Protein AF-0000000075209599 (afdb_homodimer)

Structure (mmCIF, N/CA/C/O backbone):
data_AF-0000000075209599-model_v1
#
loop_
_entity.id
_entity.type
_entity.pdbx_description
1 polymer 'Peptidase M24'
#
loop_
_atom_site.group_PDB
_atom_site.id
_atom_site.type_symbol
_atom_site.label_atom_id
_atom_site.label_alt_id
_atom_site.label_comp_id
_atom_site.label_asym_id
_atom_site.label_entity_id
_atom_site.label_seq_id
_atom_site.pdbx_PDB_ins_code
_atom_site.Cartn_x
_atom_site.Cartn_y
_atom_site.Cartn_z
_atom_site.occupancy
_atom_site.B_iso_or_equiv
_atom_site.auth_seq_id
_atom_site.auth_comp_id
_atom_site.auth_asym_id
_atom_site.auth_atom_id
_atom_site.pdbx_PDB_model_num
ATOM 1 N N . MET A 1 1 ? 22.266 -0.11 -19 1 86.56 1 MET A N 1
ATOM 2 C CA . MET A 1 1 ? 21.578 0.73 -18.031 1 86.56 1 MET A CA 1
ATOM 3 C C . MET A 1 1 ? 20.109 0.899 -18.391 1 86.56 1 MET A C 1
ATOM 5 O O . MET A 1 1 ? 19.75 0.865 -19.578 1 86.56 1 MET A O 1
ATOM 9 N N . PRO A 1 2 ? 19.25 0.961 -17.438 1 94.06 2 PRO A N 1
ATOM 10 C CA . PRO A 1 2 ? 17.812 1.114 -17.719 1 94.06 2 PRO A CA 1
ATOM 11 C C . PRO A 1 2 ? 17.516 2.279 -18.656 1 94.06 2 PRO A C 1
ATOM 13 O O . PRO A 1 2 ? 16.641 2.174 -19.516 1 94.06 2 PRO A O 1
ATOM 16 N N . LEU A 1 3 ? 18.297 3.314 -18.578 1 96 3 LEU A N 1
ATOM 17 C CA . LEU A 1 3 ? 18.078 4.496 -19.406 1 96 3 LEU A CA 1
ATOM 18 C C . LEU A 1 3 ? 18.281 4.176 -20.891 1 96 3 LEU A C 1
ATOM 20 O O . LEU A 1 3 ? 17.578 4.723 -21.734 1 96 3 LEU A O 1
ATOM 24 N N . ASN A 1 4 ? 19.234 3.322 -21.156 1 95.44 4 ASN A N 1
ATOM 25 C CA . ASN A 1 4 ? 19.438 2.914 -22.531 1 95.44 4 ASN A CA 1
ATOM 26 C C . ASN A 1 4 ? 18.234 2.166 -23.094 1 95.44 4 ASN A C 1
ATOM 28 O O . ASN A 1 4 ? 17.859 2.342 -24.25 1 95.44 4 ASN A O 1
ATOM 32 N N . LYS A 1 5 ? 17.656 1.328 -22.281 1 96.31 5 LYS A N 1
ATOM 33 C CA . LYS A 1 5 ? 16.453 0.605 -22.688 1 96.31 5 LYS A CA 1
ATOM 34 C C . LYS A 1 5 ? 15.305 1.568 -22.969 1 96.31 5 LYS A C 1
ATOM 36 O O . LYS A 1 5 ? 14.57 1.392 -23.953 1 96.31 5 LYS A O 1
ATOM 41 N N . ILE A 1 6 ? 15.156 2.574 -22.188 1 97.44 6 ILE A N 1
ATOM 42 C CA . ILE A 1 6 ? 14.086 3.553 -22.344 1 97.44 6 ILE A CA 1
ATOM 43 C C . ILE A 1 6 ? 14.312 4.367 -23.609 1 97.44 6 ILE A C 1
ATOM 45 O O . ILE A 1 6 ? 13.375 4.609 -24.375 1 97.44 6 ILE A O 1
ATOM 49 N N . ARG A 1 7 ? 15.531 4.777 -23.812 1 97.5 7 ARG A N 1
ATOM 50 C CA . ARG A 1 7 ? 15.836 5.609 -24.969 1 97.5 7 ARG A CA 1
ATOM 51 C C . ARG A 1 7 ? 15.656 4.824 -26.266 1 97.5 7 ARG A C 1
ATOM 53 O O . ARG A 1 7 ? 15.234 5.375 -27.281 1 97.5 7 ARG A O 1
ATOM 60 N N . LYS A 1 8 ? 15.992 3.566 -26.234 1 97.38 8 LYS A N 1
ATOM 61 C CA . LYS A 1 8 ? 15.688 2.719 -27.375 1 97.38 8 LYS A CA 1
ATOM 62 C C . LYS A 1 8 ? 14.18 2.641 -27.625 1 97.38 8 LYS A C 1
ATOM 64 O O . LYS A 1 8 ? 13.734 2.689 -28.781 1 97.38 8 LYS A O 1
ATOM 69 N N . LEU A 1 9 ? 13.383 2.49 -26.531 1 97.31 9 LEU A N 1
ATOM 70 C CA . LEU A 1 9 ? 11.922 2.486 -26.625 1 97.31 9 LEU A CA 1
ATOM 71 C C . LEU A 1 9 ? 11.414 3.779 -27.266 1 97.31 9 LEU A C 1
ATOM 73 O O . LEU A 1 9 ? 10.516 3.752 -28.094 1 97.31 9 LEU A O 1
ATOM 77 N N . LEU A 1 10 ? 12.031 4.914 -26.828 1 98.06 10 LEU A N 1
ATOM 78 C CA . LEU A 1 10 ? 11.656 6.207 -27.391 1 98.06 10 LEU A CA 1
ATOM 79 C C . LEU A 1 10 ? 11.898 6.238 -28.891 1 98.06 10 LEU A C 1
ATOM 81 O O . LEU A 1 10 ? 11.031 6.676 -29.656 1 98.06 10 LEU A O 1
ATOM 85 N N . GLN A 1 11 ? 13.047 5.727 -29.297 1 97.88 11 GLN A N 1
ATOM 86 C CA . GLN A 1 11 ? 13.398 5.68 -30.703 1 97.88 11 GLN A CA 1
ATOM 87 C C . GLN A 1 11 ? 12.43 4.797 -31.484 1 97.88 11 GLN A C 1
ATOM 89 O O . GLN A 1 11 ? 11.922 5.195 -32.531 1 97.88 11 GLN A O 1
ATOM 94 N N . ASP A 1 12 ? 12.164 3.68 -30.984 1 97.44 12 ASP A N 1
ATOM 95 C CA . ASP A 1 12 ? 11.32 2.697 -31.656 1 97.44 12 ASP A CA 1
ATOM 96 C C . ASP A 1 12 ? 9.891 3.219 -31.828 1 97.44 12 ASP A C 1
ATOM 98 O O . ASP A 1 12 ? 9.219 2.906 -32.812 1 97.44 12 ASP A O 1
ATOM 102 N N . LYS A 1 13 ? 9.406 4.051 -30.891 1 97.5 13 LYS A N 1
ATOM 103 C CA . LYS A 1 13 ? 8.016 4.504 -30.875 1 97.5 13 LYS A CA 1
ATOM 104 C C . LYS A 1 13 ? 7.895 5.91 -31.469 1 97.5 13 LYS A C 1
ATOM 106 O O . LYS A 1 13 ? 6.785 6.43 -31.609 1 97.5 13 LYS A O 1
ATOM 111 N N . GLY A 1 14 ? 9.047 6.504 -31.797 1 98 14 GLY A N 1
ATOM 112 C CA . GLY A 1 14 ? 9.039 7.863 -32.312 1 98 14 GLY A CA 1
ATOM 113 C C . GLY A 1 14 ? 8.617 8.891 -31.281 1 98 14 GLY A C 1
ATOM 114 O O . GLY A 1 14 ? 7.844 9.805 -31.594 1 98 14 GLY A O 1
ATOM 115 N N . LEU A 1 15 ? 8.984 8.688 -30.047 1 98.62 15 LEU A N 1
ATOM 116 C CA . LEU A 1 15 ? 8.664 9.602 -28.953 1 98.62 15 LEU A CA 1
ATOM 117 C C . LEU A 1 15 ? 9.852 10.508 -28.641 1 98.62 15 LEU A C 1
ATOM 119 O O . LEU A 1 15 ? 11.008 10.094 -28.766 1 98.62 15 LEU A O 1
ATOM 123 N N . ASP A 1 16 ? 9.562 11.703 -28.203 1 98.56 16 ASP A N 1
ATOM 124 C CA . ASP A 1 16 ? 10.594 12.672 -27.844 1 98.56 16 ASP A CA 1
ATOM 125 C C . ASP A 1 16 ? 10.977 12.539 -26.359 1 98.56 16 ASP A C 1
ATOM 127 O O . ASP A 1 16 ? 12 13.078 -25.938 1 98.56 16 ASP A O 1
ATOM 131 N N . GLY A 1 17 ? 10.203 11.938 -25.578 1 98.62 17 GLY A N 1
ATOM 132 C CA . GLY A 1 17 ? 10.438 11.742 -24.156 1 98.62 17 GLY A CA 1
ATOM 133 C C . GLY A 1 17 ? 9.359 10.914 -23.484 1 98.62 17 GLY A C 1
ATOM 134 O O . GLY A 1 17 ? 8.375 10.531 -24.125 1 98.62 17 GLY A O 1
ATOM 135 N N . VAL A 1 18 ? 9.57 10.555 -22.25 1 98.81 18 VAL A N 1
ATOM 136 C CA . VAL A 1 18 ? 8.586 9.805 -21.484 1 98.81 18 VAL A CA 1
ATOM 137 C C . VAL A 1 18 ? 8.531 10.336 -20.047 1 98.81 18 VAL A C 1
ATOM 139 O O . VAL A 1 18 ? 9.57 10.656 -19.469 1 98.81 18 VAL A O 1
ATOM 142 N N . LEU A 1 19 ? 7.34 10.586 -19.531 1 98.81 19 LEU A N 1
ATOM 143 C CA . LEU A 1 19 ? 7.082 10.93 -18.141 1 98.81 19 LEU A CA 1
ATOM 144 C C . LEU A 1 19 ? 6.809 9.672 -17.312 1 98.81 19 LEU A C 1
ATOM 146 O O . LEU A 1 19 ? 5.887 8.914 -17.625 1 98.81 19 LEU A O 1
ATOM 150 N N . LEU A 1 20 ? 7.629 9.43 -16.297 1 98.56 20 LEU A N 1
ATOM 151 C CA . LEU A 1 20 ? 7.457 8.32 -15.359 1 98.56 20 LEU A CA 1
ATOM 152 C C . LEU A 1 20 ? 7.062 8.836 -13.977 1 98.56 20 LEU A C 1
ATOM 154 O O . LEU A 1 20 ? 7.859 9.492 -13.305 1 98.56 20 LEU A O 1
ATOM 158 N N . ARG A 1 21 ? 5.875 8.453 -13.531 1 98 21 ARG A N 1
ATOM 159 C CA . ARG A 1 21 ? 5.367 8.922 -12.242 1 98 21 ARG A CA 1
ATOM 160 C C . ARG A 1 21 ? 5.223 7.773 -11.258 1 98 21 ARG A C 1
ATOM 162 O O . ARG A 1 21 ? 5.191 7.988 -10.047 1 98 21 ARG A O 1
ATOM 169 N N . LYS A 1 22 ? 5.082 6.543 -11.75 1 97.88 22 LYS A N 1
ATOM 170 C CA . LYS A 1 22 ? 4.855 5.379 -10.906 1 97.88 22 LYS A CA 1
ATOM 171 C C . LYS A 1 22 ? 6.117 5.008 -10.125 1 97.88 22 LYS A C 1
ATOM 173 O O . LYS A 1 22 ? 7.223 5.078 -10.664 1 97.88 22 LYS A O 1
ATOM 178 N N . LYS A 1 23 ? 5.945 4.508 -8.914 1 97.19 23 LYS A N 1
ATOM 179 C CA . LYS A 1 23 ? 7.027 4.156 -7.996 1 97.19 23 LYS A CA 1
ATOM 180 C C . LYS A 1 23 ? 7.902 3.051 -8.578 1 97.19 23 LYS A C 1
ATOM 182 O O . LYS A 1 23 ? 9.133 3.094 -8.461 1 97.19 23 LYS A O 1
ATOM 187 N N . ASN A 1 24 ? 7.27 2.072 -9.203 1 97.06 24 ASN A N 1
ATOM 188 C CA . ASN A 1 24 ? 8.016 0.92 -9.695 1 97.06 24 ASN A CA 1
ATOM 189 C C . ASN A 1 24 ? 8.938 1.307 -10.852 1 97.06 24 ASN A C 1
ATOM 191 O O . ASN A 1 24 ? 10.102 0.896 -10.883 1 97.06 24 ASN A O 1
ATOM 195 N N . ASN A 1 25 ? 8.516 2.189 -11.766 1 97.88 25 ASN A N 1
ATOM 196 C CA . ASN A 1 25 ? 9.352 2.639 -12.875 1 97.88 25 ASN A CA 1
ATOM 197 C C . ASN A 1 25 ? 10.461 3.576 -12.391 1 97.88 25 ASN A C 1
ATOM 199 O O . ASN A 1 25 ? 11.57 3.553 -12.914 1 97.88 25 ASN A O 1
ATOM 203 N N . PHE A 1 26 ? 10.133 4.406 -11.406 1 97.12 26 PHE A N 1
ATOM 204 C CA . PHE A 1 26 ? 11.148 5.258 -10.805 1 97.12 26 PHE A CA 1
ATOM 205 C C . PHE A 1 26 ? 12.281 4.414 -10.219 1 97.12 26 PHE A C 1
ATOM 207 O O . PHE A 1 26 ? 13.453 4.648 -10.523 1 97.12 26 PHE A O 1
ATOM 214 N N . SER A 1 27 ? 11.922 3.424 -9.445 1 96.38 27 SER A N 1
ATOM 215 C CA . SER A 1 27 ? 12.914 2.553 -8.828 1 96.38 27 SER A CA 1
ATOM 216 C C . SER A 1 27 ? 13.688 1.756 -9.875 1 96.38 27 SER A C 1
ATOM 218 O O . SER A 1 27 ? 14.891 1.527 -9.727 1 96.38 27 SER A O 1
ATOM 220 N N . TRP A 1 28 ? 12.977 1.335 -10.922 1 97.19 28 TRP A N 1
ATOM 221 C CA . TRP A 1 28 ? 13.641 0.604 -12 1 97.19 28 TRP A CA 1
ATOM 222 C C . TRP A 1 28 ? 14.727 1.452 -12.648 1 97.19 28 TRP A C 1
ATOM 224 O O . TRP A 1 28 ? 15.891 1.043 -12.703 1 97.19 28 TRP A O 1
ATOM 234 N N . VAL A 1 29 ? 14.422 2.648 -12.984 1 96.25 29 VAL A N 1
ATOM 235 C CA . VAL A 1 29 ? 15.32 3.514 -13.75 1 96.25 29 VAL A CA 1
ATOM 236 C C . VAL A 1 29 ? 16.5 3.943 -12.875 1 96.25 29 VAL A C 1
ATOM 238 O O . VAL A 1 29 ? 17.625 4.047 -13.352 1 96.25 29 VAL A O 1
ATOM 241 N N . THR A 1 30 ? 16.188 4.098 -11.586 1 94.56 30 THR A N 1
ATOM 242 C CA . THR A 1 30 ? 17.203 4.672 -10.703 1 94.56 30 THR A CA 1
ATOM 243 C C . THR A 1 30 ? 17.984 3.576 -9.992 1 94.56 30 THR A C 1
ATOM 245 O O . THR A 1 30 ? 18.875 3.865 -9.195 1 94.56 30 THR A O 1
ATOM 248 N N . GLY A 1 31 ? 17.688 2.369 -10.211 1 92.94 31 GLY A N 1
ATOM 249 C CA . GLY A 1 31 ? 18.422 1.269 -9.602 1 92.94 31 GLY A CA 1
ATOM 250 C C . GLY A 1 31 ? 18.031 1.012 -8.164 1 92.94 31 GLY A C 1
ATOM 251 O O . GLY A 1 31 ? 18.875 0.717 -7.32 1 92.94 31 GLY A O 1
ATOM 252 N N . GLY A 1 32 ? 16.766 1.274 -7.895 1 93 32 GLY A N 1
ATOM 253 C CA . GLY A 1 32 ? 16.266 0.853 -6.594 1 93 32 GLY A CA 1
ATOM 254 C C . GLY A 1 32 ? 15.969 2.014 -5.664 1 93 32 GLY A C 1
ATOM 255 O O . GLY A 1 32 ? 15.625 1.81 -4.496 1 93 32 GLY A O 1
ATOM 256 N N . LEU A 1 33 ? 16.078 3.211 -6.145 1 92.12 33 LEU A N 1
ATOM 257 C CA . LEU A 1 33 ? 15.773 4.367 -5.309 1 92.12 33 LEU A CA 1
ATOM 258 C C . LEU A 1 33 ? 14.273 4.535 -5.145 1 92.12 33 LEU A C 1
ATOM 260 O O . LEU A 1 33 ? 13.492 3.998 -5.938 1 92.12 33 LEU A O 1
ATOM 264 N N . GLU A 1 34 ? 13.938 5.215 -4.043 1 91.62 34 GLU A N 1
ATOM 265 C CA . GLU A 1 34 ? 12.523 5.273 -3.688 1 91.62 34 GLU A CA 1
ATOM 266 C C . GLU A 1 34 ? 11.992 6.703 -3.76 1 91.62 34 GLU A C 1
ATOM 268 O O . GLU A 1 34 ? 12.68 7.645 -3.359 1 91.62 34 GLU A O 1
ATOM 273 N N . ASN A 1 35 ? 10.797 6.836 -4.34 1 92.38 35 ASN A N 1
ATOM 274 C CA . ASN A 1 35 ? 10.102 8.117 -4.379 1 92.38 35 ASN A CA 1
ATOM 275 C C . ASN A 1 35 ? 8.758 8.055 -3.66 1 92.38 35 ASN A C 1
ATOM 277 O O . ASN A 1 35 ? 7.902 8.922 -3.848 1 92.38 35 ASN A O 1
ATOM 281 N N . HIS A 1 36 ? 8.625 6.996 -2.785 1 91.69 36 HIS A N 1
ATOM 282 C CA . HIS A 1 36 ? 7.312 6.762 -2.199 1 91.69 36 HIS A CA 1
ATOM 283 C C . HIS A 1 36 ? 7.156 7.512 -0.88 1 91.69 36 HIS A C 1
ATOM 285 O O . HIS A 1 36 ? 8.109 7.621 -0.107 1 91.69 36 HIS A O 1
ATOM 291 N N . ILE A 1 37 ? 5.938 8.094 -0.633 1 93.88 37 ILE A N 1
ATOM 292 C CA . ILE A 1 37 ? 5.492 8.484 0.701 1 93.88 37 ILE A CA 1
ATOM 293 C C . ILE A 1 37 ? 4.242 7.688 1.077 1 93.88 37 ILE A C 1
ATOM 295 O O . ILE A 1 37 ? 4.207 7.031 2.119 1 93.88 37 ILE A O 1
ATOM 299 N N . VAL A 1 38 ? 3.301 7.719 0.19 1 94.19 38 VAL A N 1
ATOM 300 C CA . VAL A 1 38 ? 2.072 6.945 0.36 1 94.19 38 VAL A CA 1
ATOM 301 C C . VAL A 1 38 ? 2.25 5.555 -0.237 1 94.19 38 VAL A C 1
ATOM 303 O O . VAL A 1 38 ? 2.412 5.406 -1.451 1 94.19 38 VAL A O 1
ATOM 306 N N . ARG A 1 39 ? 2.139 4.527 0.551 1 93 39 ARG A N 1
ATOM 307 C CA . ARG A 1 39 ? 2.434 3.16 0.138 1 93 39 ARG A CA 1
ATOM 308 C C . ARG A 1 39 ? 1.269 2.561 -0.643 1 93 39 ARG A C 1
ATOM 310 O O . ARG A 1 39 ? 1.457 1.639 -1.438 1 93 39 ARG A O 1
ATOM 317 N N . SER A 1 40 ? 0.134 3.098 -0.437 1 92.38 40 SER A N 1
ATOM 318 C CA . SER A 1 40 ? -1.072 2.521 -1.022 1 92.38 40 SER A CA 1
ATOM 319 C C . SER A 1 40 ? -1.384 3.15 -2.377 1 92.38 40 SER A C 1
ATOM 321 O O . SER A 1 40 ? -2.49 2.996 -2.898 1 92.38 40 SER A O 1
ATOM 323 N N . ALA A 1 41 ? -0.469 3.887 -2.953 1 93 41 ALA A N 1
ATOM 324 C CA . ALA A 1 41 ? -0.601 4.484 -4.281 1 93 41 ALA A CA 1
ATOM 325 C C . ALA A 1 41 ? 0.543 4.051 -5.191 1 93 41 ALA A C 1
ATOM 327 O O . ALA A 1 41 ? 1.677 3.877 -4.738 1 93 41 ALA A O 1
ATOM 328 N N . PRO A 1 42 ? 0.217 3.961 -6.457 1 94.69 42 PRO A N 1
ATOM 329 C CA . PRO A 1 42 ? 1.278 3.551 -7.379 1 94.69 42 PRO A CA 1
ATOM 330 C C . PRO A 1 42 ? 2.248 4.688 -7.707 1 94.69 42 PRO A C 1
ATOM 332 O O . PRO A 1 42 ? 3.396 4.434 -8.078 1 94.69 42 PRO A O 1
ATOM 335 N N . GLU A 1 43 ? 1.793 5.938 -7.586 1 96.06 43 GLU A N 1
ATOM 336 C CA . GLU A 1 43 ? 2.621 7.098 -7.906 1 96.06 43 GLU A CA 1
ATOM 337 C C . GLU A 1 43 ? 3.404 7.57 -6.684 1 96.06 43 GLU A C 1
ATOM 339 O O . GLU A 1 43 ? 2.951 7.41 -5.551 1 96.06 43 GLU A O 1
ATOM 344 N N . GLY A 1 44 ? 4.551 8.133 -6.953 1 95.81 44 GLY A N 1
ATOM 345 C CA . GLY A 1 44 ? 5.359 8.695 -5.883 1 95.81 44 GLY A CA 1
ATOM 346 C C . GLY A 1 44 ? 5.336 10.211 -5.848 1 95.81 44 GLY A C 1
ATOM 347 O O . GLY A 1 44 ? 4.387 10.828 -6.332 1 95.81 44 GLY A O 1
ATOM 348 N N . VAL A 1 45 ? 6.312 10.766 -5.156 1 96.12 45 VAL A N 1
ATOM 349 C CA . VAL A 1 45 ? 6.328 12.203 -4.914 1 96.12 45 VAL A CA 1
ATOM 350 C C . VAL A 1 45 ? 7.414 12.859 -5.762 1 96.12 45 VAL A C 1
ATOM 352 O O . VAL A 1 45 ? 7.723 14.039 -5.582 1 96.12 45 VAL A O 1
ATOM 355 N N . ALA A 1 46 ? 8.031 12.125 -6.621 1 96.94 46 ALA A N 1
ATOM 356 C CA . ALA A 1 46 ? 9.023 12.602 -7.582 1 96.94 46 ALA A CA 1
ATOM 357 C C . ALA A 1 46 ? 8.852 11.914 -8.93 1 96.94 46 ALA A C 1
ATOM 359 O O . ALA A 1 46 ? 8.742 10.688 -9 1 96.94 46 ALA A O 1
ATOM 360 N N . ASP A 1 47 ? 8.852 12.695 -9.984 1 98.06 47 ASP A N 1
ATOM 361 C CA . ASP A 1 47 ? 8.68 12.195 -11.344 1 98.06 47 ASP A CA 1
ATOM 362 C C . ASP A 1 47 ? 10 12.242 -12.117 1 98.06 47 ASP A C 1
ATOM 364 O O . ASP A 1 47 ? 10.867 13.062 -11.828 1 98.06 47 ASP A O 1
ATOM 368 N N . LEU A 1 48 ? 10.148 11.336 -13.047 1 97.81 48 LEU A N 1
ATOM 369 C CA . LEU A 1 48 ? 11.258 11.383 -13.992 1 97.81 48 LEU A CA 1
ATOM 370 C C . LEU A 1 48 ? 10.758 11.695 -15.398 1 97.81 48 LEU A C 1
ATOM 372 O O . LEU A 1 48 ? 9.805 11.078 -15.875 1 97.81 48 LEU A O 1
ATOM 376 N N . VAL A 1 49 ? 11.297 12.664 -15.977 1 98.5 49 VAL A N 1
ATOM 377 C CA . VAL A 1 49 ? 11.156 12.898 -17.406 1 98.5 49 VAL A CA 1
ATOM 378 C C . VAL A 1 49 ? 12.438 12.484 -18.125 1 98.5 49 VAL A C 1
ATOM 380 O O . VAL A 1 49 ? 13.492 13.109 -17.953 1 98.5 49 VAL A O 1
ATOM 383 N N . VAL A 1 50 ? 12.344 11.445 -18.906 1 98.25 50 VAL A N 1
ATOM 384 C CA . VAL A 1 50 ? 13.5 10.93 -19.625 1 98.25 50 VAL A CA 1
ATOM 385 C C . VAL A 1 50 ? 13.461 11.391 -21.078 1 98.25 50 VAL A C 1
ATOM 387 O O . VAL A 1 50 ? 12.516 11.078 -21.812 1 98.25 50 VAL A O 1
ATOM 390 N N . LEU A 1 51 ? 14.406 12.125 -21.469 1 97.25 51 LEU A N 1
ATOM 391 C CA . LEU A 1 51 ? 14.609 12.602 -22.828 1 97.25 51 LEU A CA 1
ATOM 392 C C . LEU A 1 51 ? 15.797 11.906 -23.469 1 97.25 51 LEU A C 1
ATOM 394 O O . LEU A 1 51 ? 16.531 11.18 -22.812 1 97.25 51 LEU A O 1
ATOM 398 N N . PRO A 1 52 ? 15.961 12.047 -24.812 1 95.5 52 PRO A N 1
ATOM 399 C CA . PRO A 1 52 ? 17.078 11.383 -25.484 1 95.5 52 PRO A CA 1
ATOM 400 C C . PRO A 1 52 ? 18.438 11.766 -24.922 1 95.5 52 PRO A C 1
ATOM 402 O O . PRO A 1 52 ? 19.328 10.93 -24.828 1 95.5 52 PRO A O 1
ATOM 405 N N . ASP A 1 53 ? 18.562 13.016 -24.422 1 93.62 53 ASP A N 1
ATOM 406 C CA . ASP A 1 53 ? 19.906 13.484 -24.047 1 93.62 53 ASP A CA 1
ATOM 407 C C . ASP A 1 53 ? 19.938 13.945 -22.594 1 93.62 53 ASP A C 1
ATOM 409 O O . ASP A 1 53 ? 20.969 14.398 -22.109 1 93.62 53 ASP A O 1
ATOM 413 N N . GLU A 1 54 ? 18.797 13.875 -21.938 1 95.5 54 GLU A N 1
ATOM 414 C CA . GLU A 1 54 ? 18.766 14.391 -20.562 1 95.5 54 GLU A CA 1
ATOM 415 C C . GLU A 1 54 ? 17.688 13.672 -19.734 1 95.5 54 GLU A C 1
ATOM 417 O O . GLU A 1 54 ? 16.734 13.117 -20.281 1 95.5 54 GLU A O 1
ATOM 422 N N . VAL A 1 55 ? 17.938 13.602 -18.469 1 97.19 55 VAL A N 1
ATOM 423 C CA . VAL A 1 55 ? 16.938 13.156 -17.484 1 97.19 55 VAL A CA 1
ATOM 424 C C . VAL A 1 55 ? 16.609 14.305 -16.547 1 97.19 55 VAL A C 1
ATOM 426 O O . VAL A 1 55 ? 17.5 14.953 -15.992 1 97.19 55 VAL A O 1
ATOM 429 N N . VAL A 1 56 ? 15.312 14.562 -16.406 1 97.94 56 VAL A N 1
ATOM 430 C CA . VAL A 1 56 ? 14.852 15.617 -15.508 1 97.94 56 VAL A CA 1
ATOM 431 C C . VAL A 1 56 ? 14.039 15 -14.367 1 97.94 56 VAL A C 1
ATOM 433 O O . VAL A 1 56 ? 13.133 14.195 -14.609 1 97.94 56 VAL A O 1
ATOM 436 N N . LEU A 1 57 ? 14.414 15.305 -13.156 1 97.62 57 LEU A N 1
ATOM 437 C CA . LEU A 1 57 ? 13.617 14.961 -11.992 1 97.62 57 LEU A CA 1
ATOM 438 C C . LEU A 1 57 ? 12.734 16.125 -11.562 1 97.62 57 LEU A C 1
ATOM 440 O O . LEU A 1 57 ? 13.227 17.25 -11.391 1 97.62 57 LEU A O 1
ATOM 444 N N . VAL A 1 58 ? 11.461 15.875 -11.484 1 98.19 58 VAL A N 1
ATOM 445 C CA . VAL A 1 58 ? 10.5 16.906 -11.133 1 98.19 58 VAL A CA 1
ATOM 446 C C . VAL A 1 58 ? 9.852 16.578 -9.789 1 98.19 58 VAL A C 1
ATOM 448 O O . VAL A 1 58 ? 9.289 15.492 -9.625 1 98.19 58 VAL A O 1
ATOM 451 N N . THR A 1 59 ? 9.906 17.453 -8.805 1 97.19 59 THR A N 1
ATOM 452 C CA . THR A 1 59 ? 9.312 17.234 -7.492 1 97.19 59 THR A CA 1
ATOM 453 C C . THR A 1 59 ? 8.984 18.562 -6.816 1 97.19 59 THR A C 1
ATOM 455 O O . THR A 1 59 ? 9.023 19.609 -7.457 1 97.19 59 THR A O 1
ATOM 458 N N . THR A 1 60 ? 8.438 18.484 -5.633 1 96.56 60 THR A N 1
ATOM 459 C CA . THR A 1 60 ? 8.164 19.703 -4.867 1 96.56 60 THR A CA 1
ATOM 460 C C . THR A 1 60 ? 9.336 20.031 -3.936 1 96.56 60 THR A C 1
ATOM 462 O O . THR A 1 60 ? 10.133 19.156 -3.607 1 96.56 60 THR A O 1
ATOM 465 N N . LYS A 1 61 ? 9.375 21.25 -3.535 1 94.88 61 LYS A N 1
ATOM 466 C CA . LYS A 1 61 ? 10.43 21.703 -2.627 1 94.88 61 LYS A CA 1
ATOM 467 C C . LYS A 1 61 ? 10.375 20.938 -1.306 1 94.88 61 LYS A C 1
ATOM 469 O O . LYS A 1 61 ? 11.398 20.781 -0.637 1 94.88 61 LYS A O 1
ATOM 474 N N . THR A 1 62 ? 9.242 20.391 -0.996 1 93.81 62 THR A N 1
ATOM 475 C CA . THR A 1 62 ? 9.078 19.594 0.21 1 93.81 62 THR A CA 1
ATOM 476 C C . THR A 1 62 ? 9.938 18.328 0.145 1 93.81 62 THR A C 1
ATOM 478 O O . THR A 1 62 ? 10.477 17.891 1.161 1 93.81 62 THR A O 1
ATOM 481 N N . GLU A 1 63 ? 10.062 17.766 -1.035 1 95.56 63 GLU A N 1
ATOM 482 C CA . GLU A 1 63 ? 10.664 16.453 -1.197 1 95.56 63 GLU A CA 1
ATOM 483 C C . GLU A 1 63 ? 12.086 16.547 -1.742 1 95.56 63 GLU A C 1
ATOM 485 O O . GLU A 1 63 ? 12.852 15.586 -1.687 1 95.56 63 GLU A O 1
ATOM 490 N N . GLU A 1 64 ? 12.445 17.734 -2.225 1 94.5 64 GLU A N 1
ATOM 491 C CA . GLU A 1 64 ? 13.664 17.938 -3.01 1 94.5 64 GLU A CA 1
ATOM 492 C C . GLU A 1 64 ? 14.898 17.5 -2.232 1 94.5 64 GLU A C 1
ATOM 494 O O . GLU A 1 64 ? 15.695 16.688 -2.719 1 94.5 64 GLU A O 1
ATOM 499 N N . ARG A 1 65 ? 15.047 17.953 -1.095 1 93.88 65 ARG A N 1
ATOM 500 C CA . ARG A 1 65 ? 16.266 17.703 -0.325 1 93.88 65 ARG A CA 1
ATOM 501 C C . ARG A 1 65 ? 16.453 16.219 -0.044 1 93.88 65 ARG A C 1
ATOM 503 O O . ARG A 1 65 ? 17.531 15.672 -0.24 1 93.88 65 ARG A O 1
ATOM 510 N N . ARG A 1 66 ? 15.406 15.586 0.43 1 93.88 66 ARG A N 1
ATOM 511 C CA . ARG A 1 66 ? 15.5 14.156 0.721 1 93.88 66 ARG A CA 1
ATOM 512 C C . ARG A 1 66 ? 15.852 13.367 -0.533 1 93.88 66 ARG A C 1
ATOM 514 O O . ARG A 1 66 ? 16.734 12.5 -0.498 1 93.88 66 ARG A O 1
ATOM 521 N N . ILE A 1 67 ? 15.172 13.672 -1.619 1 94 67 ILE A N 1
ATOM 522 C CA . ILE A 1 67 ? 15.398 12.953 -2.871 1 94 67 ILE A CA 1
ATOM 523 C C . ILE A 1 67 ? 16.844 13.133 -3.314 1 94 67 ILE A C 1
ATOM 525 O O . ILE A 1 67 ? 17.516 12.164 -3.686 1 94 67 ILE A O 1
ATOM 529 N N . MET A 1 68 ? 17.344 14.305 -3.217 1 92.5 68 MET A N 1
ATOM 530 C CA . MET A 1 68 ? 18.703 14.617 -3.674 1 92.5 68 MET A CA 1
ATOM 531 C C . MET A 1 68 ? 19.734 13.984 -2.758 1 92.5 68 MET A C 1
ATOM 533 O O . MET A 1 68 ? 20.703 13.367 -3.23 1 92.5 68 MET A O 1
ATOM 537 N N . GLU A 1 69 ? 19.516 14.07 -1.494 1 92.88 69 GLU A N 1
ATOM 538 C CA . GLU A 1 69 ? 20.562 13.711 -0.536 1 92.88 69 GLU A CA 1
ATOM 539 C C . GLU A 1 69 ? 20.516 12.227 -0.206 1 92.88 69 GLU A C 1
ATOM 541 O O . GLU A 1 69 ? 21.547 11.602 0.028 1 92.88 69 GLU A O 1
ATOM 546 N N . GLU A 1 70 ? 19.328 11.68 -0.191 1 90.31 70 GLU A N 1
ATOM 547 C CA . GLU A 1 70 ? 19.219 10.297 0.266 1 90.31 70 GLU A CA 1
ATOM 548 C C . GLU A 1 70 ? 19.047 9.336 -0.908 1 90.31 70 GLU A C 1
ATOM 550 O O . GLU A 1 70 ? 19.469 8.188 -0.851 1 90.31 70 GLU A O 1
ATOM 555 N N . GLU A 1 71 ? 18.453 9.773 -1.965 1 87.69 71 GLU A N 1
ATOM 556 C CA . GLU A 1 71 ? 18.141 8.867 -3.064 1 87.69 71 GLU A CA 1
ATOM 557 C C . GLU A 1 71 ? 19.125 9.039 -4.215 1 87.69 71 GLU A C 1
ATOM 559 O O . GLU A 1 71 ? 19.906 8.125 -4.52 1 87.69 71 GLU A O 1
ATOM 564 N N . LEU A 1 72 ? 19.328 10.164 -4.688 1 85.62 72 LEU A N 1
ATOM 565 C CA . LEU A 1 72 ? 20.078 10.391 -5.914 1 85.62 72 LEU A CA 1
ATOM 566 C C . LEU A 1 72 ? 21.578 10.406 -5.637 1 85.62 72 LEU A C 1
ATOM 568 O O . LEU A 1 72 ? 22.391 10.305 -6.562 1 85.62 72 LEU A O 1
ATOM 572 N N . SER A 1 73 ? 21.922 10.516 -4.402 1 79.44 73 SER A N 1
ATOM 573 C CA . SER A 1 73 ? 23.344 10.555 -4.074 1 79.44 73 SER A CA 1
ATOM 574 C C . SER A 1 73 ? 24.047 9.281 -4.539 1 79.44 73 SER A C 1
ATOM 576 O O . SER A 1 73 ? 25.266 9.289 -4.758 1 79.44 73 SER A O 1
ATOM 578 N N . ASN A 1 74 ? 23.297 8.25 -4.812 1 75.06 74 ASN A N 1
ATOM 579 C CA . ASN A 1 74 ? 23.875 6.969 -5.215 1 75.06 74 ASN A CA 1
ATOM 580 C C . ASN A 1 74 ? 23.562 6.652 -6.676 1 75.06 74 ASN A C 1
ATOM 582 O O . ASN A 1 74 ? 23.703 5.508 -7.113 1 75.06 74 ASN A O 1
ATOM 586 N N . TRP A 1 75 ? 23.047 7.707 -7.371 1 85.62 75 TRP A N 1
ATOM 587 C CA . TRP A 1 75 ? 22.703 7.5 -8.773 1 85.62 75 TRP A CA 1
ATOM 588 C C . TRP A 1 75 ? 23.75 8.148 -9.688 1 85.62 75 TRP A C 1
ATOM 590 O O . TRP A 1 75 ? 24 9.352 -9.594 1 85.62 75 TRP A O 1
ATOM 600 N N . ASP A 1 76 ? 24.391 7.434 -10.5 1 83.5 76 ASP A N 1
ATOM 601 C CA . ASP A 1 76 ? 25.547 7.871 -11.281 1 83.5 76 ASP A CA 1
ATOM 602 C C . ASP A 1 76 ? 25.109 8.695 -12.492 1 83.5 76 ASP A C 1
ATOM 604 O O . ASP A 1 76 ? 25.953 9.242 -13.211 1 83.5 76 ASP A O 1
ATOM 608 N N . GLU A 1 77 ? 23.906 9.023 -12.633 1 88.81 77 GLU A N 1
ATOM 609 C CA . GLU A 1 77 ? 23.422 9.789 -13.781 1 88.81 77 GLU A CA 1
ATOM 610 C C . GLU A 1 77 ? 23.312 11.273 -13.445 1 88.81 77 GLU A C 1
ATOM 612 O O . GLU A 1 77 ? 22.984 11.633 -12.312 1 88.81 77 GLU A O 1
ATOM 617 N N . ASN A 1 78 ? 23.688 12.078 -14.445 1 88.25 78 ASN A N 1
ATOM 618 C CA . ASN A 1 78 ? 23.422 13.508 -14.305 1 88.25 78 ASN A CA 1
ATOM 619 C C . ASN A 1 78 ? 21.953 13.836 -14.508 1 88.25 78 ASN A C 1
ATOM 621 O O . ASN A 1 78 ? 21.391 13.57 -15.578 1 88.25 78 ASN A O 1
ATOM 625 N N . VAL A 1 79 ? 21.391 14.328 -13.469 1 93.5 79 VAL A N 1
ATOM 626 C CA . VAL A 1 79 ? 19.953 14.602 -13.508 1 93.5 79 VAL A CA 1
ATOM 627 C C . VAL A 1 79 ? 19.703 16.078 -13.211 1 93.5 79 VAL A C 1
ATOM 629 O O . VAL A 1 79 ? 20.266 16.641 -12.273 1 93.5 79 VAL A O 1
ATOM 632 N N . ARG A 1 80 ? 18.953 16.734 -14.148 1 95.62 80 ARG A N 1
ATOM 633 C CA . ARG A 1 80 ? 18.469 18.078 -13.867 1 95.62 80 ARG A CA 1
ATOM 634 C C . ARG A 1 80 ? 17.266 18.047 -12.938 1 95.62 80 ARG A C 1
ATOM 636 O O . ARG A 1 80 ? 16.281 17.344 -13.203 1 95.62 80 ARG A O 1
ATOM 643 N N . ILE A 1 81 ? 17.344 18.797 -11.828 1 95.56 81 ILE A N 1
ATOM 644 C CA . ILE A 1 81 ? 16.266 18.797 -10.852 1 95.56 81 ILE A CA 1
ATOM 645 C C . ILE A 1 81 ? 15.453 20.094 -10.992 1 95.56 81 ILE A C 1
ATOM 647 O O . ILE A 1 81 ? 16.016 21.188 -11 1 95.56 81 ILE A O 1
ATOM 651 N N . VAL A 1 82 ? 14.258 19.922 -11.164 1 96.56 82 VAL A N 1
ATOM 652 C CA . VAL A 1 82 ? 13.359 21.062 -11.195 1 96.56 82 VAL A CA 1
ATOM 653 C C . VAL A 1 82 ? 12.273 20.906 -10.133 1 96.56 82 VAL A C 1
ATOM 655 O O . VAL A 1 82 ? 11.734 19.812 -9.945 1 96.56 82 VAL A O 1
ATOM 658 N N . CYS A 1 83 ? 12.016 21.922 -9.391 1 95.75 83 CYS A N 1
ATOM 659 C CA . CYS A 1 83 ? 11.086 21.859 -8.266 1 95.75 83 CYS A CA 1
ATOM 660 C C . CYS A 1 83 ? 10.141 23.047 -8.273 1 95.75 83 CYS A C 1
ATOM 662 O O . CYS A 1 83 ? 10.438 24.078 -8.875 1 95.75 83 CYS A O 1
ATOM 664 N N . GLU A 1 84 ? 9.031 22.859 -7.695 1 95.81 84 GLU A N 1
ATOM 665 C CA . GLU A 1 84 ? 8.039 23.891 -7.418 1 95.81 84 GLU A CA 1
ATOM 666 C C . GLU A 1 84 ? 7.547 23.812 -5.98 1 95.81 84 GLU A C 1
ATOM 668 O O . GLU A 1 84 ? 7.754 22.812 -5.301 1 95.81 84 GLU A O 1
ATOM 673 N N . ASP A 1 85 ? 6.945 24.922 -5.535 1 96.44 85 ASP A N 1
ATOM 674 C CA . ASP A 1 85 ? 6.332 24.906 -4.211 1 96.44 85 ASP A CA 1
ATOM 675 C C . ASP A 1 85 ? 5.199 23.891 -4.137 1 96.44 85 ASP A C 1
ATOM 677 O O . ASP A 1 85 ? 4.496 23.656 -5.125 1 96.44 85 ASP A O 1
ATOM 681 N N . TRP A 1 86 ? 5.031 23.312 -2.908 1 95.62 86 TRP A N 1
ATOM 682 C CA . TRP A 1 86 ? 4.02 22.281 -2.75 1 95.62 86 TRP A CA 1
ATOM 683 C C . TRP A 1 86 ? 2.631 22.812 -3.074 1 95.62 86 TRP A C 1
ATOM 685 O O . TRP A 1 86 ? 1.765 22.062 -3.539 1 95.62 86 TRP A O 1
ATOM 695 N N . PHE A 1 87 ? 2.342 24.047 -2.846 1 95.69 87 PHE A N 1
ATOM 696 C CA . PHE A 1 87 ? 1 24.594 -3.006 1 95.69 87 PHE A CA 1
ATOM 697 C C . PHE A 1 87 ? 0.739 24.969 -4.461 1 95.69 87 PHE A C 1
ATOM 699 O O . PHE A 1 87 ? -0.397 25.266 -4.836 1 95.69 87 PHE A O 1
ATOM 706 N N . THR A 1 88 ? 1.714 24.953 -5.375 1 93.75 88 THR A N 1
ATOM 707 C CA . THR A 1 88 ? 1.547 25.156 -6.809 1 93.75 88 THR A CA 1
ATOM 708 C C . THR A 1 88 ? 1.437 23.828 -7.539 1 93.75 88 THR A C 1
ATOM 710 O O . THR A 1 88 ? 0.699 23.703 -8.523 1 93.75 88 THR A O 1
ATOM 713 N N . GLY A 1 89 ? 2.066 22.828 -7.008 1 92.25 89 GLY A N 1
ATOM 714 C CA . GLY A 1 89 ? 2.117 21.531 -7.664 1 92.25 89 GLY A CA 1
ATOM 715 C C . GLY A 1 89 ? 3.115 21.484 -8.805 1 92.25 89 GLY A C 1
ATOM 716 O O . GLY A 1 89 ? 3.748 22.484 -9.125 1 92.25 89 GLY A O 1
ATOM 717 N N . THR A 1 90 ? 3.207 20.297 -9.461 1 96.31 90 THR A N 1
ATOM 718 C CA . THR A 1 90 ? 4.277 20.125 -10.438 1 96.31 90 THR A CA 1
ATOM 719 C C . THR A 1 90 ? 3.709 19.953 -11.844 1 96.31 90 THR A C 1
ATOM 721 O O . THR A 1 90 ? 4.461 19.875 -12.82 1 96.31 90 THR A O 1
ATOM 724 N N . ASP A 1 91 ? 2.365 19.922 -12.023 1 96.06 91 ASP A N 1
ATOM 725 C CA . ASP A 1 91 ? 1.747 19.609 -13.305 1 96.06 91 ASP A CA 1
ATOM 726 C C . ASP A 1 91 ? 2.139 20.625 -14.375 1 96.06 91 ASP A C 1
ATOM 728 O O . ASP A 1 91 ? 2.439 20.266 -15.508 1 96.06 91 ASP A O 1
ATOM 732 N N . ALA A 1 92 ? 2.109 21.922 -13.961 1 96.12 92 ALA A N 1
ATOM 733 C CA . ALA A 1 92 ? 2.465 22.969 -14.914 1 96.12 92 ALA A CA 1
ATOM 734 C C . ALA A 1 92 ? 3.906 22.812 -15.391 1 96.12 92 ALA A C 1
ATOM 736 O O . ALA A 1 92 ? 4.211 23.078 -16.562 1 96.12 92 ALA A O 1
ATOM 737 N N . LEU A 1 93 ? 4.777 22.438 -14.5 1 97.06 93 LEU A N 1
ATOM 738 C CA . LEU A 1 93 ? 6.176 22.203 -14.844 1 97.06 93 LEU A CA 1
ATOM 739 C C . LEU A 1 93 ? 6.309 21.062 -15.836 1 97.06 93 LEU A C 1
ATOM 741 O O . LEU A 1 93 ? 7.062 21.141 -16.797 1 97.06 93 LEU A O 1
ATOM 745 N N . LEU A 1 94 ? 5.617 20 -15.594 1 98.12 94 LEU A N 1
ATOM 746 C CA . LEU A 1 94 ? 5.645 18.828 -16.453 1 98.12 94 LEU A CA 1
ATOM 747 C C . LEU A 1 94 ? 5.109 19.156 -17.844 1 98.12 94 LEU A C 1
ATOM 749 O O . LEU A 1 94 ? 5.66 18.719 -18.859 1 98.12 94 LEU A O 1
ATOM 753 N N . GLU A 1 95 ? 4.008 19.953 -17.859 1 97.5 95 GLU A N 1
ATOM 754 C CA . GLU A 1 95 ? 3.441 20.406 -19.125 1 97.5 95 GLU A CA 1
ATOM 755 C C . GLU A 1 95 ? 4.457 21.219 -19.922 1 97.5 95 GLU A C 1
ATOM 757 O O . GLU A 1 95 ? 4.586 21.031 -21.141 1 97.5 95 GLU A O 1
ATOM 762 N N . ASP A 1 96 ? 5.121 22.047 -19.234 1 97.19 96 ASP A N 1
ATOM 763 C CA . ASP A 1 96 ? 6.133 22.891 -19.891 1 97.19 96 ASP A CA 1
ATOM 764 C C . ASP A 1 96 ? 7.273 22.031 -20.438 1 97.19 96 ASP A C 1
ATOM 766 O O . ASP A 1 96 ? 7.73 22.266 -21.562 1 97.19 96 ASP A O 1
ATOM 770 N N . LEU A 1 97 ? 7.762 21.062 -19.703 1 96.75 97 LEU A N 1
ATOM 771 C CA . LEU A 1 97 ? 8.859 20.188 -20.109 1 96.75 97 LEU A CA 1
ATOM 772 C C . LEU A 1 97 ? 8.484 19.375 -21.328 1 96.75 97 LEU A C 1
ATOM 774 O O . LEU A 1 97 ? 9.352 19.031 -22.156 1 96.75 97 LEU A O 1
ATOM 778 N N . GLY A 1 98 ? 7.211 19.047 -21.5 1 97.25 98 GLY A N 1
ATOM 779 C CA . GLY A 1 98 ? 6.75 18.219 -22.609 1 97.25 98 GLY A CA 1
ATOM 780 C C . GLY A 1 98 ? 6.238 19.031 -23.781 1 97.25 98 GLY A C 1
ATOM 781 O O . GLY A 1 98 ? 5.828 18.484 -24.812 1 97.25 98 GLY A O 1
ATOM 782 N N . SER A 1 99 ? 6.199 20.375 -23.625 1 96.88 99 SER A N 1
ATOM 783 C CA . SER A 1 99 ? 5.617 21.25 -24.641 1 96.88 99 SER A CA 1
ATOM 784 C C . SER A 1 99 ? 6.32 21.062 -25.984 1 96.88 99 SER A C 1
ATOM 786 O O . SER A 1 99 ? 7.547 21.109 -26.062 1 96.88 99 SER A O 1
ATOM 788 N N . GLY A 1 100 ? 5.512 20.812 -27.016 1 96.81 100 GLY A N 1
ATOM 789 C CA . GLY A 1 100 ? 6.043 20.672 -28.359 1 96.81 100 GLY A CA 1
ATOM 790 C C . GLY A 1 100 ? 6.672 19.312 -28.625 1 96.81 100 GLY A C 1
ATOM 791 O O . GLY A 1 100 ? 7.266 19.094 -29.672 1 96.81 100 GLY A O 1
ATOM 792 N N . ARG A 1 101 ? 6.562 18.406 -27.688 1 97.75 101 ARG A N 1
ATOM 793 C CA . ARG A 1 101 ? 7.176 17.094 -27.781 1 97.75 101 ARG A CA 1
ATOM 794 C C . ARG A 1 101 ? 6.113 16 -27.844 1 97.75 101 ARG A C 1
ATOM 796 O O . ARG A 1 101 ? 5.012 16.172 -27.328 1 97.75 101 ARG A O 1
ATOM 803 N N . LYS A 1 102 ? 6.359 15.031 -28.578 1 98.5 102 LYS A N 1
ATOM 804 C CA . LYS A 1 102 ? 5.562 13.812 -28.516 1 98.5 102 LYS A CA 1
ATOM 805 C C . LYS A 1 102 ? 5.953 12.977 -27.297 1 98.5 102 LYS A C 1
ATOM 807 O O . LYS A 1 102 ? 6.961 12.258 -27.328 1 98.5 102 LYS A O 1
ATOM 812 N N . MET A 1 103 ? 5.137 13 -26.266 1 98.75 103 MET A N 1
ATOM 813 C CA . MET A 1 103 ? 5.523 12.445 -24.984 1 98.75 103 MET A CA 1
ATOM 814 C C . MET A 1 103 ? 4.812 11.125 -24.719 1 98.75 103 MET A C 1
ATOM 816 O O . MET A 1 103 ? 3.637 10.969 -25.047 1 98.75 103 MET A O 1
ATOM 820 N N . GLY A 1 104 ? 5.539 10.125 -24.156 1 98.75 104 GLY A N 1
ATOM 821 C CA . GLY A 1 104 ? 4.938 8.969 -23.5 1 98.75 104 GLY A CA 1
ATOM 822 C C . GLY A 1 104 ? 4.742 9.164 -22.016 1 98.75 104 GLY A C 1
ATOM 823 O O . GLY A 1 104 ? 5.293 10.094 -21.422 1 98.75 104 GLY A O 1
ATOM 824 N N . THR A 1 105 ? 3.975 8.391 -21.375 1 98.62 105 THR A N 1
ATOM 825 C CA . THR A 1 105 ? 3.754 8.461 -19.938 1 98.62 105 THR A CA 1
ATOM 826 C C . THR A 1 105 ? 3.303 7.109 -19.391 1 98.62 105 THR A C 1
ATOM 828 O O . THR A 1 105 ? 2.816 6.266 -20.141 1 98.62 105 THR A O 1
ATOM 831 N N . ASP A 1 106 ? 3.537 6.871 -18.109 1 98.06 106 ASP A N 1
ATOM 832 C CA . ASP A 1 106 ? 3.102 5.633 -17.469 1 98.06 106 ASP A CA 1
ATOM 833 C C . ASP A 1 106 ? 1.854 5.863 -16.609 1 98.06 106 ASP A C 1
ATOM 835 O O . ASP A 1 106 ? 1.434 4.98 -15.867 1 98.06 106 ASP A O 1
ATOM 839 N N . THR A 1 107 ? 1.315 7.004 -16.562 1 96 107 THR A N 1
ATOM 840 C CA . THR A 1 107 ? 0.058 7.398 -15.93 1 96 107 THR A CA 1
ATOM 841 C C . THR A 1 107 ? -0.724 8.344 -16.844 1 96 107 THR A C 1
ATOM 843 O O . THR A 1 107 ? -0.132 9.133 -17.578 1 96 107 THR A O 1
ATOM 846 N N . PRO A 1 108 ? -2.066 8.242 -16.781 1 92.31 108 PRO A N 1
ATOM 847 C CA . PRO A 1 108 ? -2.797 9.219 -17.594 1 92.31 108 PRO A CA 1
ATOM 848 C C . PRO A 1 108 ? -2.393 10.664 -17.281 1 92.31 108 PRO A C 1
ATOM 850 O O . PRO A 1 108 ? -2.439 11.086 -16.125 1 92.31 108 PRO A O 1
ATOM 853 N N . PHE A 1 109 ? -1.845 11.367 -18.281 1 95.62 109 PHE A N 1
ATOM 854 C CA . PHE A 1 109 ? -1.43 12.758 -18.172 1 95.62 109 PHE A CA 1
ATOM 855 C C . PHE A 1 109 ? -1.57 13.461 -19.516 1 95.62 109 PHE A C 1
ATOM 857 O O . PHE A 1 109 ? -0.905 13.094 -20.5 1 95.62 109 PHE A O 1
ATOM 864 N N . LEU A 1 110 ? -2.453 14.469 -19.578 1 95.5 110 LEU A N 1
ATOM 865 C CA . LEU A 1 110 ? -2.738 15.164 -20.828 1 95.5 110 LEU A CA 1
ATOM 866 C C . LEU A 1 110 ? -3.039 14.172 -21.953 1 95.5 110 LEU A C 1
ATOM 868 O O . LEU A 1 110 ? -3.779 13.211 -21.75 1 95.5 110 LEU A O 1
ATOM 872 N N . ASP A 1 111 ? -2.686 14.461 -23.156 1 95.69 111 ASP A N 1
ATOM 873 C CA . ASP A 1 111 ? -2.916 13.562 -24.297 1 95.69 111 ASP A CA 1
ATOM 874 C C . ASP A 1 111 ? -1.669 12.742 -24.594 1 95.69 111 ASP A C 1
ATOM 876 O O . ASP A 1 111 ? -1.501 12.258 -25.719 1 95.69 111 ASP A O 1
ATOM 880 N N . TRP A 1 112 ? -0.812 12.656 -23.609 1 98 112 TRP A N 1
ATOM 881 C CA . TRP A 1 112 ? 0.43 11.914 -23.812 1 98 112 TRP A CA 1
ATOM 882 C C . TRP A 1 112 ? 0.155 10.422 -23.984 1 98 112 TRP A C 1
ATOM 884 O O . TRP A 1 112 ? -0.861 9.914 -23.5 1 98 112 TRP A O 1
ATOM 894 N N . ILE A 1 113 ? 0.993 9.719 -24.688 1 98 113 ILE A N 1
ATOM 895 C CA . ILE A 1 113 ? 0.787 8.336 -25.094 1 98 113 ILE A CA 1
ATOM 896 C C . ILE A 1 113 ? 1.112 7.395 -23.938 1 98 113 ILE A C 1
ATOM 898 O O . ILE A 1 113 ? 2.219 7.43 -23.391 1 98 113 ILE A O 1
ATOM 902 N N . ASP A 1 114 ? 0.137 6.605 -23.562 1 97.5 114 ASP A N 1
ATOM 903 C CA . ASP A 1 114 ? 0.366 5.594 -22.547 1 97.5 114 ASP A CA 1
ATOM 904 C C . ASP A 1 114 ? 1.336 4.523 -23.031 1 97.5 114 ASP A C 1
ATOM 906 O O . ASP A 1 114 ? 1.051 3.816 -24 1 97.5 114 ASP A O 1
ATOM 910 N N . VAL A 1 115 ? 2.469 4.348 -22.375 1 98.06 115 VAL A N 1
ATOM 911 C CA . VAL A 1 115 ? 3.463 3.363 -22.781 1 98.06 115 VAL A CA 1
ATOM 912 C C . VAL A 1 115 ? 3.695 2.355 -21.656 1 98.06 115 VAL A C 1
ATOM 914 O O . VAL A 1 115 ? 4.789 1.799 -21.531 1 98.06 115 VAL A O 1
ATOM 917 N N . THR A 1 116 ? 2.723 2.143 -20.781 1 96.62 116 THR A N 1
ATOM 918 C CA . THR A 1 116 ? 2.82 1.246 -19.641 1 96.62 116 THR A CA 1
ATOM 919 C C . THR A 1 116 ? 3.182 -0.167 -20.094 1 96.62 116 THR A C 1
ATOM 921 O O . THR A 1 116 ? 4.055 -0.807 -19.5 1 96.62 116 THR A O 1
ATOM 924 N N . ALA A 1 117 ? 2.512 -0.722 -21.094 1 95.38 117 ALA A N 1
ATOM 925 C CA . ALA A 1 117 ? 2.752 -2.078 -21.578 1 95.38 117 ALA A CA 1
ATOM 926 C C . ALA A 1 117 ? 4.172 -2.225 -22.125 1 95.38 117 ALA A C 1
ATOM 928 O O . ALA A 1 117 ? 4.832 -3.24 -21.891 1 95.38 117 ALA A O 1
ATOM 929 N N . GLU A 1 118 ? 4.641 -1.204 -22.859 1 96.94 118 GLU A N 1
ATOM 930 C CA . GLU A 1 118 ? 5.992 -1.219 -23.406 1 96.94 118 GLU A CA 1
ATOM 931 C C . GLU A 1 118 ? 7.043 -1.187 -22.297 1 96.94 118 GLU A C 1
ATOM 933 O O . GLU A 1 118 ? 8.047 -1.898 -22.375 1 96.94 118 GLU A O 1
ATOM 938 N N . LEU A 1 119 ? 6.766 -0.361 -21.297 1 97.62 119 LEU A N 1
ATOM 939 C CA . LEU A 1 119 ? 7.691 -0.272 -20.188 1 97.62 119 LEU A CA 1
ATOM 940 C C . LEU A 1 119 ? 7.789 -1.606 -19.453 1 97.62 119 LEU A C 1
ATOM 942 O O . LEU A 1 119 ? 8.883 -2.037 -19.078 1 97.62 119 LEU A O 1
ATOM 946 N N . ARG A 1 120 ? 6.668 -2.254 -19.25 1 96.19 120 ARG A N 1
ATOM 947 C CA . ARG A 1 120 ? 6.637 -3.57 -18.625 1 96.19 120 ARG A CA 1
ATOM 948 C C . ARG A 1 120 ? 7.508 -4.562 -19.391 1 96.19 120 ARG A C 1
ATOM 950 O O . ARG A 1 120 ? 8.234 -5.352 -18.797 1 96.19 120 ARG A O 1
ATOM 957 N N . THR A 1 121 ? 7.406 -4.516 -20.641 1 95.12 121 THR A N 1
ATOM 958 C CA . THR A 1 121 ? 8.164 -5.422 -21.5 1 95.12 121 THR A CA 1
ATOM 959 C C . THR A 1 121 ? 9.656 -5.133 -21.406 1 95.12 121 THR A C 1
ATOM 961 O O . THR A 1 121 ? 10.461 -6.051 -21.234 1 95.12 121 THR A O 1
ATOM 964 N N . VAL A 1 122 ? 9.977 -3.895 -21.391 1 95.31 122 VAL A N 1
ATOM 965 C CA . VAL A 1 122 ? 11.383 -3.496 -21.453 1 95.31 122 VAL A CA 1
ATOM 966 C C . VAL A 1 122 ? 12.062 -3.791 -20.125 1 95.31 122 VAL A C 1
ATOM 968 O O . VAL A 1 122 ? 13.234 -4.191 -20.094 1 95.31 122 VAL A O 1
ATOM 971 N N . ARG A 1 123 ? 11.352 -3.623 -19.078 1 96.56 123 ARG A N 1
ATOM 972 C CA . ARG A 1 123 ? 12.016 -3.787 -17.797 1 96.56 123 ARG A CA 1
ATOM 973 C C . ARG A 1 123 ? 11.945 -5.238 -17.328 1 96.56 123 ARG A C 1
ATOM 975 O O . ARG A 1 123 ? 12.461 -5.574 -16.25 1 96.56 123 ARG A O 1
ATOM 982 N N . SER A 1 124 ? 11.328 -6.117 -18.094 1 96.06 124 SER A N 1
ATOM 983 C CA . SER A 1 124 ? 11.117 -7.504 -17.688 1 96.06 124 SER A CA 1
ATOM 984 C C . SER A 1 124 ? 12.406 -8.312 -17.781 1 96.06 124 SER A C 1
ATOM 986 O O . SER A 1 124 ? 12.539 -9.359 -17.141 1 96.06 124 SER A O 1
ATOM 988 N N . THR A 1 125 ? 13.305 -7.961 -18.688 1 97.38 125 THR A N 1
ATOM 989 C CA . THR A 1 125 ? 14.617 -8.594 -18.75 1 97.38 125 THR A CA 1
ATOM 990 C C . THR A 1 125 ? 15.617 -7.859 -17.859 1 97.38 125 THR A C 1
ATOM 992 O O . THR A 1 125 ? 16.031 -6.742 -18.188 1 97.38 125 THR A O 1
ATOM 995 N N . LEU A 1 126 ? 16.047 -8.492 -16.844 1 98.06 126 LEU A N 1
ATOM 996 C CA . LEU A 1 126 ? 16.797 -7.828 -15.781 1 98.06 126 LEU A CA 1
ATOM 997 C C . LEU A 1 126 ? 18.266 -7.684 -16.172 1 98.06 126 LEU A C 1
ATOM 999 O O . LEU A 1 126 ? 18.828 -8.562 -16.828 1 98.06 126 LEU A O 1
ATOM 1003 N N . LEU A 1 127 ? 18.844 -6.645 -15.734 1 96.81 127 LEU A N 1
ATOM 1004 C CA . LEU A 1 127 ? 20.297 -6.426 -15.828 1 96.81 127 LEU A CA 1
ATOM 1005 C C . LEU A 1 127 ? 21.016 -7.117 -14.68 1 96.81 127 LEU A C 1
ATOM 1007 O O . LEU A 1 127 ? 20.406 -7.445 -13.656 1 96.81 127 LEU A O 1
ATOM 1011 N N . PRO A 1 128 ? 22.344 -7.336 -14.812 1 97.19 128 PRO A N 1
ATOM 1012 C CA . PRO A 1 128 ? 23.094 -8.047 -13.781 1 97.19 128 PRO A CA 1
ATOM 1013 C C . PRO A 1 128 ? 22.953 -7.414 -12.398 1 97.19 128 PRO A C 1
ATOM 1015 O O . PRO A 1 128 ? 22.781 -8.125 -11.406 1 97.19 128 PRO A O 1
ATOM 1018 N N . ALA A 1 129 ? 23 -6.117 -12.344 1 95.75 129 ALA A N 1
ATOM 1019 C CA . ALA A 1 129 ? 22.859 -5.434 -11.062 1 95.75 129 ALA A CA 1
ATOM 1020 C C . ALA A 1 129 ? 21.484 -5.672 -10.445 1 95.75 129 ALA A C 1
ATOM 1022 O O . ALA A 1 129 ? 21.359 -5.777 -9.227 1 95.75 129 ALA A O 1
ATOM 1023 N N . GLU A 1 130 ? 20.469 -5.699 -11.219 1 97.62 130 GLU A N 1
ATOM 1024 C CA . GLU A 1 130 ? 19.109 -5.988 -10.758 1 97.62 130 GLU A CA 1
ATOM 1025 C C . GLU A 1 130 ? 19 -7.41 -10.219 1 97.62 130 GLU A C 1
ATOM 1027 O O . GLU A 1 130 ? 18.344 -7.645 -9.203 1 97.62 130 GLU A O 1
ATOM 1032 N N . ILE A 1 131 ? 19.594 -8.312 -10.898 1 98.44 131 ILE A N 1
ATOM 1033 C CA . ILE A 1 131 ? 19.578 -9.711 -10.477 1 98.44 131 ILE A CA 1
ATOM 1034 C C . ILE A 1 131 ? 20.234 -9.852 -9.109 1 98.44 131 ILE A C 1
ATOM 1036 O O . ILE A 1 131 ? 19.734 -10.57 -8.242 1 98.44 131 ILE A O 1
ATOM 1040 N N . CYS A 1 132 ? 21.312 -9.164 -8.914 1 98.31 132 CYS A N 1
ATOM 1041 C CA . CYS A 1 132 ? 22 -9.195 -7.629 1 98.31 132 CYS A CA 1
ATOM 1042 C C . CYS A 1 132 ? 21.094 -8.672 -6.52 1 98.31 132 CYS A C 1
ATOM 1044 O O . CYS A 1 132 ? 20.984 -9.297 -5.465 1 98.31 132 CYS A O 1
ATOM 1046 N N . ARG A 1 133 ? 20.484 -7.531 -6.75 1 97.69 133 ARG A N 1
ATOM 1047 C CA . ARG A 1 133 ? 19.562 -6.969 -5.773 1 97.69 133 ARG A CA 1
ATOM 1048 C C . ARG A 1 133 ? 18.391 -7.91 -5.516 1 97.69 133 ARG A C 1
ATOM 1050 O O . ARG A 1 133 ? 17.891 -8.008 -4.391 1 97.69 133 ARG A O 1
ATOM 1057 N N . TYR A 1 134 ? 17.953 -8.547 -6.57 1 98.62 134 TYR A N 1
ATOM 1058 C CA . TYR A 1 134 ? 16.812 -9.461 -6.465 1 98.62 134 TYR A CA 1
ATOM 1059 C C . TYR A 1 134 ? 17.156 -10.664 -5.602 1 98.62 134 TYR A C 1
ATOM 1061 O O . TYR A 1 134 ? 16.344 -11.117 -4.797 1 98.62 134 TYR A O 1
ATOM 1069 N N . ARG A 1 135 ? 18.375 -11.234 -5.77 1 98.69 135 ARG A N 1
ATOM 1070 C CA . ARG A 1 135 ? 18.844 -12.344 -4.945 1 98.69 135 ARG A CA 1
ATOM 1071 C C . ARG A 1 135 ? 18.844 -11.961 -3.469 1 98.69 135 ARG A C 1
ATOM 1073 O O . ARG A 1 135 ? 18.391 -12.742 -2.623 1 98.69 135 ARG A O 1
ATOM 1080 N N . GLU A 1 136 ? 19.312 -10.797 -3.213 1 98.5 136 GLU A N 1
ATOM 1081 C CA . GLU A 1 136 ? 19.359 -10.312 -1.834 1 98.5 136 GLU A CA 1
ATOM 1082 C C . GLU A 1 136 ? 17.953 -10.164 -1.255 1 98.5 136 GLU A C 1
ATOM 1084 O O . GLU A 1 136 ? 17.688 -10.609 -0.134 1 98.5 136 GLU A O 1
ATOM 1089 N N . LEU A 1 137 ? 17.094 -9.516 -2.004 1 98.75 137 LEU A N 1
ATOM 1090 C CA . LEU A 1 137 ? 15.703 -9.344 -1.575 1 98.75 137 LEU A CA 1
ATOM 1091 C C . LEU A 1 137 ? 15.039 -10.695 -1.322 1 98.75 137 LEU A C 1
ATOM 1093 O O . LEU A 1 137 ? 14.359 -10.875 -0.311 1 98.75 137 LEU A O 1
ATOM 1097 N N . SER A 1 138 ? 15.203 -11.609 -2.24 1 98.81 138 SER A N 1
ATOM 1098 C CA . SER A 1 138 ? 14.555 -12.922 -2.158 1 98.81 138 SER A CA 1
ATOM 1099 C C . SER A 1 138 ? 15.047 -13.703 -0.946 1 98.81 138 SER A C 1
ATOM 1101 O O . SER A 1 138 ? 14.266 -14.375 -0.27 1 98.81 138 SER A O 1
ATOM 1103 N N . ARG A 1 139 ? 16.328 -13.648 -0.722 1 98.56 139 ARG A N 1
ATOM 1104 C CA . ARG A 1 139 ? 16.891 -14.273 0.47 1 98.56 139 ARG A CA 1
ATOM 1105 C C . ARG A 1 139 ? 16.266 -13.695 1.737 1 98.56 139 ARG A C 1
ATOM 1107 O O . ARG A 1 139 ? 15.883 -14.445 2.637 1 98.56 139 ARG A O 1
ATOM 1114 N N . ASP A 1 140 ? 16.203 -12.414 1.829 1 98.81 140 ASP A N 1
ATOM 1115 C CA . ASP A 1 140 ? 15.633 -11.742 2.994 1 98.81 140 ASP A CA 1
ATOM 1116 C C . ASP A 1 140 ? 14.148 -12.07 3.139 1 98.81 140 ASP A C 1
ATOM 1118 O O . ASP A 1 140 ? 13.656 -12.273 4.254 1 98.81 140 ASP A O 1
ATOM 1122 N N . ALA A 1 141 ? 13.398 -12.062 2.02 1 98.88 141 ALA A N 1
ATOM 1123 C CA . ALA A 1 141 ? 11.977 -12.391 2.045 1 98.88 141 ALA A CA 1
ATOM 1124 C C . ALA A 1 141 ? 11.758 -13.812 2.551 1 98.88 141 ALA A C 1
ATOM 1126 O O . ALA A 1 141 ? 10.828 -14.062 3.326 1 98.88 141 ALA A O 1
ATOM 1127 N N . ALA A 1 142 ? 12.578 -14.727 2.078 1 98.81 142 ALA A N 1
ATOM 1128 C CA . ALA A 1 142 ? 12.516 -16.109 2.574 1 98.81 142 ALA A CA 1
ATOM 1129 C C . ALA A 1 142 ? 12.758 -16.156 4.078 1 98.81 142 ALA A C 1
ATOM 1131 O O . ALA A 1 142 ? 12.008 -16.812 4.812 1 98.81 142 ALA A O 1
ATOM 1132 N N . TRP A 1 143 ? 13.781 -15.5 4.488 1 98.81 143 TRP A N 1
ATOM 1133 C CA . TRP A 1 143 ? 14.078 -15.453 5.918 1 98.81 143 TRP A CA 1
ATOM 1134 C C . TRP A 1 143 ? 12.883 -14.906 6.703 1 98.81 143 TRP A C 1
ATOM 1136 O O . TRP A 1 143 ? 12.555 -15.43 7.77 1 98.81 143 TRP A O 1
ATOM 1146 N N . VAL A 1 144 ? 12.242 -13.891 6.25 1 98.81 144 VAL A N 1
ATOM 1147 C CA . VAL A 1 144 ? 11.109 -13.258 6.914 1 98.81 144 VAL A CA 1
ATOM 1148 C C . VAL A 1 144 ? 10.016 -14.281 7.168 1 98.81 144 VAL A C 1
ATOM 1150 O O . VAL A 1 144 ? 9.578 -14.477 8.312 1 98.81 144 VAL A O 1
ATOM 1153 N N . LEU A 1 145 ? 9.539 -15.016 6.188 1 98.56 145 LEU A N 1
ATOM 1154 C CA . LEU A 1 145 ? 8.43 -15.961 6.336 1 98.56 145 LEU A CA 1
ATOM 1155 C C . LEU A 1 145 ? 8.859 -17.172 7.152 1 98.56 145 LEU A C 1
ATOM 1157 O O . LEU A 1 145 ? 8.125 -17.625 8.031 1 98.56 145 LEU A O 1
ATOM 1161 N N . GLU A 1 146 ? 10.039 -17.672 6.77 1 98.69 146 GLU A N 1
ATOM 1162 C CA . GLU A 1 146 ? 10.484 -18.922 7.395 1 98.69 146 GLU A CA 1
ATOM 1163 C C . GLU A 1 146 ? 10.758 -18.719 8.883 1 98.69 146 GLU A C 1
ATOM 1165 O O . GLU A 1 146 ? 10.383 -19.562 9.703 1 98.69 146 GLU A O 1
ATOM 1170 N N . SER A 1 147 ? 11.406 -17.609 9.227 1 98.62 147 SER A N 1
ATOM 1171 C CA . SER A 1 147 ? 11.641 -17.328 10.641 1 98.62 147 SER A CA 1
ATOM 1172 C C . SER A 1 147 ? 10.336 -17.078 11.383 1 98.62 147 SER A C 1
ATOM 1174 O O . SER A 1 147 ? 10.188 -17.469 12.539 1 98.62 147 SER A O 1
ATOM 1176 N N . ALA A 1 148 ? 9.383 -16.391 10.758 1 98.56 148 ALA A N 1
ATOM 1177 C CA . ALA A 1 148 ? 8.07 -16.188 11.367 1 98.56 148 ALA A CA 1
ATOM 1178 C C . ALA A 1 148 ? 7.391 -17.531 11.641 1 98.56 148 ALA A C 1
ATOM 1180 O O . ALA A 1 148 ? 6.863 -17.75 12.734 1 98.56 148 ALA A O 1
ATOM 1181 N N . CYS A 1 149 ? 7.418 -18.406 10.664 1 98.56 149 CYS A N 1
ATOM 1182 C CA . CYS A 1 149 ? 6.785 -19.719 10.789 1 98.56 149 CYS A CA 1
ATOM 1183 C C . CYS A 1 149 ? 7.398 -20.5 11.93 1 98.56 149 CYS A C 1
ATOM 1185 O O . CYS A 1 149 ? 6.703 -21.281 12.602 1 98.56 149 CYS A O 1
ATOM 1187 N N . LYS A 1 150 ? 8.648 -20.344 12.164 1 98.56 150 LYS A N 1
ATOM 1188 C CA . LYS A 1 150 ? 9.336 -21.062 13.234 1 98.56 150 LYS A CA 1
ATOM 1189 C C . LYS A 1 150 ? 9 -20.453 14.594 1 98.56 150 LYS A C 1
ATOM 1191 O O . LYS A 1 150 ? 9.234 -21.094 15.633 1 98.56 150 LYS A O 1
ATOM 1196 N N . GLU A 1 151 ? 8.484 -19.234 14.602 1 98.5 151 GLU A N 1
ATOM 1197 C CA . GLU A 1 151 ? 8.211 -18.516 15.852 1 98.5 151 GLU A CA 1
ATOM 1198 C C . GLU A 1 151 ? 6.734 -18.625 16.234 1 98.5 151 GLU A C 1
ATOM 1200 O O . GLU A 1 151 ? 6.387 -18.578 17.406 1 98.5 151 GLU A O 1
ATOM 1205 N N . ILE A 1 152 ? 5.805 -18.656 15.289 1 97.94 152 ILE A N 1
ATOM 1206 C CA . ILE A 1 152 ? 4.383 -18.562 15.602 1 97.94 152 ILE A CA 1
ATOM 1207 C C . ILE A 1 152 ? 3.957 -19.781 16.422 1 97.94 152 ILE A C 1
ATOM 1209 O O . ILE A 1 152 ? 4.586 -20.844 16.344 1 97.94 152 ILE A O 1
ATOM 1213 N N . GLN A 1 153 ? 2.91 -19.641 17.234 1 98.38 153 GLN A N 1
ATOM 1214 C CA . GLN A 1 153 ? 2.371 -20.656 18.125 1 98.38 153 GLN A CA 1
ATOM 1215 C C . GLN A 1 153 ? 0.851 -20.75 18.016 1 98.38 153 GLN A C 1
ATOM 1217 O O . GLN A 1 153 ? 0.186 -19.734 17.766 1 98.38 153 GLN A O 1
ATOM 1222 N N . PRO A 1 154 ? 0.385 -22.031 18.25 1 98.62 154 PRO A N 1
ATOM 1223 C CA . PRO A 1 154 ? -1.073 -22.125 18.344 1 98.62 154 PRO A CA 1
ATOM 1224 C C . PRO A 1 154 ? -1.671 -21.125 19.344 1 98.62 154 PRO A C 1
ATOM 1226 O O . PRO A 1 154 ? -1.086 -20.875 20.391 1 98.62 154 PRO A O 1
ATOM 1229 N N . GLY A 1 155 ? -2.799 -20.609 19.047 1 98.75 155 GLY A N 1
ATOM 1230 C CA . GLY A 1 155 ? -3.438 -19.625 19.891 1 98.75 155 GLY A CA 1
ATOM 1231 C C . GLY A 1 155 ? -3.291 -18.203 19.375 1 98.75 155 GLY A C 1
ATOM 1232 O O . GLY A 1 155 ? -4.117 -17.328 19.672 1 98.75 155 GLY A O 1
ATOM 1233 N N . GLN A 1 156 ? -2.283 -17.891 18.609 1 98.69 156 GLN A N 1
ATOM 1234 C CA . GLN A 1 156 ? -2.111 -16.578 18 1 98.69 156 GLN A CA 1
ATOM 1235 C C . GLN A 1 156 ? -3.143 -16.359 16.906 1 98.69 156 GLN A C 1
ATOM 1237 O O . GLN A 1 156 ? -3.467 -17.281 16.141 1 98.69 156 GLN A O 1
ATOM 1242 N N . THR A 1 157 ? -3.613 -15.18 16.812 1 98.88 157 THR A N 1
ATOM 1243 C CA . THR A 1 157 ? -4.547 -14.852 15.75 1 98.88 157 THR A CA 1
ATOM 1244 C C . THR A 1 157 ? -3.809 -14.625 14.43 1 98.88 157 THR A C 1
ATOM 1246 O O . THR A 1 157 ? -2.596 -14.398 14.43 1 98.88 157 THR A O 1
ATOM 1249 N N . GLU A 1 158 ? -4.574 -14.742 13.32 1 98.88 158 GLU A N 1
ATOM 1250 C CA . GLU A 1 158 ? -3.986 -14.438 12.016 1 98.88 158 GLU A CA 1
ATOM 1251 C C . GLU A 1 158 ? -3.438 -13.008 11.984 1 98.88 158 GLU A C 1
ATOM 1253 O O . GLU A 1 158 ? -2.406 -12.75 11.359 1 98.88 158 GLU A O 1
ATOM 1258 N N . HIS A 1 159 ? -4.094 -12.055 12.656 1 98.81 159 HIS A N 1
ATOM 1259 C CA . HIS A 1 159 ? -3.602 -10.688 12.75 1 98.81 159 HIS A CA 1
ATOM 1260 C C . HIS A 1 159 ? -2.256 -10.625 13.461 1 98.81 159 HIS A C 1
ATOM 1262 O O . HIS A 1 159 ? -1.352 -9.906 13.031 1 98.81 159 HIS A O 1
ATOM 1268 N N . GLU A 1 160 ? -2.146 -11.336 14.531 1 98.88 160 GLU A N 1
ATOM 1269 C CA . GLU A 1 160 ? -0.895 -11.375 15.281 1 98.88 160 GLU A CA 1
ATOM 1270 C C . GLU A 1 160 ? 0.23 -11.984 14.445 1 98.88 160 GLU A C 1
ATOM 1272 O O . GLU A 1 160 ? 1.363 -11.5 14.477 1 98.88 160 GLU A O 1
ATOM 1277 N N . ILE A 1 161 ? -0.08 -13.055 13.703 1 98.94 161 ILE A N 1
ATOM 1278 C CA . ILE A 1 161 ? 0.893 -13.695 12.828 1 98.94 161 ILE A CA 1
ATOM 1279 C C . ILE A 1 161 ? 1.314 -12.719 11.727 1 98.94 161 ILE A C 1
ATOM 1281 O O . ILE A 1 161 ? 2.506 -12.562 11.453 1 98.94 161 ILE A O 1
ATOM 1285 N N . ALA A 1 162 ? 0.328 -12.055 11.164 1 98.88 162 ALA A N 1
ATOM 1286 C CA . ALA A 1 162 ? 0.628 -11.031 10.164 1 98.88 162 ALA A CA 1
ATOM 1287 C C . ALA A 1 162 ? 1.509 -9.93 10.742 1 98.88 162 ALA A C 1
ATOM 1289 O O . ALA A 1 162 ? 2.412 -9.43 10.07 1 98.88 162 ALA A O 1
ATOM 1290 N N . GLY A 1 163 ? 1.207 -9.523 11.992 1 98.88 163 GLY A N 1
ATOM 1291 C CA . GLY A 1 163 ? 2.021 -8.523 12.664 1 98.88 163 GLY A CA 1
ATOM 1292 C C . GLY A 1 163 ? 3.469 -8.945 12.828 1 98.88 163 GLY A C 1
ATOM 1293 O O . GLY A 1 163 ? 4.383 -8.141 12.641 1 98.88 163 GLY A O 1
ATOM 1294 N N . LEU A 1 164 ? 3.67 -10.211 13.164 1 98.88 164 LEU A N 1
ATOM 1295 C CA . LEU A 1 164 ? 5.016 -10.758 13.297 1 98.88 164 LEU A CA 1
ATOM 1296 C C . LEU A 1 164 ? 5.762 -10.703 11.969 1 98.88 164 LEU A C 1
ATOM 1298 O O . LEU A 1 164 ? 6.926 -10.289 11.922 1 98.88 164 LEU A O 1
ATOM 1302 N N . ILE A 1 165 ? 5.121 -11.117 10.922 1 98.94 165 ILE A N 1
ATOM 1303 C CA . ILE A 1 165 ? 5.723 -11.094 9.586 1 98.94 165 ILE A CA 1
ATOM 1304 C C . ILE A 1 165 ? 6.043 -9.656 9.188 1 98.94 165 ILE A C 1
ATOM 1306 O O . ILE A 1 165 ? 7.129 -9.375 8.68 1 98.94 165 ILE A O 1
ATOM 1310 N N . ALA A 1 166 ? 5.121 -8.734 9.469 1 98.88 166 ALA A N 1
ATOM 1311 C CA . ALA A 1 166 ? 5.312 -7.328 9.141 1 98.88 166 ALA A CA 1
ATOM 1312 C C . ALA A 1 166 ? 6.516 -6.75 9.875 1 98.88 166 ALA A C 1
ATOM 1314 O O . ALA A 1 166 ? 7.301 -5.992 9.297 1 98.88 166 ALA A O 1
ATOM 1315 N N . LYS A 1 167 ? 6.645 -7.09 11.117 1 98.88 167 LYS A N 1
ATOM 1316 C CA . LYS A 1 167 ? 7.781 -6.605 11.898 1 98.88 167 LYS A CA 1
ATOM 1317 C C . LYS A 1 167 ? 9.102 -6.996 11.242 1 98.88 167 LYS A C 1
ATOM 1319 O O . LYS A 1 167 ? 9.977 -6.148 11.039 1 98.88 167 LYS A O 1
ATOM 1324 N N . LYS A 1 168 ? 9.219 -8.266 10.914 1 98.88 168 LYS A N 1
ATOM 1325 C CA . LYS A 1 168 ? 10.453 -8.781 10.336 1 98.88 168 LYS A CA 1
ATOM 1326 C C . LYS A 1 168 ? 10.734 -8.148 8.977 1 98.88 168 LYS A C 1
ATOM 1328 O O . LYS A 1 168 ? 11.859 -7.738 8.695 1 98.88 168 LYS A O 1
ATOM 1333 N N . ALA A 1 169 ? 9.727 -8.047 8.164 1 98.88 169 ALA A N 1
ATOM 1334 C CA . ALA A 1 169 ? 9.883 -7.492 6.82 1 98.88 169 ALA A CA 1
ATOM 1335 C C . ALA A 1 169 ? 10.281 -6.023 6.879 1 98.88 169 ALA A C 1
ATOM 1337 O O . ALA A 1 169 ? 11.297 -5.625 6.309 1 98.88 169 ALA A O 1
ATOM 1338 N N . VAL A 1 170 ? 9.531 -5.199 7.645 1 98.81 170 VAL A N 1
ATOM 1339 C CA . VAL A 1 170 ? 9.719 -3.752 7.688 1 98.81 170 VAL A CA 1
ATOM 1340 C C . VAL A 1 170 ? 11.062 -3.42 8.328 1 98.81 170 VAL A C 1
ATOM 1342 O O . VAL A 1 170 ? 11.727 -2.463 7.926 1 98.81 170 VAL A O 1
ATOM 1345 N N . SER A 1 171 ? 11.508 -4.23 9.242 1 98.81 171 SER A N 1
ATOM 1346 C CA . SER A 1 171 ? 12.805 -4.031 9.875 1 98.81 171 SER A CA 1
ATOM 1347 C C . SER A 1 171 ? 13.938 -4.211 8.875 1 98.81 171 SER A C 1
ATOM 1349 O O . SER A 1 171 ? 15.062 -3.766 9.117 1 98.81 171 SER A O 1
ATOM 1351 N N . LEU A 1 172 ? 13.672 -4.887 7.777 1 98.62 172 LEU A N 1
ATOM 1352 C CA . LEU A 1 172 ? 14.664 -5.109 6.73 1 98.62 172 LEU A CA 1
ATOM 1353 C C . LEU A 1 172 ? 14.398 -4.211 5.527 1 98.62 172 LEU A C 1
ATOM 1355 O O . LEU A 1 172 ? 14.836 -4.512 4.414 1 98.62 172 LEU A O 1
ATOM 1359 N N . ASN A 1 173 ? 13.586 -3.172 5.719 1 97.56 173 ASN A N 1
ATOM 1360 C CA . ASN A 1 173 ? 13.219 -2.23 4.668 1 97.56 173 ASN A CA 1
ATOM 1361 C C . ASN A 1 173 ? 12.422 -2.912 3.561 1 97.56 173 ASN A C 1
ATOM 1363 O O . ASN A 1 173 ? 12.523 -2.533 2.393 1 97.56 173 ASN A O 1
ATOM 1367 N N . ILE A 1 174 ? 11.742 -3.975 3.91 1 98.56 174 ILE A N 1
ATOM 1368 C CA . ILE A 1 174 ? 10.852 -4.668 2.986 1 98.56 174 ILE A CA 1
ATOM 1369 C C . ILE A 1 174 ? 9.422 -4.176 3.186 1 98.56 174 ILE A C 1
ATOM 1371 O O . ILE A 1 174 ? 8.953 -4.047 4.32 1 98.56 174 ILE A O 1
ATOM 1375 N N . LYS A 1 175 ? 8.742 -3.795 2.145 1 97.62 175 LYS A N 1
ATOM 1376 C CA . LYS A 1 175 ? 7.336 -3.398 2.158 1 97.62 175 LYS A CA 1
ATOM 1377 C C . LYS A 1 175 ? 6.441 -4.52 1.643 1 97.62 175 LYS A C 1
ATOM 1379 O O . LYS A 1 175 ? 6.469 -4.848 0.454 1 97.62 175 LYS A O 1
ATOM 1384 N N . PRO A 1 176 ? 5.625 -5.09 2.443 1 97.56 176 PRO A N 1
ATOM 1385 C CA . PRO A 1 176 ? 4.723 -6.129 1.949 1 97.56 176 PRO A CA 1
ATOM 1386 C C . PRO A 1 176 ? 3.602 -5.57 1.075 1 97.56 176 PRO A C 1
ATOM 1388 O O . PRO A 1 176 ? 2.637 -5 1.592 1 97.56 176 PRO A O 1
ATOM 1391 N N . GLN A 1 177 ? 3.676 -5.797 -0.217 1 96.69 177 GLN A N 1
ATOM 1392 C CA . GLN A 1 177 ? 2.578 -5.453 -1.114 1 96.69 177 GLN A CA 1
ATOM 1393 C C . GLN A 1 177 ? 1.362 -6.336 -0.862 1 96.69 177 GLN A C 1
ATOM 1395 O O . GLN A 1 177 ? 0.223 -5.902 -1.039 1 96.69 177 GLN A O 1
ATOM 1400 N N . VAL A 1 178 ? 1.649 -7.562 -0.592 1 97.81 178 VAL A N 1
ATOM 1401 C CA . VAL A 1 178 ? 0.652 -8.562 -0.231 1 97.81 178 VAL A CA 1
ATOM 1402 C C . VAL A 1 178 ? 1.085 -9.289 1.04 1 97.81 178 VAL A C 1
ATOM 1404 O O . VAL A 1 178 ? 2.258 -9.633 1.195 1 97.81 178 VAL A O 1
ATOM 1407 N N . LEU A 1 179 ? 0.242 -9.438 1.94 1 98.38 179 LEU A N 1
ATOM 1408 C CA . LEU A 1 179 ? 0.441 -10.195 3.172 1 98.38 179 LEU A CA 1
ATOM 1409 C C . LEU A 1 179 ? -0.807 -10.992 3.525 1 98.38 179 LEU A C 1
ATOM 1411 O O . LEU A 1 179 ? -1.811 -10.43 3.967 1 98.38 179 LEU A O 1
ATOM 1415 N N . LEU A 1 180 ? -0.787 -12.281 3.27 1 98.5 180 LEU A N 1
ATOM 1416 C CA . LEU A 1 180 ? -1.916 -13.172 3.527 1 98.5 180 LEU A CA 1
ATOM 1417 C C . LEU A 1 180 ? -1.577 -14.172 4.625 1 98.5 180 LEU A C 1
ATOM 1419 O O . LEU A 1 180 ? -0.454 -14.68 4.684 1 98.5 180 LEU A O 1
ATOM 1423 N N . VAL A 1 181 ? -2.492 -14.422 5.457 1 98.75 181 VAL A N 1
ATOM 1424 C CA . VAL A 1 181 ? -2.41 -15.422 6.516 1 98.75 181 VAL A CA 1
ATOM 1425 C C . VAL A 1 181 ? -3.746 -16.141 6.645 1 98.75 181 VAL A C 1
ATOM 1427 O O . VAL A 1 181 ? -4.797 -15.516 6.777 1 98.75 181 VAL A O 1
ATOM 1430 N N . ALA A 1 182 ? -3.73 -17.344 6.629 1 98.25 182 ALA A N 1
ATOM 1431 C CA . ALA A 1 182 ? -4.91 -18.156 6.918 1 98.25 182 ALA A CA 1
ATOM 1432 C C . ALA A 1 182 ? -4.562 -19.312 7.844 1 98.25 182 ALA A C 1
ATOM 1434 O O . ALA A 1 182 ? -3.473 -19.891 7.758 1 98.25 182 ALA A O 1
ATOM 1435 N N . THR A 1 183 ? -5.5 -19.672 8.688 1 98.56 183 THR A N 1
ATOM 1436 C CA . THR A 1 183 ? -5.273 -20.766 9.625 1 98.56 183 THR A CA 1
ATOM 1437 C C . THR A 1 183 ? -6.367 -21.828 9.5 1 98.56 183 THR A C 1
ATOM 1439 O O . THR A 1 183 ? -7.527 -21.5 9.234 1 98.56 183 THR A O 1
ATOM 1442 N N . ASP A 1 184 ? -5.992 -23.016 9.547 1 98.5 184 ASP A N 1
ATOM 1443 C CA . ASP A 1 184 ? -6.883 -24.172 9.68 1 98.5 184 ASP A CA 1
ATOM 1444 C C . ASP A 1 184 ? -7.898 -24.219 8.539 1 98.5 184 ASP A C 1
ATOM 1446 O O . ASP A 1 184 ? -7.52 -24.219 7.367 1 98.5 184 ASP A O 1
ATOM 1450 N N . GLU A 1 185 ? -9.234 -24.203 8.859 1 97.88 185 GLU A N 1
ATOM 1451 C CA . GLU A 1 185 ? -10.25 -24.406 7.828 1 97.88 185 GLU A CA 1
ATOM 1452 C C . GLU A 1 185 ? -10.219 -23.297 6.785 1 97.88 185 GLU A C 1
ATOM 1454 O O . GLU A 1 185 ? -10.625 -23.5 5.637 1 97.88 185 GLU A O 1
ATOM 1459 N N . ARG A 1 186 ? -9.75 -22.109 7.09 1 98 186 ARG A N 1
ATOM 1460 C CA . ARG A 1 186 ? -9.758 -20.969 6.172 1 98 186 ARG A CA 1
ATOM 1461 C C . ARG A 1 186 ? -8.859 -21.234 4.969 1 98 186 ARG A C 1
ATOM 1463 O O . ARG A 1 186 ? -9.125 -20.734 3.871 1 98 186 ARG A O 1
ATOM 1470 N N . ILE A 1 187 ? -7.82 -22.031 5.164 1 97.5 187 ILE A N 1
ATOM 1471 C CA . ILE A 1 187 ? -6.879 -22.344 4.094 1 97.5 187 ILE A CA 1
ATOM 1472 C C . ILE A 1 187 ? -7.59 -23.141 3 1 97.5 187 ILE A C 1
ATOM 1474 O O . ILE A 1 187 ? -7.27 -23.016 1.817 1 97.5 187 ILE A O 1
ATOM 1478 N N . TYR A 1 188 ? -8.578 -23.906 3.402 1 95.81 188 TYR A N 1
ATOM 1479 C CA . TYR A 1 188 ? -9.312 -24.766 2.471 1 95.81 188 TYR A CA 1
ATOM 1480 C C . TYR A 1 188 ? -10.398 -23.969 1.747 1 95.81 188 TYR A C 1
ATOM 1482 O O . TYR A 1 188 ? -10.852 -24.359 0.67 1 95.81 188 TYR A O 1
ATOM 1490 N N . HIS A 1 189 ? -10.727 -22.859 2.355 1 94.5 189 HIS A N 1
ATOM 1491 C CA . HIS A 1 189 ? -11.898 -22.156 1.854 1 94.5 189 HIS A CA 1
ATOM 1492 C C . HIS A 1 189 ? -11.5 -21 0.936 1 94.5 189 HIS A C 1
ATOM 1494 O O . HIS A 1 189 ? -12.219 -20.672 -0.01 1 94.5 189 HIS A O 1
ATOM 1500 N N . TYR A 1 190 ? -10.391 -20.344 1.22 1 95.5 190 TYR A N 1
ATOM 1501 C CA . TYR A 1 190 ? -10.055 -19.094 0.536 1 95.5 190 TYR A CA 1
ATOM 1502 C C . TYR A 1 190 ? -8.656 -19.172 -0.064 1 95.5 190 TYR A C 1
ATOM 1504 O O . TYR A 1 190 ? -7.707 -19.594 0.599 1 95.5 190 TYR A O 1
ATOM 1512 N N . ARG A 1 191 ? -8.508 -18.734 -1.278 1 93.06 191 ARG A N 1
ATOM 1513 C CA . ARG A 1 191 ? -7.223 -18.797 -1.973 1 93.06 191 ARG A CA 1
ATOM 1514 C C . ARG A 1 191 ? -6.402 -17.531 -1.716 1 93.06 191 ARG A C 1
ATOM 1516 O O . ARG A 1 191 ? -5.18 -17.547 -1.849 1 93.06 191 ARG A O 1
ATOM 1523 N N . HIS A 1 192 ? -7.062 -16.438 -1.445 1 95.19 192 HIS A N 1
ATOM 1524 C CA . HIS A 1 192 ? -6.445 -15.195 -1.011 1 95.19 192 HIS A CA 1
ATOM 1525 C C . HIS A 1 192 ? -6.98 -14.766 0.352 1 95.19 192 HIS A C 1
ATOM 1527 O O . HIS A 1 192 ? -7.691 -13.758 0.456 1 95.19 192 HIS A O 1
ATOM 1533 N N . PRO A 1 193 ? -6.551 -15.469 1.362 1 95.69 193 PRO A N 1
ATOM 1534 C CA . PRO A 1 193 ? -7.086 -15.195 2.699 1 95.69 193 PRO A CA 1
ATOM 1535 C C . PRO A 1 193 ? -6.422 -14 3.369 1 95.69 193 PRO A C 1
ATOM 1537 O O . PRO A 1 193 ? -5.273 -14.086 3.809 1 95.69 193 PRO A O 1
ATOM 1540 N N . ILE A 1 194 ? -7.148 -12.938 3.477 1 96.19 194 ILE A N 1
ATOM 1541 C CA . ILE A 1 194 ? -6.648 -11.812 4.266 1 96.19 194 ILE A CA 1
ATOM 1542 C C . ILE A 1 194 ? -6.742 -12.148 5.754 1 96.19 194 ILE A C 1
ATOM 1544 O O . ILE A 1 194 ? -7.707 -12.781 6.195 1 96.19 194 ILE A O 1
ATOM 1548 N N . PRO A 1 195 ? -5.762 -11.719 6.57 1 98.06 195 PRO A N 1
ATOM 1549 C CA . PRO A 1 195 ? -5.719 -12.094 7.984 1 98.06 195 PRO A CA 1
ATOM 1550 C C . PRO A 1 195 ? -6.973 -11.672 8.75 1 98.06 195 PRO A C 1
ATOM 1552 O O . PRO A 1 195 ? -7.523 -10.594 8.492 1 98.06 195 PRO A O 1
ATOM 1555 N N . THR A 1 196 ? -7.355 -12.477 9.711 1 97.44 196 THR A N 1
ATOM 1556 C CA . THR A 1 196 ? -8.492 -12.203 10.586 1 97.44 196 THR A CA 1
ATOM 1557 C C . THR A 1 196 ? -8.102 -12.367 12.047 1 97.44 196 THR A C 1
ATOM 1559 O O . THR A 1 196 ? -6.926 -12.547 12.367 1 97.44 196 THR A O 1
ATOM 1562 N N . ALA A 1 197 ? -9.094 -12.242 12.875 1 97.75 197 ALA A N 1
ATOM 1563 C CA . ALA A 1 197 ? -8.875 -12.406 14.312 1 97.75 197 ALA A CA 1
ATOM 1564 C C . ALA A 1 197 ? -8.938 -13.875 14.711 1 97.75 197 ALA A C 1
ATOM 1566 O O . ALA A 1 197 ? -8.836 -14.211 15.891 1 97.75 197 ALA A O 1
ATOM 1567 N N . LYS A 1 198 ? -9.031 -14.766 13.734 1 98.12 198 LYS A N 1
ATOM 1568 C CA . LYS A 1 198 ? -9.125 -16.188 14.023 1 98.12 198 LYS A CA 1
ATOM 1569 C C . LYS A 1 198 ? -7.816 -16.719 14.602 1 98.12 198 LYS A C 1
ATOM 1571 O O . LYS A 1 198 ? -6.746 -16.484 14.031 1 98.12 198 LYS A O 1
ATOM 1576 N N . PRO A 1 199 ? -7.887 -17.438 15.695 1 98.69 199 PRO A N 1
ATOM 1577 C CA . PRO A 1 199 ? -6.668 -18.031 16.266 1 98.69 199 PRO A CA 1
ATOM 1578 C C . PRO A 1 199 ? -6.227 -19.297 15.531 1 98.69 199 PRO A C 1
ATOM 1580 O O . PRO A 1 199 ? -7.07 -20.078 15.094 1 98.69 199 PRO A O 1
ATOM 1583 N N . LEU A 1 200 ? -4.977 -19.5 15.469 1 98.81 200 LEU A N 1
ATOM 1584 C CA . LEU A 1 200 ? -4.352 -20.688 14.875 1 98.81 200 LEU A CA 1
ATOM 1585 C C . LEU A 1 200 ? -4.516 -21.891 15.789 1 98.81 200 LEU A C 1
ATOM 1587 O O . LEU A 1 200 ? -4.277 -21.812 17 1 98.81 200 LEU A O 1
ATOM 1591 N N . LYS A 1 201 ? -4.898 -23.031 15.227 1 98.69 201 LYS A N 1
ATOM 1592 C CA . LYS A 1 201 ? -4.918 -24.297 15.961 1 98.69 201 LYS A CA 1
ATOM 1593 C C . LYS A 1 201 ? -3.768 -25.203 15.531 1 98.69 201 LYS A C 1
ATOM 1595 O O . LYS A 1 201 ? -2.854 -25.469 16.312 1 98.69 201 LYS A O 1
ATOM 1600 N N . LYS A 1 202 ? -3.719 -25.547 14.188 1 98.56 202 LYS A N 1
ATOM 1601 C CA . LYS A 1 202 ? -2.723 -26.547 13.805 1 98.56 202 LYS A CA 1
ATOM 1602 C C . LYS A 1 202 ? -2.049 -26.172 12.492 1 98.56 202 LYS A C 1
ATOM 1604 O O . LYS A 1 202 ? -0.902 -26.547 12.242 1 98.56 202 LYS A O 1
ATOM 1609 N N . HIS A 1 203 ? -2.734 -25.5 11.602 1 98.69 203 HIS A N 1
ATOM 1610 C CA . HIS A 1 203 ? -2.316 -25.344 10.211 1 98.69 203 HIS A CA 1
ATOM 1611 C C . HIS A 1 203 ? -2.328 -23.875 9.797 1 98.69 203 HIS A C 1
ATOM 1613 O O . HIS A 1 203 ? -3.342 -23.188 9.945 1 98.69 203 HIS A O 1
ATOM 1619 N N . ALA A 1 204 ? -1.188 -23.359 9.383 1 98.81 204 ALA A N 1
ATOM 1620 C CA . ALA A 1 204 ? -1.111 -21.969 8.969 1 98.81 204 ALA A CA 1
ATOM 1621 C C . ALA A 1 204 ? -0.428 -21.828 7.609 1 98.81 204 ALA A C 1
ATOM 1623 O O . ALA A 1 204 ? 0.553 -22.516 7.328 1 98.81 204 ALA A O 1
ATOM 1624 N N . LEU A 1 205 ? -0.956 -21.078 6.746 1 98.81 205 LEU A N 1
ATOM 1625 C CA . LEU A 1 205 ? -0.399 -20.672 5.461 1 98.81 205 LEU A CA 1
ATOM 1626 C C . LEU A 1 205 ? -0.127 -19.172 5.438 1 98.81 205 LEU A C 1
ATOM 1628 O O . LEU A 1 205 ? -1 -18.375 5.785 1 98.81 205 LEU A O 1
ATOM 1632 N N . VAL A 1 206 ? 1.082 -18.797 5.105 1 98.81 206 VAL A N 1
ATOM 1633 C CA . VAL A 1 206 ? 1.469 -17.391 5.074 1 98.81 206 VAL A CA 1
ATOM 1634 C C . VAL A 1 206 ? 2.051 -17.047 3.705 1 98.81 206 VAL A C 1
ATOM 1636 O O . VAL A 1 206 ? 2.793 -17.828 3.121 1 98.81 206 VAL A O 1
ATOM 1639 N N . VAL A 1 207 ? 1.663 -15.953 3.141 1 98.81 207 VAL A N 1
ATOM 1640 C CA . VAL A 1 207 ? 2.084 -15.477 1.828 1 98.81 207 VAL A CA 1
ATOM 1641 C C . VAL A 1 207 ? 2.615 -14.047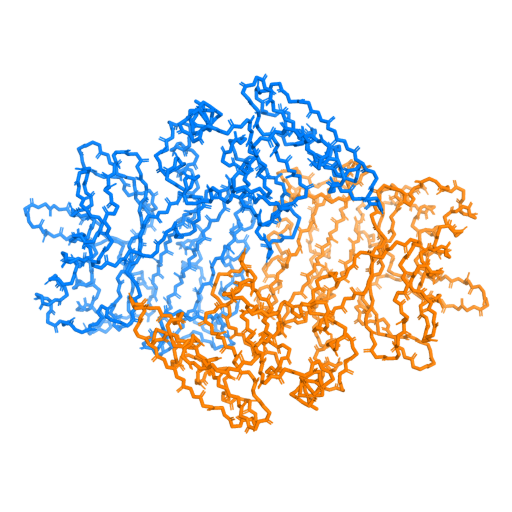 1.942 1 98.81 207 VAL A C 1
ATOM 1643 O O . VAL A 1 207 ? 2.049 -13.227 2.662 1 98.81 207 VAL A O 1
ATOM 1646 N N . ILE A 1 208 ? 3.703 -13.742 1.195 1 98.75 208 ILE A N 1
ATOM 1647 C CA . ILE A 1 208 ? 4.16 -12.359 1.124 1 98.75 208 ILE A CA 1
ATOM 1648 C C . ILE A 1 208 ? 4.598 -12.031 -0.303 1 98.75 208 ILE A C 1
ATOM 1650 O O . ILE A 1 208 ? 5.184 -12.875 -0.987 1 98.75 208 ILE A O 1
ATOM 1654 N N . CYS A 1 209 ? 4.219 -10.938 -0.836 1 98.75 209 CYS A N 1
ATOM 1655 C CA . CYS A 1 209 ? 4.883 -10.234 -1.927 1 98.75 209 CYS A CA 1
ATOM 1656 C C . CYS A 1 209 ? 5.727 -9.078 -1.397 1 98.75 209 CYS A C 1
ATOM 1658 O O . CYS A 1 209 ? 5.203 -8.016 -1.083 1 98.75 209 CYS A O 1
ATOM 1660 N N . ALA A 1 210 ? 6.98 -9.32 -1.33 1 98.75 210 ALA A N 1
ATOM 1661 C CA . ALA A 1 210 ? 7.926 -8.469 -0.608 1 98.75 210 ALA A CA 1
ATOM 1662 C C . ALA A 1 210 ? 8.625 -7.496 -1.555 1 98.75 210 ALA A C 1
ATOM 1664 O O . ALA A 1 210 ? 9.375 -7.914 -2.439 1 98.75 210 ALA A O 1
ATOM 1665 N N . GLU A 1 211 ? 8.461 -6.25 -1.3 1 98.44 211 GLU A N 1
ATOM 1666 C CA . GLU A 1 211 ? 9.031 -5.238 -2.18 1 98.44 211 GLU A CA 1
ATOM 1667 C C . GLU A 1 211 ? 10.219 -4.539 -1.519 1 98.44 211 GLU A C 1
ATOM 1669 O O . GLU A 1 211 ? 10.172 -4.215 -0.33 1 98.44 211 GLU A O 1
ATOM 1674 N N . ARG A 1 212 ? 11.25 -4.32 -2.205 1 97.75 212 ARG A N 1
ATOM 1675 C CA . ARG A 1 212 ? 12.375 -3.465 -1.849 1 97.75 212 ARG A CA 1
ATOM 1676 C C . ARG A 1 212 ? 13.062 -2.92 -3.096 1 97.75 212 ARG A C 1
ATOM 1678 O O . ARG A 1 212 ? 13.398 -3.68 -4.008 1 97.75 212 ARG A O 1
ATOM 1685 N N . GLY A 1 213 ? 13.25 -1.609 -3.125 1 94.25 213 GLY A N 1
ATOM 1686 C CA . GLY A 1 213 ? 13.891 -1.013 -4.285 1 94.25 213 GLY A CA 1
ATOM 1687 C C . GLY A 1 213 ? 13.125 -1.237 -5.574 1 94.25 213 GLY A C 1
ATOM 1688 O O . GLY A 1 213 ? 13.727 -1.435 -6.633 1 94.25 213 GLY A O 1
ATOM 1689 N N . GLY A 1 214 ? 11.883 -1.438 -5.477 1 96.44 214 GLY A N 1
ATOM 1690 C CA . GLY A 1 214 ? 11.023 -1.594 -6.641 1 96.44 214 GLY A CA 1
ATOM 1691 C C . GLY A 1 214 ? 10.82 -3.043 -7.043 1 96.44 214 GLY A C 1
ATOM 1692 O O . GLY A 1 214 ? 9.844 -3.373 -7.715 1 96.44 214 GLY A O 1
ATOM 1693 N N . LEU A 1 215 ? 11.719 -3.861 -6.668 1 98.38 215 LEU A N 1
ATOM 1694 C CA . LEU A 1 215 ? 11.609 -5.281 -6.992 1 98.38 215 LEU A CA 1
ATOM 1695 C C . LEU A 1 215 ? 10.688 -5.992 -6.008 1 98.38 215 LEU A C 1
ATOM 1697 O O . LEU A 1 215 ? 10.586 -5.594 -4.844 1 98.38 215 LEU A O 1
ATOM 1701 N N . VAL A 1 216 ? 10.023 -7.086 -6.469 1 98.69 216 VAL A N 1
ATOM 1702 C CA . VAL A 1 216 ? 9.047 -7.773 -5.625 1 98.69 216 VAL A CA 1
ATOM 1703 C C . VAL A 1 216 ? 9.328 -9.273 -5.621 1 98.69 216 VAL A C 1
ATOM 1705 O O . VAL A 1 216 ? 9.305 -9.914 -6.672 1 98.69 216 VAL A O 1
ATOM 1708 N N . ALA A 1 217 ? 9.602 -9.844 -4.488 1 98.81 217 ALA A N 1
ATOM 1709 C CA . ALA A 1 217 ? 9.781 -11.289 -4.309 1 98.81 217 ALA A CA 1
ATOM 1710 C C . ALA A 1 217 ? 8.523 -11.922 -3.713 1 98.81 217 ALA A C 1
ATOM 1712 O O . ALA A 1 217 ? 7.969 -11.414 -2.734 1 98.81 217 ALA A O 1
ATOM 1713 N N . ASN A 1 218 ? 8.094 -13.031 -4.27 1 98.81 218 ASN A N 1
ATOM 1714 C CA . ASN A 1 218 ? 6.855 -13.703 -3.881 1 98.81 218 ASN A CA 1
ATOM 1715 C C . ASN A 1 218 ? 7.125 -15.109 -3.346 1 98.81 218 ASN A C 1
ATOM 1717 O O . ASN A 1 218 ? 7.879 -15.875 -3.951 1 98.81 218 ASN A O 1
ATOM 1721 N N . LEU A 1 219 ? 6.574 -15.406 -2.23 1 98.69 219 LEU A N 1
ATOM 1722 C CA . LEU A 1 219 ? 6.703 -16.766 -1.731 1 98.69 219 LEU A CA 1
ATOM 1723 C C . LEU A 1 219 ? 5.59 -17.094 -0.743 1 98.69 219 LEU A C 1
ATOM 1725 O O . LEU A 1 219 ? 4.973 -16.188 -0.176 1 98.69 219 LEU A O 1
ATOM 1729 N N . THR A 1 220 ? 5.281 -18.344 -0.594 1 98.75 220 THR A N 1
ATOM 1730 C CA . THR A 1 220 ? 4.34 -18.938 0.345 1 98.75 220 THR A CA 1
ATOM 1731 C C . THR A 1 220 ? 5.02 -20 1.195 1 98.75 220 THR A C 1
ATOM 1733 O O . THR A 1 220 ? 5.836 -20.781 0.692 1 98.75 220 THR A O 1
ATOM 1736 N N . ARG A 1 221 ? 4.762 -20.031 2.436 1 98.81 221 ARG A N 1
ATOM 1737 C CA . ARG A 1 221 ? 5.195 -21.094 3.336 1 98.81 221 ARG A CA 1
ATOM 1738 C C . ARG A 1 221 ? 4.031 -21.609 4.184 1 98.81 221 ARG A C 1
ATOM 1740 O O . ARG A 1 221 ? 3.09 -20.859 4.461 1 98.81 221 ARG A O 1
ATOM 1747 N N . VAL A 1 222 ? 4.07 -22.859 4.52 1 98.62 222 VAL A N 1
ATOM 1748 C CA . VAL A 1 222 ? 3.035 -23.516 5.312 1 98.62 222 VAL A CA 1
ATOM 1749 C C . VAL A 1 222 ? 3.664 -24.188 6.531 1 98.62 222 VAL A C 1
ATOM 1751 O O . VAL A 1 222 ? 4.738 -24.797 6.434 1 98.62 222 VAL A O 1
ATOM 1754 N N . VAL A 1 223 ? 3.053 -24.062 7.645 1 98.69 223 VAL A N 1
ATOM 1755 C CA . VAL A 1 223 ? 3.49 -24.719 8.867 1 98.69 223 VAL A CA 1
ATOM 1756 C C . VAL A 1 223 ? 2.332 -25.516 9.469 1 98.69 223 VAL A C 1
ATOM 1758 O O . VAL A 1 223 ? 1.18 -25.078 9.414 1 98.69 223 VAL A O 1
ATOM 1761 N N . HIS A 1 224 ? 2.57 -26.672 9.992 1 98.75 224 HIS A N 1
ATOM 1762 C CA . HIS A 1 224 ? 1.583 -27.547 10.625 1 98.75 224 HIS A CA 1
ATOM 1763 C C . HIS A 1 224 ? 2.068 -28.016 11.992 1 98.75 224 HIS A C 1
ATOM 1765 O O . HIS A 1 224 ? 3.209 -28.469 12.125 1 98.75 224 HIS A O 1
ATOM 1771 N N . PHE A 1 225 ? 1.22 -27.922 13.008 1 98.69 225 PHE A N 1
ATOM 1772 C CA . PHE A 1 225 ? 1.542 -28.359 14.359 1 98.69 225 PHE A CA 1
ATOM 1773 C C . PHE A 1 225 ? 1.002 -29.766 14.609 1 98.69 225 PHE A C 1
ATOM 1775 O O . PHE A 1 225 ? -0.209 -29.984 14.547 1 98.69 225 PHE A O 1
ATOM 1782 N N . GLY A 1 226 ? 1.923 -30.688 14.922 1 98 226 GLY A N 1
ATOM 1783 C CA . GLY A 1 226 ? 1.552 -32.094 15.078 1 98 226 GLY A CA 1
ATOM 1784 C C . GLY A 1 226 ? 1.691 -32.906 13.797 1 98 226 GLY A C 1
ATOM 1785 O O . GLY A 1 226 ? 2.207 -32.375 12.797 1 98 226 GLY A O 1
ATOM 1786 N N . PRO A 1 227 ? 1.319 -34.156 13.859 1 97.19 227 PRO A N 1
ATOM 1787 C CA . PRO A 1 227 ? 1.442 -35 12.664 1 97.19 227 PRO A CA 1
ATOM 1788 C C . PRO A 1 227 ? 0.579 -34.5 11.508 1 97.19 227 PRO A C 1
ATOM 1790 O O . PRO A 1 227 ? -0.558 -34.062 11.719 1 97.19 227 PRO A O 1
ATOM 1793 N N . LEU A 1 228 ? 1.083 -34.562 10.391 1 97.19 228 LEU A N 1
ATOM 1794 C CA . LEU A 1 228 ? 0.384 -34.125 9.195 1 97.19 228 LEU A CA 1
ATOM 1795 C C . LEU A 1 228 ? -0.685 -35.125 8.773 1 97.19 228 LEU A C 1
ATOM 1797 O O . LEU A 1 228 ? -0.403 -36.312 8.641 1 97.19 228 LEU A O 1
ATOM 1801 N N . PRO A 1 229 ? -1.881 -34.656 8.547 1 97 229 PRO A N 1
ATOM 1802 C CA . PRO A 1 229 ? -2.893 -35.562 7.996 1 97 229 PRO A CA 1
ATOM 1803 C C . PRO A 1 229 ? -2.486 -36.156 6.648 1 97 229 PRO A C 1
ATOM 1805 O O . PRO A 1 229 ? -1.783 -35.5 5.871 1 97 229 PRO A O 1
ATOM 1808 N N . GLU A 1 230 ? -2.979 -37.312 6.371 1 97.69 230 GLU A N 1
ATOM 1809 C CA . GLU A 1 230 ? -2.648 -38.031 5.137 1 97.69 230 GLU A CA 1
ATOM 1810 C C . GLU A 1 230 ? -3.035 -37.219 3.91 1 97.69 230 GLU A C 1
ATOM 1812 O O . GLU A 1 230 ? -2.297 -37.156 2.924 1 97.69 230 GLU A O 1
ATOM 1817 N N . GLU A 1 231 ? -4.16 -36.594 3.932 1 97.19 231 GLU A N 1
ATOM 1818 C CA . GLU A 1 231 ? -4.645 -35.781 2.814 1 97.19 231 GLU A CA 1
ATOM 1819 C C . GLU A 1 231 ? -3.672 -34.656 2.484 1 97.19 231 GLU A C 1
ATOM 1821 O O . GLU A 1 231 ? -3.385 -34.406 1.314 1 97.19 231 GLU A O 1
ATOM 1826 N N . LEU A 1 232 ? -3.184 -34 3.484 1 97.75 232 LEU A N 1
ATOM 1827 C CA . LEU A 1 232 ? -2.238 -32.906 3.283 1 97.75 232 LEU A CA 1
ATOM 1828 C C . LEU A 1 232 ? -0.91 -33.438 2.748 1 97.75 232 LEU A C 1
ATOM 1830 O O . LEU A 1 232 ? -0.257 -32.75 1.94 1 97.75 232 LEU A O 1
ATOM 1834 N N . THR A 1 233 ? -0.521 -34.594 3.242 1 97.88 233 THR A N 1
ATOM 1835 C CA . THR A 1 233 ? 0.69 -35.219 2.732 1 97.88 233 THR A CA 1
ATOM 1836 C C . THR A 1 233 ? 0.563 -35.5 1.238 1 97.88 233 THR A C 1
ATOM 1838 O O . THR A 1 233 ? 1.474 -35.219 0.464 1 97.88 233 THR A O 1
ATOM 1841 N N . ASP A 1 234 ? -0.523 -36.062 0.943 1 98.25 234 ASP A N 1
ATOM 1842 C CA . ASP A 1 234 ? -0.777 -36.375 -0.461 1 98.25 234 ASP A CA 1
ATOM 1843 C C . ASP A 1 234 ? -0.798 -35.094 -1.308 1 98.25 234 ASP A C 1
ATOM 1845 O O . ASP A 1 234 ? -0.145 -35.031 -2.352 1 98.25 234 ASP A O 1
ATOM 1849 N N . PHE A 1 235 ? -1.547 -34.094 -0.855 1 98.44 235 PHE A N 1
ATOM 1850 C CA . PHE A 1 235 ? -1.739 -32.875 -1.628 1 98.44 235 PHE A CA 1
ATOM 1851 C C . PHE A 1 235 ? -0.427 -32.094 -1.773 1 98.44 235 PHE A C 1
ATOM 1853 O O . PHE A 1 235 ? -0.151 -31.516 -2.826 1 98.44 235 PHE A O 1
ATOM 1860 N N . LYS A 1 236 ? 0.407 -32.031 -0.702 1 98.06 236 LYS A N 1
ATOM 1861 C CA . LYS A 1 236 ? 1.664 -31.281 -0.824 1 98.06 236 LYS A CA 1
ATOM 1862 C C . LYS A 1 236 ? 2.584 -31.938 -1.853 1 98.06 236 LYS A C 1
ATOM 1864 O O . LYS A 1 236 ? 3.307 -31.25 -2.572 1 98.06 236 LYS A O 1
ATOM 1869 N N . GLU A 1 237 ? 2.604 -33.281 -1.945 1 98 237 GLU A N 1
ATOM 1870 C CA . GLU A 1 237 ? 3.439 -33.969 -2.906 1 98 237 GLU A CA 1
ATOM 1871 C C . GLU A 1 237 ? 2.951 -33.75 -4.336 1 98 237 GLU A C 1
ATOM 1873 O O . GLU A 1 237 ? 3.75 -33.469 -5.234 1 98 237 GLU A O 1
ATOM 1878 N N . ARG A 1 238 ? 1.633 -33.906 -4.535 1 98.19 238 ARG A N 1
ATOM 1879 C CA . ARG A 1 238 ? 1.046 -33.656 -5.844 1 98.19 238 ARG A CA 1
ATOM 1880 C C . ARG A 1 238 ? 1.322 -32.219 -6.281 1 98.19 238 ARG A C 1
ATOM 1882 O O . ARG A 1 238 ? 1.672 -31.969 -7.438 1 98.19 238 ARG A O 1
ATOM 1889 N N . LEU A 1 239 ? 1.168 -31.328 -5.352 1 98.62 239 LEU A N 1
ATOM 1890 C CA . LEU A 1 239 ? 1.342 -29.906 -5.637 1 98.62 239 LEU A CA 1
ATOM 1891 C C . LEU A 1 239 ? 2.785 -29.594 -6.023 1 98.62 239 LEU A C 1
ATOM 1893 O O . LEU A 1 239 ? 3.037 -28.781 -6.91 1 98.62 239 LEU A O 1
ATOM 1897 N N . ALA A 1 240 ? 3.727 -30.219 -5.316 1 98.19 240 ALA A N 1
ATOM 1898 C CA . ALA A 1 240 ? 5.137 -30.031 -5.641 1 98.19 240 ALA A CA 1
ATOM 1899 C C . ALA A 1 240 ? 5.43 -30.438 -7.082 1 98.19 240 ALA A C 1
ATOM 1901 O O . ALA A 1 240 ? 6.223 -29.797 -7.77 1 98.19 240 ALA A O 1
ATOM 1902 N N . ARG A 1 241 ? 4.793 -31.5 -7.52 1 98.38 241 ARG A N 1
ATOM 1903 C CA . ARG A 1 241 ? 4.969 -31.953 -8.898 1 98.38 241 ARG A CA 1
ATOM 1904 C C . ARG A 1 241 ? 4.355 -30.953 -9.875 1 98.38 241 ARG A C 1
ATOM 1906 O O . ARG A 1 241 ? 4.934 -30.656 -10.922 1 98.38 241 ARG A O 1
ATOM 1913 N N . ILE A 1 242 ? 3.207 -30.391 -9.562 1 98.75 242 ILE A N 1
ATOM 1914 C CA . ILE A 1 242 ? 2.545 -29.406 -10.414 1 98.75 242 ILE A CA 1
ATOM 1915 C C . ILE A 1 242 ? 3.412 -28.156 -10.523 1 98.75 242 ILE A C 1
ATOM 1917 O O . ILE A 1 242 ? 3.66 -27.656 -11.625 1 98.75 242 ILE A O 1
ATOM 1921 N N . ASP A 1 243 ? 3.887 -27.688 -9.375 1 98.56 243 ASP A N 1
ATOM 1922 C CA . ASP A 1 243 ? 4.77 -26.516 -9.336 1 98.56 243 ASP A CA 1
ATOM 1923 C C . ASP A 1 243 ? 6.035 -26.766 -10.156 1 98.56 243 ASP A C 1
ATOM 1925 O O . ASP A 1 243 ? 6.457 -25.906 -10.93 1 98.56 243 ASP A O 1
ATOM 1929 N N . SER A 1 244 ? 6.602 -27.906 -9.984 1 98.44 244 SER A N 1
ATOM 1930 C CA . SER A 1 244 ? 7.82 -28.281 -10.695 1 98.44 244 SER A CA 1
ATOM 1931 C C . SER A 1 244 ? 7.586 -28.312 -12.203 1 98.44 244 SER A C 1
ATOM 1933 O O . SER A 1 244 ? 8.438 -27.875 -12.977 1 98.44 244 SER A O 1
ATOM 1935 N N . ALA A 1 245 ? 6.457 -28.875 -12.625 1 98.62 245 ALA A N 1
ATOM 1936 C CA . ALA A 1 245 ? 6.129 -28.922 -14.047 1 98.62 245 ALA A CA 1
ATOM 1937 C C . ALA A 1 245 ? 6.105 -27.516 -14.648 1 98.62 245 ALA A C 1
ATOM 1939 O O . ALA A 1 245 ? 6.602 -27.297 -15.75 1 98.62 245 ALA A O 1
ATOM 1940 N N . MET A 1 246 ? 5.547 -26.578 -13.953 1 98.69 246 MET A N 1
ATOM 1941 C CA . MET A 1 246 ? 5.465 -25.203 -14.438 1 98.69 246 MET A CA 1
ATOM 1942 C C . MET A 1 246 ? 6.848 -24.562 -14.492 1 98.69 246 MET A C 1
ATOM 1944 O O . MET A 1 246 ? 7.191 -23.891 -15.461 1 98.69 246 MET A O 1
ATOM 1948 N N . ILE A 1 247 ? 7.664 -24.766 -13.43 1 98.56 247 ILE A N 1
ATOM 1949 C CA . ILE A 1 247 ? 9.008 -24.203 -13.391 1 98.56 247 ILE A CA 1
ATOM 1950 C C . ILE A 1 247 ? 9.836 -24.766 -14.547 1 98.56 247 ILE A C 1
ATOM 1952 O O . ILE A 1 247 ? 10.492 -24.016 -15.266 1 98.56 247 ILE A O 1
ATOM 1956 N N . LEU A 1 248 ? 9.742 -26.078 -14.773 1 97.94 248 LEU A N 1
ATOM 1957 C CA . LEU A 1 248 ? 10.531 -26.75 -15.805 1 97.94 248 LEU A CA 1
ATOM 1958 C C . LEU A 1 248 ? 10.109 -26.281 -17.203 1 97.94 248 LEU A C 1
ATOM 1960 O O . LEU A 1 248 ? 10.93 -26.234 -18.125 1 97.94 248 LEU A O 1
ATOM 1964 N N . ALA A 1 249 ? 8.836 -25.922 -17.344 1 98.19 249 ALA A N 1
ATOM 1965 C CA . ALA A 1 249 ? 8.312 -25.484 -18.625 1 98.19 249 ALA A CA 1
ATOM 1966 C C . ALA A 1 249 ? 8.688 -24.031 -18.906 1 98.19 249 ALA A C 1
ATOM 1968 O O . ALA A 1 249 ? 8.562 -23.562 -20.031 1 98.19 249 ALA A O 1
ATOM 1969 N N . THR A 1 250 ? 9.117 -23.281 -17.922 1 98.62 250 THR A N 1
ATOM 1970 C CA . THR A 1 250 ? 9.477 -21.875 -18.078 1 98.62 250 THR A CA 1
ATOM 1971 C C . THR A 1 250 ? 10.914 -21.719 -18.562 1 98.62 250 THR A C 1
ATOM 1973 O O . THR A 1 250 ? 11.828 -21.5 -17.781 1 98.62 250 THR A O 1
ATOM 1976 N N . VAL A 1 251 ? 11.078 -21.844 -19.844 1 98.25 251 VAL A N 1
ATOM 1977 C CA . VAL A 1 251 ? 12.398 -21.781 -20.469 1 98.25 251 VAL A CA 1
ATOM 1978 C C . VAL A 1 251 ? 12.398 -20.734 -21.562 1 98.25 251 VAL A C 1
ATOM 1980 O O . VAL A 1 251 ? 11.359 -20.422 -22.141 1 98.25 251 VAL A O 1
ATOM 1983 N N . PRO A 1 252 ? 13.617 -20.156 -21.797 1 98.5 252 PRO A N 1
ATOM 1984 C CA . PRO A 1 252 ? 13.68 -19.156 -22.875 1 98.5 252 PRO A CA 1
ATOM 1985 C C . PRO A 1 252 ? 13.102 -19.688 -24.188 1 98.5 252 PRO A C 1
ATOM 1987 O O . PRO A 1 252 ? 13.438 -20.797 -24.609 1 98.5 252 PRO A O 1
ATOM 1990 N N . GLY A 1 253 ? 12.195 -18.859 -24.75 1 98.31 253 GLY A N 1
ATOM 1991 C CA . GLY A 1 253 ? 11.586 -19.25 -26.016 1 98.31 253 GLY A CA 1
ATOM 1992 C C . GLY A 1 253 ? 10.188 -19.812 -25.844 1 98.31 253 GLY A C 1
ATOM 1993 O O . GLY A 1 253 ? 9.406 -19.828 -26.797 1 98.31 253 GLY A O 1
ATOM 1994 N N . ALA A 1 254 ? 9.852 -20.281 -24.688 1 98.38 254 ALA A N 1
ATOM 1995 C CA . ALA A 1 254 ? 8.508 -20.797 -24.438 1 98.38 254 ALA A CA 1
ATOM 1996 C C . ALA A 1 254 ? 7.484 -19.672 -24.391 1 98.38 254 ALA A C 1
ATOM 1998 O O . ALA A 1 254 ? 7.809 -18.547 -23.984 1 98.38 254 ALA A O 1
ATOM 1999 N N . ARG A 1 255 ? 6.336 -19.969 -24.844 1 97.81 255 ARG A N 1
ATOM 2000 C CA . ARG A 1 255 ? 5.203 -19.078 -24.594 1 97.81 255 ARG A CA 1
ATOM 2001 C C . ARG A 1 255 ? 4.699 -19.219 -23.156 1 97.81 255 ARG A C 1
ATOM 2003 O O . ARG A 1 255 ? 4.574 -20.328 -22.641 1 97.81 255 ARG A O 1
ATOM 2010 N N . THR A 1 256 ? 4.387 -18.109 -22.5 1 98.56 256 THR A N 1
ATOM 2011 C CA . THR A 1 256 ? 3.895 -18.156 -21.125 1 98.56 256 THR A CA 1
ATOM 2012 C C . THR A 1 256 ? 2.6 -18.953 -21.047 1 98.56 256 THR A C 1
ATOM 2014 O O . THR A 1 256 ? 2.361 -19.672 -20.062 1 98.56 256 THR A O 1
ATOM 2017 N N . GLY A 1 257 ? 1.748 -18.828 -22.078 1 98.56 257 GLY A N 1
ATOM 2018 C CA . GLY A 1 257 ? 0.533 -19.625 -22.125 1 98.56 257 GLY A CA 1
ATOM 2019 C C . GLY A 1 257 ? 0.799 -21.125 -22.141 1 98.56 257 GLY A C 1
ATOM 2020 O O . GLY A 1 257 ? 0.025 -21.891 -21.578 1 98.56 257 GLY A O 1
ATOM 2021 N N . ASP A 1 258 ? 1.874 -21.531 -22.797 1 98.69 258 ASP A N 1
ATOM 2022 C CA . ASP A 1 258 ? 2.244 -22.953 -22.828 1 98.69 258 ASP A CA 1
ATOM 2023 C C . ASP A 1 258 ? 2.652 -23.438 -21.438 1 98.69 258 ASP A C 1
ATOM 2025 O O . ASP A 1 258 ? 2.426 -24.609 -21.094 1 98.69 258 ASP A O 1
ATOM 2029 N N . VAL A 1 259 ? 3.25 -22.594 -20.688 1 98.75 259 VAL A N 1
ATOM 2030 C CA . VAL A 1 259 ? 3.609 -22.938 -19.312 1 98.75 259 VAL A CA 1
ATOM 2031 C C . VAL A 1 259 ? 2.344 -23.219 -18.5 1 98.75 259 VAL A C 1
ATOM 2033 O O . VAL A 1 259 ? 2.281 -24.203 -17.75 1 98.75 259 VAL A O 1
ATOM 2036 N N . ILE A 1 260 ? 1.339 -22.328 -18.672 1 98.75 260 ILE A N 1
ATOM 2037 C CA . ILE A 1 260 ? 0.061 -22.516 -17.984 1 98.75 260 ILE A CA 1
ATOM 2038 C C . ILE A 1 260 ? -0.565 -23.844 -18.438 1 98.75 260 ILE A C 1
ATOM 2040 O O . ILE A 1 260 ? -1.047 -24.609 -17.594 1 98.75 260 ILE A O 1
ATOM 2044 N N . SER A 1 261 ? -0.532 -24.078 -19.734 1 98.69 261 SER A N 1
ATOM 2045 C CA . SER A 1 261 ? -1.088 -25.312 -20.281 1 98.69 261 SER A CA 1
ATOM 2046 C C . SER A 1 261 ? -0.379 -26.531 -19.703 1 98.69 261 SER A C 1
ATOM 2048 O O . SER A 1 261 ? -1.02 -27.547 -19.375 1 98.69 261 SER A O 1
ATOM 2050 N N . ARG A 1 262 ? 0.907 -26.469 -19.594 1 98.56 262 ARG A N 1
ATOM 2051 C CA . ARG A 1 262 ? 1.676 -27.562 -18.984 1 98.56 262 ARG A CA 1
ATOM 2052 C C . ARG A 1 262 ? 1.261 -27.781 -17.547 1 98.56 262 ARG A C 1
ATOM 2054 O O . ARG A 1 262 ? 1.192 -28.938 -17.078 1 98.56 262 ARG A O 1
ATOM 2061 N N . GLY A 1 263 ? 1.086 -26.719 -16.766 1 98.56 263 GLY A N 1
ATOM 2062 C CA . GLY A 1 263 ? 0.563 -26.844 -15.414 1 98.56 263 GLY A CA 1
ATOM 2063 C C . GLY A 1 263 ? -0.788 -27.531 -15.352 1 98.56 263 GLY A C 1
ATOM 2064 O O . GLY A 1 263 ? -0.998 -28.422 -14.539 1 98.56 263 GLY A O 1
ATOM 2065 N N . ILE A 1 264 ? -1.679 -27.094 -16.266 1 98.62 264 ILE A N 1
ATOM 2066 C CA . ILE A 1 264 ? -3.021 -27.672 -16.328 1 98.62 264 ILE A CA 1
ATOM 2067 C C . ILE A 1 264 ? -2.934 -29.172 -16.609 1 98.62 264 ILE A C 1
ATOM 2069 O O . ILE A 1 264 ? -3.629 -29.969 -15.977 1 98.62 264 ILE A O 1
ATOM 2073 N N . GLN A 1 265 ? -2.07 -29.547 -17.531 1 98.62 265 GLN A N 1
ATOM 2074 C CA . GLN A 1 265 ? -1.856 -30.953 -17.844 1 98.62 265 GLN A CA 1
ATOM 2075 C C . GLN A 1 265 ? -1.386 -31.719 -16.609 1 98.62 265 GLN A C 1
ATOM 2077 O O . GLN A 1 265 ? -1.802 -32.844 -16.375 1 98.62 265 GLN A O 1
ATOM 2082 N N . GLN A 1 266 ? -0.516 -31.109 -15.859 1 98.62 266 GLN A N 1
ATOM 2083 C CA . GLN A 1 266 ? -0.021 -31.781 -14.656 1 98.62 266 GLN A CA 1
ATOM 2084 C C . GLN A 1 266 ? -1.114 -31.891 -13.602 1 98.62 266 GLN A C 1
ATOM 2086 O O . GLN A 1 266 ? -1.18 -32.875 -12.875 1 98.62 266 GLN A O 1
ATOM 2091 N N . TYR A 1 267 ? -1.934 -30.844 -13.414 1 98.75 267 TYR A N 1
ATOM 2092 C CA . TYR A 1 267 ? -3.104 -30.953 -12.547 1 98.75 267 TYR A CA 1
ATOM 2093 C C . TYR A 1 267 ? -3.922 -32.188 -12.906 1 98.75 267 TYR A C 1
ATOM 2095 O O . TYR A 1 267 ? -4.332 -32.938 -12.031 1 98.75 267 TYR A O 1
ATOM 2103 N N . GLU A 1 268 ? -4.191 -32.375 -14.188 1 98.62 268 GLU A N 1
ATOM 2104 C CA . GLU A 1 268 ? -4.957 -33.5 -14.672 1 98.62 268 GLU A CA 1
ATOM 2105 C C . GLU A 1 268 ? -4.27 -34.812 -14.32 1 98.62 268 GLU A C 1
ATOM 2107 O O . GLU A 1 268 ? -4.914 -35.75 -13.844 1 98.62 268 GLU A O 1
ATOM 2112 N N . ALA A 1 269 ? -3.002 -34.875 -14.531 1 98.12 269 ALA A N 1
ATOM 2113 C CA . ALA A 1 269 ? -2.227 -36.094 -14.25 1 98.12 269 ALA A CA 1
ATOM 2114 C C . ALA A 1 269 ? -2.277 -36.438 -12.766 1 98.12 269 ALA A C 1
ATOM 2116 O O . ALA A 1 269 ? -2.18 -37.625 -12.391 1 98.12 269 ALA A O 1
ATOM 2117 N N . GLU A 1 270 ? -2.471 -35.406 -11.914 1 98.12 270 GLU A N 1
ATOM 2118 C CA . GLU A 1 270 ? -2.521 -35.594 -10.469 1 98.12 270 GLU A CA 1
ATOM 2119 C C . GLU A 1 270 ? -3.939 -35.906 -10.008 1 98.12 270 GLU A C 1
ATOM 2121 O O . GLU A 1 270 ? -4.199 -36 -8.805 1 98.12 270 GLU A O 1
ATOM 2126 N N . GLY A 1 271 ? -4.879 -36.031 -10.922 1 98.38 271 GLY A N 1
ATOM 2127 C CA . GLY A 1 271 ? -6.258 -36.344 -10.594 1 98.38 271 GLY A CA 1
ATOM 2128 C C . GLY A 1 271 ? -7.055 -35.156 -10.086 1 98.38 271 GLY A C 1
ATOM 2129 O O . GLY A 1 271 ? -8.039 -35.344 -9.367 1 98.38 271 GLY A O 1
ATOM 2130 N N . ARG A 1 272 ? -6.578 -33.969 -10.336 1 98.06 272 ARG A N 1
ATOM 2131 C CA . ARG A 1 272 ? -7.227 -32.75 -9.898 1 98.06 272 ARG A CA 1
ATOM 2132 C C . ARG A 1 272 ? -7.457 -31.797 -11.078 1 98.06 272 ARG A C 1
ATOM 2134 O O . ARG A 1 272 ? -7.023 -30.641 -11.055 1 98.06 272 ARG A O 1
ATOM 2141 N N . PRO A 1 273 ? -8.227 -32.188 -12.125 1 97.94 273 PRO A N 1
ATOM 2142 C CA . PRO A 1 273 ? -8.273 -31.469 -13.391 1 97.94 273 PRO A CA 1
ATOM 2143 C C . PRO A 1 273 ? -8.93 -30.094 -13.258 1 97.94 273 PRO A C 1
ATOM 2145 O O . PRO A 1 273 ? -8.703 -29.203 -14.094 1 97.94 273 PRO A O 1
ATOM 2148 N N . GLU A 1 274 ? -9.719 -29.828 -12.203 1 96.94 274 GLU A N 1
ATOM 2149 C CA . GLU A 1 274 ? -10.484 -28.594 -12.125 1 96.94 274 GLU A CA 1
ATOM 2150 C C . GLU A 1 274 ? -9.859 -27.609 -11.141 1 96.94 274 GLU A C 1
ATOM 2152 O O . GLU A 1 274 ? -10.227 -26.438 -11.109 1 96.94 274 GLU A O 1
ATOM 2157 N N . ASP A 1 275 ? -8.875 -27.984 -10.375 1 97.31 275 ASP A N 1
ATOM 2158 C CA . ASP A 1 275 ? -8.391 -27.203 -9.242 1 97.31 275 ASP A CA 1
ATOM 2159 C C . ASP A 1 275 ? -7.684 -25.922 -9.711 1 97.31 275 ASP A C 1
ATOM 2161 O O . ASP A 1 275 ? -7.656 -24.922 -9 1 97.31 275 ASP A O 1
ATOM 2165 N N . TRP A 1 276 ? -7.109 -25.969 -10.945 1 97.81 276 TRP A N 1
ATOM 2166 C CA . TRP A 1 276 ? -6.395 -24.812 -11.461 1 97.81 276 TRP A CA 1
ATOM 2167 C C . TRP A 1 276 ? -7.34 -23.625 -11.672 1 97.81 276 TRP A C 1
ATOM 2169 O O . TRP A 1 276 ? -6.902 -22.484 -11.758 1 97.81 276 TRP A O 1
ATOM 2179 N N . LYS A 1 277 ? -8.617 -23.844 -11.711 1 96.5 277 LYS A N 1
ATOM 2180 C CA . LYS A 1 277 ? -9.594 -22.812 -12 1 96.5 277 LYS A CA 1
ATOM 2181 C C . LYS A 1 277 ? -9.859 -21.938 -10.766 1 96.5 277 LYS A C 1
ATOM 2183 O O . LYS A 1 277 ? -10.43 -20.859 -10.875 1 96.5 277 LYS A O 1
ATOM 2188 N N . PHE A 1 278 ? -9.445 -22.391 -9.625 1 94.88 278 PHE A N 1
ATOM 2189 C CA . PHE A 1 278 ? -9.852 -21.75 -8.383 1 94.88 278 PHE A CA 1
ATOM 2190 C C . PHE A 1 278 ? -8.859 -20.672 -7.98 1 94.88 278 PHE A C 1
ATOM 2192 O O . PHE A 1 278 ? -9.109 -19.906 -7.051 1 94.88 278 PHE A O 1
ATOM 2199 N N . LEU A 1 279 ? -7.773 -20.562 -8.656 1 95.88 279 LEU A N 1
ATOM 2200 C CA . LEU A 1 279 ? -6.75 -19.562 -8.391 1 95.88 279 LEU A CA 1
ATOM 2201 C C . LEU A 1 279 ? -5.891 -19.328 -9.633 1 95.88 279 LEU A C 1
ATOM 2203 O O . LEU A 1 279 ? -5.484 -20.281 -10.297 1 95.88 279 LEU A O 1
ATOM 2207 N N . HIS A 1 280 ? -5.676 -18.047 -9.891 1 96.81 280 HIS A N 1
ATOM 2208 C CA . HIS A 1 280 ? -4.699 -17.812 -10.953 1 96.81 280 HIS A CA 1
ATOM 2209 C C . HIS A 1 280 ? -3.367 -18.469 -10.633 1 96.81 280 HIS A C 1
ATOM 2211 O O . HIS A 1 280 ? -3.006 -18.625 -9.461 1 96.81 280 HIS A O 1
ATOM 2217 N N . GLN A 1 281 ? -2.559 -18.797 -11.609 1 97.94 281 GLN A N 1
ATOM 2218 C CA . GLN A 1 281 ? -1.391 -19.656 -11.414 1 97.94 281 GLN A CA 1
ATOM 2219 C C . GLN A 1 281 ? -0.113 -18.828 -11.328 1 97.94 281 GLN A C 1
ATOM 2221 O O . GLN A 1 281 ? 0.976 -19.375 -11.141 1 97.94 281 GLN A O 1
ATOM 2226 N N . GLY A 1 282 ? -0.194 -17.547 -11.508 1 97.88 282 GLY A N 1
ATOM 2227 C CA . GLY A 1 282 ? 0.975 -16.688 -11.414 1 97.88 282 GLY A CA 1
ATOM 2228 C C . GLY A 1 282 ? 1.383 -16.094 -12.75 1 97.88 282 GLY A C 1
ATOM 2229 O O . GLY A 1 282 ? 0.529 -15.766 -13.57 1 97.88 282 GLY A O 1
ATOM 2230 N N . GLY A 1 283 ? 2.643 -15.766 -12.883 1 98.38 283 GLY A N 1
ATOM 2231 C CA . GLY A 1 283 ? 3.191 -15.117 -14.062 1 98.38 283 GLY A CA 1
ATOM 2232 C C . GLY A 1 283 ? 4.531 -14.453 -13.812 1 98.38 283 GLY A C 1
ATOM 2233 O O . GLY A 1 283 ? 5.172 -14.703 -12.789 1 98.38 283 GLY A O 1
ATOM 2234 N N . PRO A 1 284 ? 4.922 -13.688 -14.812 1 98.44 284 PRO A N 1
ATOM 2235 C CA . PRO A 1 284 ? 6.168 -12.945 -14.617 1 98.44 284 PRO A CA 1
ATOM 2236 C C . PRO A 1 284 ? 6.07 -11.914 -13.492 1 98.44 284 PRO A C 1
ATOM 2238 O O . PRO A 1 284 ? 5 -11.344 -13.266 1 98.44 284 PRO A O 1
ATOM 2241 N N . THR A 1 285 ? 7.172 -11.797 -12.812 1 98.25 285 THR A N 1
ATOM 2242 C CA . THR A 1 285 ? 7.312 -10.773 -11.789 1 98.25 285 THR A CA 1
ATOM 2243 C C . THR A 1 285 ? 8.594 -9.977 -11.992 1 98.25 285 THR A C 1
ATOM 2245 O O . THR A 1 285 ? 9.312 -10.18 -12.977 1 98.25 285 THR A O 1
ATOM 2248 N N . GLY A 1 286 ? 8.852 -9.039 -11.156 1 97.81 286 GLY A N 1
ATOM 2249 C CA . GLY A 1 286 ? 9.969 -8.109 -11.211 1 97.81 286 GLY A CA 1
ATOM 2250 C C . GLY A 1 286 ? 9.711 -6.828 -10.445 1 97.81 286 GLY A C 1
ATOM 2251 O O . GLY A 1 286 ? 9.969 -6.75 -9.242 1 97.81 286 GLY A O 1
ATOM 2252 N N . TYR A 1 287 ? 9.094 -5.867 -11.188 1 97.56 287 TYR A N 1
ATOM 2253 C CA . TYR A 1 287 ? 8.828 -4.578 -10.555 1 97.56 287 TYR A CA 1
ATOM 2254 C C . TYR A 1 287 ? 7.359 -4.441 -10.188 1 97.56 287 TYR A C 1
ATOM 2256 O O . TYR A 1 287 ? 6.91 -3.363 -9.789 1 97.56 287 TYR A O 1
ATOM 2264 N N . ASP A 1 288 ? 6.629 -5.512 -10.352 1 96.19 288 ASP A N 1
ATOM 2265 C CA . ASP A 1 288 ? 5.301 -5.773 -9.797 1 96.19 288 ASP A CA 1
ATOM 2266 C C . ASP A 1 288 ? 5.195 -7.203 -9.273 1 96.19 288 ASP A C 1
ATOM 2268 O O . ASP A 1 288 ? 5.93 -8.086 -9.711 1 96.19 288 ASP A O 1
ATOM 2272 N N . SER A 1 289 ? 4.285 -7.383 -8.305 1 95.75 289 SER A N 1
ATOM 2273 C CA . SER A 1 289 ? 4.109 -8.742 -7.812 1 95.75 289 SER A CA 1
ATOM 2274 C C . SER A 1 289 ? 3.74 -9.695 -8.938 1 95.75 289 SER A C 1
ATOM 2276 O O . SER A 1 289 ? 4.168 -10.859 -8.945 1 95.75 289 SER A O 1
ATOM 2278 N N . ARG A 1 290 ? 2.916 -9.211 -9.852 1 95.88 290 ARG A N 1
ATOM 2279 C CA . ARG A 1 290 ? 2.643 -9.828 -11.141 1 95.88 290 ARG A CA 1
ATOM 2280 C C . ARG A 1 290 ? 2.662 -8.789 -12.258 1 95.88 290 ARG A C 1
ATOM 2282 O O . ARG A 1 290 ? 1.787 -7.926 -12.328 1 95.88 290 ARG A O 1
ATOM 2289 N N . GLU A 1 291 ? 3.637 -8.945 -13.141 1 96.38 291 GLU A N 1
ATOM 2290 C CA . GLU A 1 291 ? 3.607 -8.062 -14.297 1 96.38 291 GLU A CA 1
ATOM 2291 C C . GLU A 1 291 ? 2.33 -8.25 -15.109 1 96.38 291 GLU A C 1
ATOM 2293 O O . GLU A 1 291 ? 1.757 -7.285 -15.609 1 96.38 291 GLU A O 1
ATOM 2298 N N . PHE A 1 292 ? 1.946 -9.406 -15.227 1 94.81 292 PHE A N 1
ATOM 2299 C CA . PHE A 1 292 ? 0.617 -9.805 -15.672 1 94.81 292 PHE A CA 1
ATOM 2300 C C . PHE A 1 292 ? 0.278 -11.203 -15.18 1 94.81 292 PHE A C 1
ATOM 2302 O O . PHE A 1 292 ? 1.173 -11.977 -14.836 1 94.81 292 PHE A O 1
ATOM 2309 N N . ILE A 1 293 ? -0.995 -11.5 -15.078 1 96.5 293 ILE A N 1
ATOM 2310 C CA . ILE A 1 293 ? -1.454 -12.844 -14.75 1 96.5 293 ILE A CA 1
ATOM 2311 C C . ILE A 1 293 ? -1.469 -13.711 -16.016 1 96.5 293 ILE A C 1
ATOM 2313 O O . ILE A 1 293 ? -2.23 -13.438 -16.953 1 96.5 293 ILE A O 1
ATOM 2317 N N . ALA A 1 294 ? -0.694 -14.703 -16.031 1 98.06 294 ALA A N 1
ATOM 2318 C CA . ALA A 1 294 ? -0.584 -15.555 -17.219 1 98.06 294 ALA A CA 1
ATOM 2319 C C . ALA A 1 294 ? -1.797 -16.469 -17.344 1 98.06 294 ALA A C 1
ATOM 2321 O O . ALA A 1 294 ? -2.289 -17 -16.344 1 98.06 294 ALA A O 1
ATOM 2322 N N . THR A 1 295 ? -2.291 -16.578 -18.531 1 97.94 295 THR A N 1
ATOM 2323 C CA . THR A 1 295 ? -3.34 -17.531 -18.891 1 97.94 295 THR A CA 1
ATOM 2324 C C . THR A 1 295 ? -2.881 -18.438 -20.031 1 97.94 295 THR A C 1
ATOM 2326 O O . THR A 1 295 ? -1.798 -18.25 -20.578 1 97.94 295 THR A O 1
ATOM 2329 N N . ALA A 1 296 ? -3.707 -19.391 -20.312 1 97.5 296 ALA A N 1
ATOM 2330 C CA . ALA A 1 296 ? -3.367 -20.312 -21.406 1 97.5 296 ALA A CA 1
ATOM 2331 C C . ALA A 1 296 ? -3.289 -19.578 -22.734 1 97.5 296 ALA A C 1
ATOM 2333 O O . ALA A 1 296 ? -2.674 -20.062 -23.688 1 97.5 296 ALA A O 1
ATOM 2334 N N . SER A 1 297 ? -3.828 -18.391 -22.828 1 97.06 297 SER A N 1
ATOM 2335 C CA . SER A 1 297 ? -3.875 -17.625 -24.062 1 97.06 297 SER A CA 1
ATOM 2336 C C . SER A 1 297 ? -2.76 -16.578 -24.125 1 97.06 297 SER A C 1
ATOM 2338 O O . SER A 1 297 ? -2.633 -15.859 -25.109 1 97.06 297 SER A O 1
ATOM 2340 N N . SER A 1 298 ? -1.976 -16.516 -23.062 1 97.38 298 SER A N 1
ATOM 2341 C CA . SER A 1 298 ? -0.901 -15.523 -23.047 1 97.38 298 SER A CA 1
ATOM 2342 C C . SER A 1 298 ? 0.171 -15.859 -24.078 1 97.38 298 SER A C 1
ATOM 2344 O O . SER A 1 298 ? 0.655 -17 -24.141 1 97.38 298 SER A O 1
ATOM 2346 N N . ASP A 1 299 ? 0.629 -14.859 -24.859 1 97.44 299 ASP A N 1
ATOM 2347 C CA . ASP A 1 299 ? 1.528 -15.102 -25.984 1 97.44 299 ASP A CA 1
ATOM 2348 C C . ASP A 1 299 ? 2.938 -14.594 -25.688 1 97.44 299 ASP A C 1
ATOM 2350 O O . ASP A 1 299 ? 3.857 -14.789 -26.484 1 97.44 299 ASP A O 1
ATOM 2354 N N . GLU A 1 300 ? 3.094 -13.969 -24.547 1 97.56 300 GLU A N 1
ATOM 2355 C CA . GLU A 1 300 ? 4.41 -13.438 -24.203 1 97.56 300 GLU A CA 1
ATOM 2356 C C . GLU A 1 300 ? 5.457 -14.555 -24.156 1 97.56 300 GLU A C 1
ATOM 2358 O O . GLU A 1 300 ? 5.18 -15.656 -23.672 1 97.56 300 GLU A O 1
ATOM 2363 N N . ILE A 1 301 ? 6.621 -14.289 -24.703 1 98.25 301 ILE A N 1
ATOM 2364 C CA . ILE A 1 301 ? 7.691 -15.273 -24.812 1 98.25 301 ILE A CA 1
ATOM 2365 C C . ILE A 1 301 ? 8.656 -15.109 -23.641 1 98.25 301 ILE A C 1
ATOM 2367 O O . ILE A 1 301 ? 9.094 -14 -23.328 1 98.25 301 ILE A O 1
ATOM 2371 N N . VAL A 1 302 ? 8.93 -16.203 -22.969 1 98.69 302 VAL A N 1
ATOM 2372 C CA . VAL A 1 302 ? 9.883 -16.234 -21.859 1 98.69 302 VAL A CA 1
ATOM 2373 C C . VAL A 1 302 ? 11.289 -15.938 -22.375 1 98.69 302 VAL A C 1
ATOM 2375 O O . VAL A 1 302 ? 11.703 -16.469 -23.406 1 98.69 302 VAL A O 1
ATOM 2378 N N . LYS A 1 303 ? 12 -15.109 -21.688 1 98.31 303 LYS A N 1
ATOM 2379 C CA . LYS A 1 303 ? 13.367 -14.766 -22.047 1 98.31 303 LYS A CA 1
ATOM 2380 C C . LYS A 1 303 ? 14.328 -15.039 -20.891 1 98.31 303 LYS A C 1
ATOM 2382 O O . LYS A 1 303 ? 13.914 -15.078 -19.734 1 98.31 303 LYS A O 1
ATOM 2387 N N . GLU A 1 304 ? 15.625 -15.258 -21.297 1 98.38 304 GLU A N 1
ATOM 2388 C CA . GLU A 1 304 ? 16.672 -15.312 -20.281 1 98.38 304 GLU A CA 1
ATOM 2389 C C . GLU A 1 304 ? 16.703 -14.047 -19.438 1 98.38 304 GLU A C 1
ATOM 2391 O O . GLU A 1 304 ? 16.484 -12.945 -19.938 1 98.38 304 GLU A O 1
ATOM 2396 N N . ASN A 1 305 ? 16.891 -14.18 -18.078 1 98.62 305 ASN A N 1
ATOM 2397 C CA . ASN A 1 305 ? 17.047 -13.102 -17.109 1 98.62 305 ASN A CA 1
ATOM 2398 C C . ASN A 1 305 ? 15.703 -12.469 -16.766 1 98.62 305 ASN A C 1
ATOM 2400 O O . ASN A 1 305 ? 15.648 -11.344 -16.266 1 98.62 305 ASN A O 1
ATOM 2404 N N . GLN A 1 306 ? 14.609 -13.141 -17.109 1 98.69 306 GLN A N 1
ATOM 2405 C CA . GLN A 1 306 ? 13.305 -12.805 -16.547 1 98.69 306 GLN A CA 1
ATOM 2406 C C . GLN A 1 306 ? 13.047 -13.57 -15.258 1 98.69 306 GLN A C 1
ATOM 2408 O O . GLN A 1 306 ? 13.711 -14.57 -14.977 1 98.69 306 GLN A O 1
ATOM 2413 N N . VAL A 1 307 ? 12.188 -13.062 -14.492 1 98.88 307 VAL A N 1
ATOM 2414 C CA . VAL A 1 307 ? 11.828 -13.688 -13.227 1 98.88 307 VAL A CA 1
ATOM 2415 C C . VAL A 1 307 ? 10.344 -14.055 -13.234 1 98.88 307 VAL A C 1
ATOM 2417 O O . VAL A 1 307 ? 9.516 -13.305 -13.75 1 98.88 307 VAL A O 1
ATOM 2420 N N . PHE A 1 308 ? 10.031 -15.203 -12.688 1 98.88 308 PHE A N 1
ATOM 2421 C CA . PHE A 1 308 ? 8.664 -15.703 -12.617 1 98.88 308 PHE A CA 1
ATOM 2422 C C . PHE A 1 308 ? 8.344 -16.188 -11.203 1 98.88 308 PHE A C 1
ATOM 2424 O O . PHE A 1 308 ? 9.242 -16.453 -10.406 1 98.88 308 PHE A O 1
ATOM 2431 N N . THR A 1 309 ? 7.102 -16.234 -10.914 1 98.81 309 THR A N 1
ATOM 2432 C CA . THR A 1 309 ? 6.543 -16.859 -9.719 1 98.81 309 THR A CA 1
ATOM 2433 C C . THR A 1 309 ? 5.211 -17.531 -10.039 1 98.81 309 THR A C 1
ATOM 2435 O O . THR A 1 309 ? 4.223 -16.859 -10.328 1 98.81 309 THR A O 1
ATOM 2438 N N . TRP A 1 310 ? 5.207 -18.812 -10.047 1 98.75 310 TRP A N 1
ATOM 2439 C CA . TRP A 1 310 ? 3.965 -19.562 -10.109 1 98.75 310 TRP A CA 1
ATOM 2440 C C . TRP A 1 310 ? 3.428 -19.859 -8.711 1 98.75 310 TRP A C 1
ATOM 2442 O O . TRP A 1 310 ? 4.164 -19.766 -7.727 1 98.75 310 TRP A O 1
ATOM 2452 N N . ASN A 1 311 ? 2.145 -20.078 -8.641 1 98.19 311 ASN A N 1
ATOM 2453 C CA . ASN A 1 311 ? 1.583 -20.297 -7.309 1 98.19 311 ASN A CA 1
ATOM 2454 C C . ASN A 1 311 ? 0.426 -21.297 -7.352 1 98.19 311 ASN A C 1
ATOM 2456 O O . ASN A 1 311 ? -0.665 -21 -6.855 1 98.19 311 ASN A O 1
ATOM 2460 N N . PRO A 1 312 ? 0.659 -22.484 -7.875 1 98.56 312 PRO A N 1
ATOM 2461 C CA . PRO A 1 312 ? -0.401 -23.484 -7.828 1 98.56 312 PRO A CA 1
ATOM 2462 C C . PRO A 1 312 ? -0.841 -23.812 -6.402 1 98.56 312 PRO A C 1
ATOM 2464 O O . PRO A 1 312 ? -0.082 -23.594 -5.453 1 98.56 312 PRO A O 1
ATOM 2467 N N . SER A 1 313 ? -2.051 -24.297 -6.336 1 98.06 313 SER A N 1
ATOM 2468 C CA . SER A 1 313 ? -2.621 -24.594 -5.027 1 98.06 313 SER A CA 1
ATOM 2469 C C . SER A 1 313 ? -3.561 -25.797 -5.094 1 98.06 313 SER A C 1
ATOM 2471 O O . SER A 1 313 ? -4.16 -26.062 -6.137 1 98.06 313 SER A O 1
ATOM 2473 N N . LEU A 1 314 ? -3.646 -26.562 -4.09 1 98 314 LEU A N 1
ATOM 2474 C CA . LEU A 1 314 ? -4.621 -27.609 -3.76 1 98 314 LEU A CA 1
ATOM 2475 C C . LEU A 1 314 ? -5.223 -27.359 -2.381 1 98 314 LEU A C 1
ATOM 2477 O O . LEU A 1 314 ? -4.73 -26.531 -1.62 1 98 314 LEU A O 1
ATOM 2481 N N . PRO A 1 315 ? -6.316 -27.984 -2.078 1 96.44 315 PRO A N 1
ATOM 2482 C CA . PRO A 1 315 ? -6.934 -27.719 -0.778 1 96.44 315 PRO A CA 1
ATOM 2483 C C . PRO A 1 315 ? -5.953 -27.859 0.382 1 96.44 315 PRO A C 1
ATOM 2485 O O . PRO A 1 315 ? -5.371 -28.938 0.579 1 96.44 315 PRO A O 1
ATOM 2488 N N . GLY A 1 316 ? -5.738 -26.781 1.017 1 97.06 316 GLY A N 1
ATOM 2489 C CA . GLY A 1 316 ? -4.953 -26.797 2.242 1 97.06 316 GLY A CA 1
ATOM 2490 C C . GLY A 1 316 ? -3.492 -26.469 2.021 1 97.06 316 GLY A C 1
ATOM 2491 O O . GLY A 1 316 ? -2.744 -26.266 2.98 1 97.06 316 GLY A O 1
ATOM 2492 N N . VAL A 1 317 ? -3.053 -26.406 0.741 1 97.88 317 VAL A N 1
ATOM 2493 C CA . VAL A 1 317 ? -1.635 -26.172 0.486 1 97.88 317 VAL A CA 1
ATOM 2494 C C . VAL A 1 317 ? -1.473 -25.266 -0.731 1 97.88 317 VAL A C 1
ATOM 2496 O O . VAL A 1 317 ? -2.363 -25.188 -1.581 1 97.88 317 VAL A O 1
ATOM 2499 N N . LYS A 1 318 ? -0.374 -24.594 -0.772 1 98.19 318 LYS A N 1
ATOM 2500 C CA . LYS A 1 318 ? 0.067 -23.719 -1.861 1 98.19 318 LYS A CA 1
ATOM 2501 C C . LYS A 1 318 ? 1.585 -23.766 -2.016 1 98.19 318 LYS A C 1
ATOM 2503 O O . LYS A 1 318 ? 2.312 -23.859 -1.025 1 98.19 318 LYS A O 1
ATOM 2508 N N . SER A 1 319 ? 2.074 -23.859 -3.195 1 98.25 319 SER A N 1
ATOM 2509 C CA . SER A 1 319 ? 3.506 -23.828 -3.473 1 98.25 319 SER A CA 1
ATOM 2510 C C . SER A 1 319 ? 3.877 -22.609 -4.305 1 98.25 319 SER A C 1
ATOM 2512 O O . SER A 1 319 ? 3.311 -22.375 -5.375 1 98.25 319 SER A O 1
ATOM 2514 N N . GLU A 1 320 ? 4.809 -21.828 -3.789 1 98.62 320 GLU A N 1
ATOM 2515 C CA . GLU A 1 320 ? 5.168 -20.578 -4.461 1 98.62 320 GLU A CA 1
ATOM 2516 C C . GLU A 1 320 ? 6.59 -20.156 -4.102 1 98.62 320 GLU A C 1
ATOM 2518 O O . GLU A 1 320 ? 6.926 -20.016 -2.924 1 98.62 320 GLU A O 1
ATOM 2523 N N . ASP A 1 321 ? 7.41 -19.922 -5.09 1 98.75 321 ASP A N 1
ATOM 2524 C CA . ASP A 1 321 ? 8.734 -19.312 -5.008 1 98.75 321 ASP A CA 1
ATOM 2525 C C . ASP A 1 321 ? 8.984 -18.375 -6.191 1 98.75 321 ASP A C 1
ATOM 2527 O O . ASP A 1 321 ? 8.305 -18.469 -7.215 1 98.75 321 ASP A O 1
ATOM 2531 N N . THR A 1 322 ? 9.836 -17.516 -5.996 1 98.88 322 THR A N 1
ATOM 2532 C CA . THR A 1 322 ? 10.344 -16.656 -7.059 1 98.88 322 THR A CA 1
ATOM 2533 C C . THR A 1 322 ? 11.609 -17.266 -7.68 1 98.88 322 THR A C 1
ATOM 2535 O O . THR A 1 322 ? 12.508 -17.703 -6.961 1 98.88 322 THR A O 1
ATOM 2538 N N . PHE A 1 323 ? 11.648 -17.25 -9.039 1 98.88 323 PHE A N 1
ATOM 2539 C CA . PHE A 1 323 ? 12.844 -17.859 -9.617 1 98.88 323 PHE A CA 1
ATOM 2540 C C . PHE A 1 323 ? 13.273 -17.109 -10.875 1 98.88 323 PHE A C 1
ATOM 2542 O O . PHE A 1 323 ? 12.438 -16.5 -11.555 1 98.88 323 PHE A O 1
ATOM 2549 N N . LEU A 1 324 ? 14.547 -17.141 -11.117 1 98.88 324 LEU A N 1
ATOM 2550 C CA . LEU A 1 324 ? 15.211 -16.5 -12.258 1 98.88 324 LEU A CA 1
ATOM 2551 C C . LEU A 1 324 ? 15.375 -17.5 -13.406 1 98.88 324 LEU A C 1
ATOM 2553 O O . LEU A 1 324 ? 15.867 -18.609 -13.203 1 98.88 324 LEU A O 1
ATOM 2557 N N . VAL A 1 325 ? 14.93 -17.078 -14.602 1 98.88 325 VAL A N 1
ATOM 2558 C CA . VAL A 1 325 ? 15.133 -17.891 -15.797 1 98.88 325 VAL A CA 1
ATOM 2559 C C . VAL A 1 325 ? 16.547 -17.703 -16.312 1 98.88 325 VAL A C 1
ATOM 2561 O O . VAL A 1 325 ? 17 -16.578 -16.531 1 98.88 325 VAL A O 1
ATOM 2564 N N . LYS A 1 326 ? 17.266 -18.766 -16.469 1 98.31 326 LYS A N 1
ATOM 2565 C CA . LYS A 1 326 ? 18.609 -18.766 -17.016 1 98.31 326 LYS A CA 1
ATOM 2566 C C . LYS A 1 326 ? 18.625 -19.359 -18.438 1 98.31 326 LYS A C 1
ATOM 2568 O O . LYS A 1 326 ? 17.625 -19.938 -18.875 1 98.31 326 LYS A O 1
ATOM 2573 N N . LYS A 1 327 ? 19.766 -19.141 -19.062 1 97.06 327 LYS A N 1
ATOM 2574 C CA . LYS A 1 327 ? 19.906 -19.688 -20.406 1 97.06 327 LYS A CA 1
ATOM 2575 C C . LYS A 1 327 ? 19.641 -21.188 -20.406 1 97.06 327 LYS A C 1
ATOM 2577 O O . LYS A 1 327 ? 18.906 -21.703 -21.266 1 97.06 327 LYS A O 1
ATOM 2582 N N . ASP A 1 328 ? 20.359 -21.781 -19.453 1 94.12 328 ASP A N 1
ATOM 2583 C CA . ASP A 1 328 ? 20.188 -23.234 -19.281 1 94.12 328 ASP A CA 1
ATOM 2584 C C . ASP A 1 328 ? 19.656 -23.547 -17.891 1 94.12 328 ASP A C 1
ATOM 2586 O O . ASP A 1 328 ? 20.438 -23.812 -16.969 1 94.12 328 ASP A O 1
ATOM 2590 N N . GLY A 1 329 ? 18.359 -23.469 -17.797 1 95.69 329 GLY A N 1
ATOM 2591 C CA . GLY A 1 329 ? 17.75 -23.844 -16.516 1 95.69 329 GLY A CA 1
ATOM 2592 C C . GLY A 1 329 ? 17.172 -22.656 -15.781 1 95.69 329 GLY A C 1
ATOM 2593 O O . GLY A 1 329 ? 16.656 -21.719 -16.391 1 95.69 329 GLY A O 1
ATOM 2594 N N . PHE A 1 330 ? 17.141 -22.75 -14.445 1 97.88 330 PHE A N 1
ATOM 2595 C CA . PHE A 1 330 ? 16.547 -21.734 -13.578 1 97.88 330 PHE A CA 1
ATOM 2596 C C . PHE A 1 330 ? 17.266 -21.672 -12.234 1 97.88 330 PHE A C 1
ATOM 2598 O O . PHE A 1 330 ? 18.062 -22.562 -11.914 1 97.88 330 PHE A O 1
ATOM 2605 N N . GLU A 1 331 ? 17.078 -20.625 -11.516 1 98.31 331 GLU A N 1
ATOM 2606 C CA . GLU A 1 331 ? 17.547 -20.422 -10.148 1 98.31 331 GLU A CA 1
ATOM 2607 C C . GLU A 1 331 ? 16.406 -20.016 -9.234 1 98.31 331 GLU A C 1
ATOM 2609 O O . GLU A 1 331 ? 15.797 -18.953 -9.422 1 98.31 331 GLU A O 1
ATOM 2614 N N . ILE A 1 332 ? 16.078 -20.859 -8.289 1 98.62 332 ILE A N 1
ATOM 2615 C CA . ILE A 1 332 ? 15.07 -20.469 -7.309 1 98.62 332 ILE A CA 1
ATOM 2616 C C . ILE A 1 332 ? 15.664 -19.453 -6.336 1 98.62 332 ILE A C 1
ATOM 2618 O O . ILE A 1 332 ? 16.5 -19.797 -5.5 1 98.62 332 ILE A O 1
ATOM 2622 N N . LEU A 1 333 ? 15.188 -18.266 -6.34 1 98.81 333 LEU A N 1
ATOM 2623 C CA . LEU A 1 333 ? 15.789 -17.156 -5.602 1 98.81 333 LEU A CA 1
ATOM 2624 C C . LEU A 1 333 ? 15.359 -17.188 -4.137 1 98.81 333 LEU A C 1
ATOM 2626 O O . LEU A 1 333 ? 16.109 -16.766 -3.256 1 98.81 333 LEU A O 1
ATOM 2630 N N . THR A 1 334 ? 14.172 -17.703 -3.84 1 98.69 334 THR A N 1
ATOM 2631 C CA . THR A 1 334 ? 13.609 -17.641 -2.494 1 98.69 334 THR A CA 1
ATOM 2632 C C . THR A 1 334 ? 13.836 -18.953 -1.753 1 98.69 334 THR A C 1
ATOM 2634 O O . THR A 1 334 ? 13.234 -19.188 -0.704 1 98.69 334 THR A O 1
ATOM 2637 N N . GLN A 1 335 ? 14.617 -19.859 -2.281 1 97.44 335 GLN A N 1
ATOM 2638 C CA . GLN A 1 335 ? 14.977 -21.094 -1.596 1 97.44 335 GLN A CA 1
ATOM 2639 C C . GLN A 1 335 ? 16.094 -20.844 -0.583 1 97.44 335 GLN A C 1
ATOM 2641 O O . GLN A 1 335 ? 17.078 -20.156 -0.88 1 97.44 335 GLN A O 1
ATOM 2646 N N . SER A 1 336 ? 15.844 -21.344 0.595 1 95.06 336 SER A N 1
ATOM 2647 C CA . SER A 1 336 ? 16.859 -21.203 1.639 1 95.06 336 SER A CA 1
ATOM 2648 C C . SER A 1 336 ? 17.281 -22.562 2.182 1 95.06 336 SER A C 1
ATOM 2650 O O . SER A 1 336 ? 16.641 -23.578 1.894 1 95.06 336 SER A O 1
ATOM 2652 N N . ASP A 1 337 ? 18.375 -22.562 3.01 1 92.75 337 ASP A N 1
ATOM 2653 C CA . ASP A 1 337 ? 18.859 -23.781 3.65 1 92.75 337 ASP A CA 1
ATOM 2654 C C . ASP A 1 337 ? 18.172 -24 4.996 1 92.75 337 ASP A C 1
ATOM 2656 O O . ASP A 1 337 ? 18.469 -24.969 5.703 1 92.75 337 ASP A O 1
ATOM 2660 N N . ASN A 1 338 ? 17.234 -23.219 5.277 1 94.81 338 ASN A N 1
ATOM 2661 C CA . ASN A 1 338 ? 16.641 -23.25 6.613 1 94.81 338 ASN A CA 1
ATOM 2662 C C . ASN A 1 338 ? 15.18 -23.672 6.574 1 94.81 338 ASN A C 1
ATOM 2664 O O . ASN A 1 338 ? 14.414 -23.344 7.484 1 94.81 338 ASN A O 1
ATOM 2668 N N . TRP A 1 339 ? 14.781 -24.25 5.516 1 98.31 339 TRP A N 1
ATOM 2669 C CA . TRP A 1 339 ? 13.398 -24.688 5.348 1 98.31 339 TRP A CA 1
ATOM 2670 C C . TRP A 1 339 ? 13.328 -26.109 4.84 1 98.31 339 TRP A C 1
ATOM 2672 O O . TRP A 1 339 ? 14.125 -26.516 3.986 1 98.31 339 TRP A O 1
ATOM 2682 N N . PRO A 1 340 ? 12.406 -26.906 5.414 1 98.25 340 PRO A N 1
ATOM 2683 C CA . PRO A 1 340 ? 12.305 -28.266 4.867 1 98.25 340 PRO A CA 1
ATOM 2684 C C . PRO A 1 340 ? 11.953 -28.266 3.381 1 98.25 340 PRO A C 1
ATOM 2686 O O . PRO A 1 340 ? 11.141 -27.453 2.928 1 98.25 340 PRO A O 1
ATOM 2689 N N . LEU A 1 341 ? 12.57 -29.125 2.678 1 98.12 341 LEU A N 1
ATOM 2690 C CA . LEU A 1 341 ? 12.344 -29.281 1.245 1 98.12 341 LEU A CA 1
ATOM 2691 C C . LEU A 1 341 ? 11.891 -30.703 0.917 1 98.12 341 LEU A C 1
ATOM 2693 O O . LEU A 1 341 ? 12.172 -31.641 1.669 1 98.12 341 LEU A O 1
ATOM 2697 N N . GLN A 1 342 ? 11.172 -30.844 -0.071 1 97.44 342 GLN A N 1
ATOM 2698 C CA . GLN A 1 342 ? 10.82 -32.156 -0.615 1 97.44 342 GLN A CA 1
ATOM 2699 C C . GLN A 1 342 ? 11.367 -32.312 -2.031 1 97.44 342 GLN A C 1
ATOM 2701 O O . GLN A 1 342 ? 11.398 -31.359 -2.809 1 97.44 342 GLN A O 1
ATOM 2706 N N . ARG A 1 343 ? 11.781 -33.5 -2.312 1 96.69 343 ARG A N 1
ATOM 2707 C CA . ARG A 1 343 ? 12.375 -33.844 -3.602 1 96.69 343 ARG A CA 1
ATOM 2708 C C . ARG A 1 343 ? 11.312 -34.344 -4.574 1 96.69 343 ARG A C 1
ATOM 2710 O O . ARG A 1 343 ? 10.508 -35.188 -4.223 1 96.69 343 ARG A O 1
ATOM 2717 N N . VAL A 1 344 ? 11.336 -33.75 -5.691 1 95.88 344 VAL A N 1
ATOM 2718 C CA . VAL A 1 344 ? 10.383 -34.125 -6.738 1 95.88 344 VAL A CA 1
ATOM 2719 C C . VAL A 1 344 ? 11.141 -34.594 -7.973 1 95.88 344 VAL A C 1
ATOM 2721 O O . VAL A 1 344 ? 12.07 -33.938 -8.445 1 95.88 344 VAL A O 1
ATOM 2724 N N . MET A 1 345 ? 10.789 -35.75 -8.398 1 94 345 MET A N 1
ATOM 2725 C CA . MET A 1 345 ? 11.312 -36.25 -9.672 1 94 345 MET A CA 1
ATOM 2726 C C . MET A 1 345 ? 10.289 -36.062 -10.789 1 94 345 MET A C 1
ATOM 2728 O O . MET A 1 345 ? 9.188 -36.625 -10.719 1 94 345 MET A O 1
ATOM 2732 N N . LEU A 1 346 ? 10.648 -35.281 -11.773 1 92.25 346 LEU A N 1
ATOM 2733 C CA . LEU A 1 346 ? 9.766 -35.031 -12.898 1 92.25 346 LEU A CA 1
ATOM 2734 C C . LEU A 1 346 ? 10.555 -34.938 -14.203 1 92.25 346 LEU A C 1
ATOM 2736 O O . LEU A 1 346 ? 11.523 -34.156 -14.281 1 92.25 346 LEU A O 1
ATOM 2740 N N . GLU A 1 347 ? 10.172 -35.719 -15.211 1 87.75 347 GLU A N 1
ATOM 2741 C CA . GLU A 1 347 ? 10.812 -35.688 -16.531 1 87.75 347 GLU A CA 1
ATOM 2742 C C . GLU A 1 347 ? 12.32 -35.906 -16.422 1 87.75 347 GLU A C 1
ATOM 2744 O O . GLU A 1 347 ? 13.102 -35.156 -17.016 1 87.75 347 GLU A O 1
ATOM 2749 N N . GLY A 1 348 ? 12.695 -36.75 -15.555 1 89.62 348 GLY A N 1
ATOM 2750 C CA . GLY A 1 348 ? 14.094 -37.125 -15.406 1 89.62 348 GLY A CA 1
ATOM 2751 C C . GLY A 1 348 ? 14.922 -36.094 -14.664 1 89.62 348 GLY A C 1
ATOM 2752 O O . GLY A 1 348 ? 16.141 -36.219 -14.602 1 89.62 348 GLY A O 1
ATOM 2753 N N . ARG A 1 349 ? 14.273 -35.156 -14.133 1 92.12 349 ARG A N 1
ATOM 2754 C CA . ARG A 1 349 ? 14.969 -34.094 -13.391 1 92.12 349 ARG A CA 1
ATOM 2755 C C . ARG A 1 349 ? 14.5 -34.062 -11.945 1 92.12 349 ARG A C 1
ATOM 2757 O O . ARG A 1 349 ? 13.32 -34.281 -11.656 1 92.12 349 ARG A O 1
ATOM 2764 N N . GLU A 1 350 ? 15.414 -33.75 -11.117 1 94.44 350 GLU A N 1
ATOM 2765 C CA . GLU A 1 350 ? 15.102 -33.594 -9.703 1 94.44 350 GLU A CA 1
ATOM 2766 C C . GLU A 1 350 ? 14.961 -32.094 -9.359 1 94.44 350 GLU A C 1
ATOM 2768 O O . GLU A 1 350 ? 15.812 -31.281 -9.719 1 94.44 350 GLU A O 1
ATOM 2773 N N . LEU A 1 351 ? 13.883 -31.75 -8.75 1 96.31 351 LEU A N 1
ATOM 2774 C CA . LEU A 1 351 ? 13.672 -30.406 -8.242 1 96.31 351 LEU A CA 1
ATOM 2775 C C . LEU A 1 351 ? 13.367 -30.438 -6.746 1 96.31 351 LEU A C 1
ATOM 2777 O O . LEU A 1 351 ? 12.812 -31.406 -6.234 1 96.31 351 LEU A O 1
ATOM 2781 N N . LEU A 1 352 ? 13.828 -29.453 -6.043 1 97.38 352 LEU A N 1
ATOM 2782 C CA . LEU A 1 352 ? 13.492 -29.25 -4.641 1 97.38 352 LEU A CA 1
ATOM 2783 C C . LEU A 1 352 ? 12.414 -28.172 -4.496 1 97.38 352 LEU A C 1
ATOM 2785 O O . LEU A 1 352 ? 12.523 -27.094 -5.074 1 97.38 352 LEU A O 1
ATOM 2789 N N . ARG A 1 353 ? 11.367 -28.547 -3.814 1 98.12 353 ARG A N 1
ATOM 2790 C CA . ARG A 1 353 ? 10.297 -27.609 -3.555 1 98.12 353 ARG A CA 1
ATOM 2791 C C . ARG A 1 353 ? 10.055 -27.438 -2.057 1 98.12 353 ARG A C 1
ATOM 2793 O O . ARG A 1 353 ? 10.391 -28.328 -1.271 1 98.12 353 ARG A O 1
ATOM 2800 N N . PRO A 1 354 ? 9.523 -26.266 -1.669 1 98.19 354 PRO A N 1
ATOM 2801 C CA . PRO A 1 354 ? 9.281 -26.078 -0.237 1 98.19 354 PRO A CA 1
ATOM 2802 C C . PRO A 1 354 ? 8.297 -27.109 0.325 1 98.19 354 PRO A C 1
ATOM 2804 O O . PRO A 1 354 ? 7.285 -27.422 -0.314 1 98.19 354 PRO A O 1
ATOM 2807 N N . ASP A 1 355 ? 8.656 -27.688 1.44 1 98.38 355 ASP A N 1
ATOM 2808 C CA . ASP A 1 355 ? 7.789 -28.609 2.17 1 98.38 355 ASP A CA 1
ATOM 2809 C C . ASP A 1 355 ? 7.07 -27.891 3.316 1 98.38 355 ASP A C 1
ATOM 2811 O O . ASP A 1 355 ? 7.281 -26.703 3.541 1 98.38 355 ASP A O 1
ATOM 2815 N N . ILE A 1 356 ? 6.113 -28.609 3.922 1 98.62 356 ILE A N 1
ATOM 2816 C CA . ILE A 1 356 ? 5.422 -28.094 5.098 1 98.62 356 ILE A CA 1
ATOM 2817 C C . ILE A 1 356 ? 6.324 -28.219 6.324 1 98.62 356 ILE A C 1
ATOM 2819 O O . ILE A 1 356 ? 6.91 -29.281 6.566 1 98.62 356 ILE A O 1
ATOM 2823 N N . LEU A 1 357 ? 6.566 -27.109 7.039 1 98.62 357 LEU A N 1
ATOM 2824 C CA . LEU A 1 357 ? 7.281 -27.188 8.305 1 98.62 357 LEU A CA 1
ATOM 2825 C C . LEU A 1 357 ? 6.418 -27.828 9.383 1 98.62 357 LEU A C 1
ATOM 2827 O O . LEU A 1 357 ? 5.34 -27.328 9.711 1 98.62 357 LEU A O 1
ATOM 2831 N N . ILE A 1 358 ? 6.875 -28.938 9.891 1 98.25 358 ILE A N 1
ATOM 2832 C CA . ILE A 1 358 ? 6.156 -29.625 10.961 1 98.25 358 ILE A CA 1
ATOM 2833 C C . ILE A 1 358 ? 6.75 -29.25 12.312 1 98.25 358 ILE A C 1
ATOM 2835 O O . ILE A 1 358 ? 7.957 -29.359 12.523 1 98.25 358 ILE A O 1
ATOM 2839 N N . ARG A 1 359 ? 5.926 -28.797 13.164 1 97.44 359 ARG A N 1
ATOM 2840 C CA . ARG A 1 359 ? 6.344 -28.359 14.492 1 97.44 359 ARG A CA 1
ATOM 2841 C C . ARG A 1 359 ? 5.574 -29.094 15.578 1 97.44 359 ARG A C 1
ATOM 2843 O O . ARG A 1 359 ? 4.402 -29.422 15.398 1 97.44 359 ARG A O 1
ATOM 2850 N N . MET B 1 1 ? -27.609 6.016 4.828 1 86.69 1 MET B N 1
ATOM 2851 C CA . MET B 1 1 ? -26.719 4.969 4.32 1 86.69 1 MET B CA 1
ATOM 2852 C C . MET B 1 1 ? -25.906 5.473 3.131 1 86.69 1 MET B C 1
ATOM 2854 O O . MET B 1 1 ? -26.359 6.344 2.389 1 86.69 1 MET B O 1
ATOM 2858 N N . PRO B 1 2 ? -24.703 5.051 2.986 1 93.88 2 PRO B N 1
ATOM 2859 C CA . PRO B 1 2 ? -23.859 5.496 1.878 1 93.88 2 PRO B CA 1
ATOM 2860 C C . PRO B 1 2 ? -24.531 5.332 0.518 1 93.88 2 PRO B C 1
ATOM 2862 O O . PRO B 1 2 ? -24.391 6.195 -0.354 1 93.88 2 PRO B O 1
ATOM 2865 N N . LEU B 1 3 ? -25.344 4.34 0.384 1 95.94 3 LEU B N 1
ATOM 2866 C CA . LEU B 1 3 ? -26.016 4.07 -0.887 1 95.94 3 LEU B CA 1
ATOM 2867 C C . LEU B 1 3 ? -26.984 5.191 -1.24 1 95.94 3 LEU B C 1
ATOM 2869 O O . LEU B 1 3 ? -27.141 5.531 -2.414 1 95.94 3 LEU B O 1
ATOM 2873 N N . ASN B 1 4 ? -27.625 5.707 -0.221 1 95.44 4 ASN B N 1
ATOM 2874 C CA . ASN B 1 4 ? -28.516 6.828 -0.472 1 95.44 4 ASN B CA 1
ATOM 2875 C C . ASN B 1 4 ? -27.766 8.047 -1 1 95.44 4 ASN B C 1
ATOM 2877 O O . ASN B 1 4 ? -28.266 8.75 -1.878 1 95.44 4 ASN B O 1
ATOM 2881 N N . LYS B 1 5 ? -26.625 8.305 -0.45 1 96.31 5 LYS B N 1
ATOM 2882 C CA . LYS B 1 5 ? -25.781 9.406 -0.921 1 96.31 5 LYS B CA 1
ATOM 2883 C C . LYS B 1 5 ? -25.375 9.203 -2.379 1 96.31 5 LYS B C 1
ATOM 2885 O O . LYS B 1 5 ? -25.391 10.148 -3.168 1 96.31 5 LYS B O 1
ATOM 2890 N N . ILE B 1 6 ? -25.047 8.008 -2.75 1 97.38 6 ILE B N 1
ATOM 2891 C CA . ILE B 1 6 ? -24.625 7.691 -4.109 1 97.38 6 ILE B CA 1
ATOM 2892 C C . ILE B 1 6 ? -25.797 7.848 -5.07 1 97.38 6 ILE B C 1
ATOM 2894 O O . ILE B 1 6 ? -25.641 8.414 -6.156 1 97.38 6 ILE B O 1
ATOM 2898 N N . ARG B 1 7 ? -26.938 7.359 -4.664 1 97.5 7 ARG B N 1
ATOM 2899 C CA . ARG B 1 7 ? -28.094 7.418 -5.543 1 97.5 7 ARG B CA 1
ATOM 2900 C C . ARG B 1 7 ? -28.547 8.859 -5.746 1 97.5 7 ARG B C 1
ATOM 2902 O O . ARG B 1 7 ? -29.016 9.219 -6.832 1 97.5 7 ARG B O 1
ATOM 2909 N N . LYS B 1 8 ? -28.438 9.648 -4.73 1 97.44 8 LYS B N 1
ATOM 2910 C CA . LYS B 1 8 ? -28.703 11.07 -4.906 1 97.44 8 LYS B CA 1
ATOM 2911 C C . LYS B 1 8 ? -27.719 11.688 -5.898 1 97.44 8 LYS B C 1
ATOM 2913 O O . LYS B 1 8 ? -28.109 12.508 -6.734 1 97.44 8 LYS B O 1
ATOM 2918 N N . LEU B 1 9 ? -26.406 11.32 -5.797 1 97.31 9 LEU B N 1
ATOM 2919 C CA . LEU B 1 9 ? -25.391 11.773 -6.738 1 97.31 9 LEU B CA 1
ATOM 2920 C C . LEU B 1 9 ? -25.75 11.383 -8.164 1 97.31 9 LEU B C 1
ATOM 2922 O O . LEU B 1 9 ? -25.609 12.18 -9.094 1 97.31 9 LEU B O 1
ATOM 2926 N N . LEU B 1 10 ? -26.25 10.125 -8.305 1 98.06 10 LEU B N 1
ATOM 2927 C CA . LEU B 1 10 ? -26.672 9.648 -9.625 1 98.06 10 LEU B CA 1
ATOM 2928 C C . LEU B 1 10 ? -27.781 10.523 -10.188 1 98.06 10 LEU B C 1
ATOM 2930 O O . LEU B 1 10 ? -27.734 10.922 -11.352 1 98.06 10 LEU B O 1
ATOM 2934 N N . GLN B 1 11 ? -28.734 10.836 -9.328 1 97.88 11 GLN B N 1
ATOM 2935 C CA . GLN B 1 11 ? -29.859 11.672 -9.734 1 97.88 11 GLN B CA 1
ATOM 2936 C C . GLN B 1 11 ? -29.391 13.07 -10.125 1 97.88 11 GLN B C 1
ATOM 2938 O O . GLN B 1 11 ? -29.766 13.586 -11.18 1 97.88 11 GLN B O 1
ATOM 2943 N N . ASP B 1 12 ? -28.594 13.625 -9.352 1 97.5 12 ASP B N 1
ATOM 2944 C CA . ASP B 1 12 ? -28.109 14.992 -9.555 1 97.5 12 ASP B CA 1
ATOM 2945 C C . ASP B 1 12 ? -27.297 15.102 -10.844 1 97.5 12 ASP B C 1
ATOM 2947 O O . ASP B 1 12 ? -27.312 16.141 -11.508 1 97.5 12 ASP B O 1
ATOM 2951 N N . LYS B 1 13 ? -26.594 14.031 -11.25 1 97.56 13 LYS B N 1
ATOM 2952 C CA . LYS B 1 13 ? -25.688 14.078 -12.391 1 97.56 13 LYS B CA 1
ATOM 2953 C C . LYS B 1 13 ? -26.328 13.469 -13.633 1 97.56 13 LYS B C 1
ATOM 2955 O O . LYS B 1 13 ? -25.734 13.477 -14.719 1 97.56 13 LYS B O 1
ATOM 2960 N N . GLY B 1 14 ? -27.547 12.953 -13.453 1 98 14 GLY B N 1
ATOM 2961 C CA . GLY B 1 14 ? -28.234 12.305 -14.555 1 98 14 GLY B CA 1
ATOM 2962 C C . GLY B 1 14 ? -27.562 11.016 -15 1 98 14 GLY B C 1
ATOM 2963 O O . GLY B 1 14 ? -27.422 10.758 -16.188 1 98 14 GLY B O 1
ATOM 2964 N N . LEU B 1 15 ? -27.031 10.273 -14.07 1 98.69 15 LEU B N 1
ATOM 2965 C CA . LEU B 1 15 ? -26.375 9.008 -14.344 1 98.69 15 LEU B CA 1
ATOM 2966 C C . LEU B 1 15 ? -27.297 7.832 -14.047 1 98.69 15 LEU B C 1
ATOM 2968 O O . LEU B 1 15 ? -28.109 7.898 -13.125 1 98.69 15 LEU B O 1
ATOM 2972 N N . ASP B 1 16 ? -27.125 6.777 -14.781 1 98.56 16 ASP B N 1
ATOM 2973 C CA . ASP B 1 16 ? -27.922 5.57 -14.594 1 98.56 16 ASP B CA 1
ATOM 2974 C C . ASP B 1 16 ? -27.266 4.621 -13.602 1 98.56 16 ASP B C 1
ATOM 2976 O O . ASP B 1 16 ? -27.891 3.686 -13.109 1 98.56 16 ASP B O 1
ATOM 2980 N N . GLY B 1 17 ? -26.047 4.758 -13.344 1 98.62 17 GLY B N 1
ATOM 2981 C CA . GLY B 1 17 ? -25.281 3.928 -12.422 1 98.62 17 GLY B CA 1
ATOM 2982 C C . GLY B 1 17 ? -23.844 4.387 -12.242 1 98.62 17 GLY B C 1
ATOM 2983 O O . GLY B 1 17 ? -23.406 5.332 -12.906 1 98.62 17 GLY B O 1
ATOM 2984 N N . VAL B 1 18 ? -23.141 3.807 -11.32 1 98.81 18 VAL B N 1
ATOM 2985 C CA . VAL B 1 18 ? -21.734 4.125 -11.094 1 98.81 18 VAL B CA 1
ATOM 2986 C C . VAL B 1 18 ? -20.953 2.846 -10.812 1 98.81 18 VAL B C 1
ATOM 2988 O O . VAL B 1 18 ? -21.438 1.959 -10.102 1 98.81 18 VAL B O 1
ATOM 2991 N N . LEU B 1 19 ? -19.828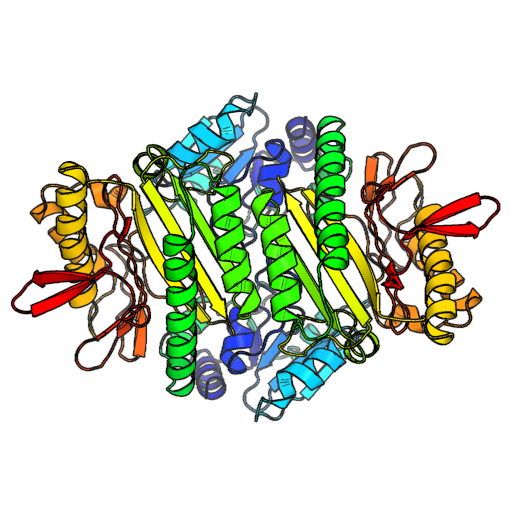 2.656 -11.469 1 98.81 19 LEU B N 1
ATOM 2992 C CA . LEU B 1 19 ? -18.859 1.593 -11.211 1 98.81 19 LEU B CA 1
ATOM 2993 C C . LEU B 1 19 ? -17.812 2.045 -10.203 1 98.81 19 LEU B C 1
ATOM 2995 O O . LEU B 1 19 ? -17.109 3.035 -10.43 1 98.81 19 LEU B O 1
ATOM 2999 N N . LEU B 1 20 ? -17.719 1.34 -9.078 1 98.56 20 LEU B N 1
ATOM 3000 C CA . LEU B 1 20 ? -16.719 1.593 -8.047 1 98.56 20 LEU B CA 1
ATOM 3001 C C . LEU B 1 20 ? -15.711 0.449 -7.977 1 98.56 20 LEU B C 1
ATOM 3003 O O . LEU B 1 20 ? -16.062 -0.666 -7.582 1 98.56 20 LEU B O 1
ATOM 3007 N N . ARG B 1 21 ? -14.438 0.755 -8.266 1 97.94 21 ARG B N 1
ATOM 3008 C CA . ARG B 1 21 ? -13.398 -0.266 -8.289 1 97.94 21 ARG B CA 1
ATOM 3009 C C . ARG B 1 21 ? -12.375 -0.027 -7.184 1 97.94 21 ARG B C 1
ATOM 3011 O O . ARG B 1 21 ? -11.664 -0.951 -6.777 1 97.94 21 ARG B O 1
ATOM 3018 N N . LYS B 1 22 ? -12.242 1.212 -6.715 1 97.94 22 LYS B N 1
ATOM 3019 C CA . LYS B 1 22 ? -11.227 1.573 -5.727 1 97.94 22 LYS B CA 1
ATOM 3020 C C . LYS B 1 22 ? -11.578 1.011 -4.352 1 97.94 22 LYS B C 1
ATOM 3022 O O . LYS B 1 22 ? -12.742 1.004 -3.957 1 97.94 22 LYS B O 1
ATOM 3027 N N . LYS B 1 23 ? -10.562 0.642 -3.578 1 97.25 23 LYS B N 1
ATOM 3028 C CA . LYS B 1 23 ? -10.703 0.026 -2.262 1 97.25 23 LYS B CA 1
ATOM 3029 C C . LYS B 1 23 ? -11.406 0.961 -1.287 1 97.25 23 LYS B C 1
ATOM 3031 O O . LYS B 1 23 ? -12.25 0.525 -0.501 1 97.25 23 LYS B O 1
ATOM 3036 N N . ASN B 1 24 ? -11.055 2.238 -1.338 1 97.06 24 ASN B N 1
ATOM 3037 C CA . ASN B 1 24 ? -11.602 3.188 -0.375 1 97.06 24 ASN B CA 1
ATOM 3038 C C . ASN B 1 24 ? -13.102 3.395 -0.58 1 97.06 24 ASN B C 1
ATOM 3040 O O . ASN B 1 24 ? -13.867 3.4 0.384 1 97.06 24 ASN B O 1
ATOM 3044 N N . ASN B 1 25 ? -13.594 3.451 -1.83 1 97.88 25 ASN B N 1
ATOM 3045 C CA . ASN B 1 25 ? -15.016 3.605 -2.104 1 97.88 25 ASN B CA 1
ATOM 3046 C C . ASN B 1 25 ? -15.789 2.324 -1.798 1 97.88 25 ASN B C 1
ATOM 3048 O O . ASN B 1 25 ? -16.922 2.377 -1.331 1 97.88 25 ASN B O 1
ATOM 3052 N N . PHE B 1 26 ? -15.164 1.19 -2.086 1 97.25 26 PHE B N 1
ATOM 3053 C CA . PHE B 1 26 ? -15.773 -0.082 -1.718 1 97.25 26 PHE B CA 1
ATOM 3054 C C . PHE B 1 26 ? -16.016 -0.15 -0.216 1 97.25 26 PHE B C 1
ATOM 3056 O O . PHE B 1 26 ? -17.125 -0.442 0.224 1 97.25 26 PHE B O 1
ATOM 3063 N N . SER B 1 27 ? -15.016 0.164 0.546 1 96.38 27 SER B N 1
ATOM 3064 C CA . SER B 1 27 ? -15.125 0.127 2 1 96.38 27 SER B CA 1
ATOM 3065 C C . SER B 1 27 ? -16.125 1.16 2.506 1 96.38 27 SER B C 1
ATOM 3067 O O . SER B 1 27 ? -16.859 0.905 3.463 1 96.38 27 SER B O 1
ATOM 3069 N N . TRP B 1 28 ? -16.141 2.34 1.865 1 97.12 28 TRP B N 1
ATOM 3070 C CA . TRP B 1 28 ? -17.094 3.373 2.246 1 97.12 28 TRP B CA 1
ATOM 3071 C C . TRP B 1 28 ? -18.531 2.879 2.084 1 97.12 28 TRP B C 1
ATOM 3073 O O . TRP B 1 28 ? -19.312 2.891 3.039 1 97.12 28 TRP B O 1
ATOM 3083 N N . VAL B 1 29 ? -18.844 2.307 0.967 1 96.19 29 VAL B N 1
ATOM 3084 C CA . VAL B 1 29 ? -20.203 1.93 0.617 1 96.19 29 VAL B CA 1
ATOM 3085 C C . VAL B 1 29 ? -20.656 0.743 1.469 1 96.19 29 VAL B C 1
ATOM 3087 O O . VAL B 1 29 ? -21.812 0.666 1.883 1 96.19 29 VAL B O 1
ATOM 3090 N N . THR B 1 30 ? -19.672 -0.105 1.773 1 94.5 30 THR B N 1
ATOM 3091 C CA . THR B 1 30 ? -20.031 -1.356 2.434 1 94.5 30 THR B CA 1
ATOM 3092 C C . THR B 1 30 ? -19.875 -1.234 3.945 1 94.5 30 THR B C 1
ATOM 3094 O O . THR B 1 30 ? -20.094 -2.199 4.68 1 94.5 30 THR B O 1
ATOM 3097 N N . GLY B 1 31 ? -19.469 -0.15 4.449 1 93 31 GLY B N 1
ATOM 3098 C CA . GLY B 1 31 ? -19.328 0.057 5.883 1 93 31 GLY B CA 1
ATOM 3099 C C . GLY B 1 31 ? -18.078 -0.573 6.461 1 93 31 GLY B C 1
ATOM 3100 O O . GLY B 1 31 ? -18.109 -1.135 7.555 1 93 31 GLY B O 1
ATOM 3101 N N . GLY B 1 32 ? -17.047 -0.585 5.629 1 93.06 32 GLY B N 1
ATOM 3102 C CA . GLY B 1 32 ? -15.766 -0.979 6.188 1 93.06 32 GLY B CA 1
ATOM 3103 C C . GLY B 1 32 ? -15.289 -2.33 5.691 1 93.06 32 GLY B C 1
ATOM 3104 O O . GLY B 1 32 ? -14.266 -2.84 6.148 1 93.06 32 GLY B O 1
ATOM 3105 N N . LEU B 1 33 ? -16 -2.912 4.777 1 92.25 33 LEU B N 1
ATOM 3106 C CA . LEU B 1 33 ? -15.57 -4.195 4.227 1 92.25 33 LEU B CA 1
ATOM 3107 C C . LEU B 1 33 ? -14.406 -4.012 3.264 1 92.25 33 LEU B C 1
ATOM 3109 O O . LEU B 1 33 ? -14.18 -2.91 2.758 1 92.25 33 LEU B O 1
ATOM 3113 N N . GLU B 1 34 ? -13.664 -5.121 3.129 1 91.81 34 GLU B N 1
ATOM 3114 C CA . GLU B 1 34 ? -12.414 -5.004 2.381 1 91.81 34 GLU B CA 1
ATOM 3115 C C . GLU B 1 34 ? -12.453 -5.84 1.105 1 91.81 34 GLU B C 1
ATOM 3117 O O . GLU B 1 34 ? -12.969 -6.961 1.108 1 91.81 34 GLU B O 1
ATOM 3122 N N . ASN B 1 35 ? -11.969 -5.238 0.013 1 92.81 35 ASN B N 1
ATOM 3123 C CA . ASN B 1 35 ? -11.828 -5.949 -1.253 1 92.81 35 ASN B CA 1
ATOM 3124 C C . ASN B 1 35 ? -10.375 -6.012 -1.705 1 92.81 35 ASN B C 1
ATOM 3126 O O . ASN B 1 35 ? -10.086 -6.305 -2.869 1 92.81 35 ASN B O 1
ATOM 3130 N N . HIS B 1 36 ? -9.438 -5.789 -0.708 1 92 36 HIS B N 1
ATOM 3131 C CA . HIS B 1 36 ? -8.039 -5.645 -1.102 1 92 36 HIS B CA 1
ATOM 3132 C C . HIS B 1 36 ? -7.324 -6.988 -1.082 1 92 36 HIS B C 1
ATOM 3134 O O . HIS B 1 36 ? -7.594 -7.832 -0.222 1 92 36 HIS B O 1
ATOM 3140 N N . ILE B 1 37 ? -6.414 -7.219 -2.076 1 94.06 37 ILE B N 1
ATOM 3141 C CA . ILE B 1 37 ? -5.363 -8.227 -1.989 1 94.06 37 ILE B CA 1
ATOM 3142 C C . ILE B 1 37 ? -3.996 -7.555 -2.082 1 94.06 37 ILE B C 1
ATOM 3144 O O . ILE B 1 37 ? -3.146 -7.734 -1.205 1 94.06 37 ILE B O 1
ATOM 3148 N N . VAL B 1 38 ? -3.854 -6.75 -3.088 1 94.38 38 VAL B N 1
ATOM 3149 C CA . VAL B 1 38 ? -2.635 -5.973 -3.279 1 94.38 38 VAL B CA 1
ATOM 3150 C C . VAL B 1 38 ? -2.758 -4.633 -2.555 1 94.38 38 VAL B C 1
ATOM 3152 O O . VAL B 1 38 ? -3.594 -3.799 -2.914 1 94.38 38 VAL B O 1
ATOM 3155 N N . ARG B 1 39 ? -1.909 -4.371 -1.611 1 93.19 39 ARG B N 1
ATOM 3156 C CA . ARG B 1 39 ? -2.012 -3.201 -0.745 1 93.19 39 ARG B CA 1
ATOM 3157 C C . ARG B 1 39 ? -1.478 -1.955 -1.442 1 93.19 39 ARG B C 1
ATOM 3159 O O . ARG B 1 39 ? -1.858 -0.833 -1.099 1 93.19 39 ARG B O 1
ATOM 3166 N N . SER B 1 40 ? -0.652 -2.164 -2.395 1 92.44 40 SER B N 1
ATOM 3167 C CA . SER B 1 40 ? 0.028 -1.049 -3.043 1 92.44 40 SER B CA 1
ATOM 3168 C C . SER B 1 40 ? -0.749 -0.563 -4.262 1 92.44 40 SER B C 1
ATOM 3170 O O . SER B 1 40 ? -0.214 0.178 -5.09 1 92.44 40 SER B O 1
ATOM 3172 N N . ALA B 1 41 ? -1.986 -0.973 -4.422 1 93.06 41 ALA B N 1
ATOM 3173 C CA . ALA B 1 41 ? -2.869 -0.526 -5.496 1 93.06 41 ALA B CA 1
ATOM 3174 C C . ALA B 1 41 ? -4.16 0.062 -4.934 1 93.06 41 ALA B C 1
ATOM 3176 O O . ALA B 1 41 ? -4.676 -0.409 -3.916 1 93.06 41 ALA B O 1
ATOM 3177 N N . PRO B 1 42 ? -4.676 1.023 -5.664 1 94.62 42 PRO B N 1
ATOM 3178 C CA . PRO B 1 42 ? -5.918 1.621 -5.172 1 94.62 42 PRO B CA 1
ATOM 3179 C C . PRO B 1 42 ? -7.145 0.75 -5.441 1 94.62 42 PRO B C 1
ATOM 3181 O O . PRO B 1 42 ? -8.148 0.857 -4.742 1 94.62 42 PRO B O 1
ATOM 3184 N N . GLU B 1 43 ? -7.074 -0.105 -6.473 1 96.12 43 GLU B N 1
ATOM 3185 C CA . GLU B 1 43 ? -8.195 -0.962 -6.844 1 96.12 43 GLU B CA 1
ATOM 3186 C C . GLU B 1 43 ? -8.148 -2.293 -6.098 1 96.12 43 GLU B C 1
ATOM 3188 O O . GLU B 1 43 ? -7.066 -2.777 -5.754 1 96.12 43 GLU B O 1
ATOM 3193 N N . GLY B 1 44 ? -9.305 -2.838 -5.863 1 95.94 44 GLY B N 1
ATOM 3194 C CA . GLY B 1 44 ? -9.391 -4.145 -5.227 1 95.94 44 GLY B CA 1
ATOM 3195 C C . GLY B 1 44 ? -9.766 -5.254 -6.191 1 95.94 44 GLY B C 1
ATOM 3196 O O . GLY B 1 44 ? -9.531 -5.137 -7.398 1 95.94 44 GLY B O 1
ATOM 3197 N N . VAL B 1 45 ? -10.203 -6.355 -5.625 1 96.19 45 VAL B N 1
ATOM 3198 C CA . VAL B 1 45 ? -10.453 -7.551 -6.422 1 96.19 45 VAL B CA 1
ATOM 3199 C C . VAL B 1 45 ? -11.953 -7.785 -6.555 1 96.19 45 VAL B C 1
ATOM 3201 O O . VAL B 1 45 ? -12.391 -8.836 -7.023 1 96.19 45 VAL B O 1
ATOM 3204 N N . ALA B 1 46 ? -12.75 -6.871 -6.094 1 97 46 ALA B N 1
ATOM 3205 C CA . ALA B 1 46 ? -14.211 -6.871 -6.223 1 97 46 ALA B CA 1
ATOM 3206 C C . ALA B 1 46 ? -14.734 -5.465 -6.508 1 97 46 ALA B C 1
ATOM 3208 O O . ALA B 1 46 ? -14.367 -4.508 -5.82 1 97 46 ALA B O 1
ATOM 3209 N N . ASP B 1 47 ? -15.594 -5.359 -7.492 1 98.06 47 ASP B N 1
ATOM 3210 C CA . ASP B 1 47 ? -16.172 -4.086 -7.906 1 98.06 47 ASP B CA 1
ATOM 3211 C C . ASP B 1 47 ? -17.641 -3.98 -7.477 1 98.06 47 ASP B C 1
ATOM 3213 O O . ASP B 1 47 ? -18.312 -4.996 -7.336 1 98.06 47 ASP B O 1
ATOM 3217 N N . LEU B 1 48 ? -18.078 -2.775 -7.234 1 97.81 48 LEU B N 1
ATOM 3218 C CA . LEU B 1 48 ? -19.484 -2.506 -7.016 1 97.81 48 LEU B CA 1
ATOM 3219 C C . LEU B 1 48 ? -20.078 -1.701 -8.172 1 97.81 48 LEU B C 1
ATOM 3221 O O . LEU B 1 48 ? -19.5 -0.691 -8.586 1 97.81 48 LEU B O 1
ATOM 3225 N N . VAL B 1 49 ? -21.094 -2.174 -8.719 1 98.5 49 VAL B N 1
ATOM 3226 C CA . VAL B 1 49 ? -21.953 -1.394 -9.609 1 98.5 49 VAL B CA 1
ATOM 3227 C C . VAL B 1 49 ? -23.219 -0.984 -8.883 1 98.5 49 VAL B C 1
ATOM 3229 O O . VAL B 1 49 ? -24.062 -1.832 -8.547 1 98.5 49 VAL B O 1
ATOM 3232 N N . VAL B 1 50 ? -23.344 0.291 -8.641 1 98.25 50 VAL B N 1
ATOM 3233 C CA . VAL B 1 50 ? -24.516 0.808 -7.926 1 98.25 50 VAL B CA 1
ATOM 3234 C C . VAL B 1 50 ? -25.5 1.409 -8.914 1 98.25 50 VAL B C 1
ATOM 3236 O O . VAL B 1 50 ? -25.188 2.355 -9.633 1 98.25 50 VAL B O 1
ATOM 3239 N N . LEU B 1 51 ? -26.641 0.859 -8.961 1 97.19 51 LEU B N 1
ATOM 3240 C CA . LEU B 1 51 ? -27.766 1.324 -9.766 1 97.19 51 LEU B CA 1
ATOM 3241 C C . LEU B 1 51 ? -28.844 1.925 -8.883 1 97.19 51 LEU B C 1
ATOM 3243 O O . LEU B 1 51 ? -28.781 1.832 -7.656 1 97.19 51 LEU B O 1
ATOM 3247 N N . PRO B 1 52 ? -29.844 2.629 -9.484 1 95.44 52 PRO B N 1
ATOM 3248 C CA . PRO B 1 52 ? -30.891 3.246 -8.688 1 95.44 52 PRO B CA 1
ATOM 3249 C C . PRO B 1 52 ? -31.656 2.234 -7.828 1 95.44 52 PRO B C 1
ATOM 3251 O O . PRO B 1 52 ? -32.031 2.541 -6.695 1 95.44 52 PRO B O 1
ATOM 3254 N N . ASP B 1 53 ? -31.781 0.979 -8.312 1 93.5 53 ASP B N 1
ATOM 3255 C CA . ASP B 1 53 ? -32.656 0.047 -7.609 1 93.5 53 ASP B CA 1
ATOM 3256 C C . ASP B 1 53 ? -31.906 -1.225 -7.215 1 93.5 53 ASP B C 1
ATOM 3258 O O . ASP B 1 53 ? -32.5 -2.137 -6.625 1 93.5 53 ASP B O 1
ATOM 3262 N N . GLU B 1 54 ? -30.641 -1.282 -7.574 1 95.44 54 GLU B N 1
ATOM 3263 C CA . GLU B 1 54 ? -29.906 -2.512 -7.293 1 95.44 54 GLU B CA 1
ATOM 3264 C C . GLU B 1 54 ? -28.406 -2.238 -7.117 1 95.44 54 GLU B C 1
ATOM 3266 O O . GLU B 1 54 ? -27.891 -1.229 -7.609 1 95.44 54 GLU B O 1
ATOM 3271 N N . VAL B 1 55 ? -27.781 -3.057 -6.34 1 97.12 55 VAL B N 1
ATOM 3272 C CA . VAL B 1 55 ? -26.328 -3.09 -6.227 1 97.12 55 VAL B CA 1
ATOM 3273 C C . VAL B 1 55 ? -25.797 -4.43 -6.73 1 97.12 55 VAL B C 1
ATOM 3275 O O . VAL B 1 55 ? -26.297 -5.488 -6.336 1 97.12 55 VAL B O 1
ATOM 3278 N N . VAL B 1 56 ? -24.844 -4.359 -7.633 1 97.94 56 VAL B N 1
ATOM 3279 C CA . VAL B 1 56 ? -24.219 -5.57 -8.172 1 97.94 56 VAL B CA 1
ATOM 3280 C C . VAL B 1 56 ? -22.75 -5.625 -7.766 1 97.94 56 VAL B C 1
ATOM 3282 O O . VAL B 1 56 ? -22.016 -4.645 -7.922 1 97.94 56 VAL B O 1
ATOM 3285 N N . LEU B 1 57 ? -22.359 -6.723 -7.164 1 97.62 57 LEU B N 1
ATOM 3286 C CA . LEU B 1 57 ? -20.953 -6.996 -6.898 1 97.62 57 LEU B CA 1
ATOM 3287 C C . LEU B 1 57 ? -20.359 -7.875 -7.992 1 97.62 57 LEU B C 1
ATOM 3289 O O . LEU B 1 57 ? -20.906 -8.922 -8.328 1 97.62 57 LEU B O 1
ATOM 3293 N N . VAL B 1 58 ? -19.297 -7.402 -8.586 1 98.25 58 VAL B N 1
ATOM 3294 C CA . VAL B 1 58 ? -18.656 -8.117 -9.688 1 98.25 58 VAL B CA 1
ATOM 3295 C C . VAL B 1 58 ? -17.25 -8.555 -9.266 1 98.25 58 VAL B C 1
ATOM 3297 O O . VAL B 1 58 ? -16.438 -7.727 -8.844 1 98.25 58 VAL B O 1
ATOM 3300 N N . THR B 1 59 ? -16.922 -9.82 -9.336 1 97.31 59 THR B N 1
ATOM 3301 C CA . THR B 1 59 ? -15.609 -10.344 -8.953 1 97.31 59 THR B CA 1
ATOM 3302 C C . THR B 1 59 ? -15.312 -11.641 -9.695 1 97.31 59 THR B C 1
ATOM 3304 O O . THR B 1 59 ? -16.016 -12 -10.641 1 97.31 59 THR B O 1
ATOM 3307 N N . THR B 1 60 ? -14.156 -12.203 -9.438 1 96.62 60 THR B N 1
ATOM 3308 C CA . THR B 1 60 ? -13.805 -13.492 -10.031 1 96.62 60 THR B CA 1
ATOM 3309 C C . THR B 1 60 ? -14.172 -14.633 -9.086 1 96.62 60 THR B C 1
ATOM 3311 O O . THR B 1 60 ? -14.32 -14.422 -7.879 1 96.62 60 THR B O 1
ATOM 3314 N N . LYS B 1 61 ? -14.289 -15.781 -9.648 1 95.12 61 LYS B N 1
ATOM 3315 C CA . LYS B 1 61 ? -14.625 -16.969 -8.867 1 95.12 61 LYS B CA 1
ATOM 3316 C C . LYS B 1 61 ? -13.562 -17.25 -7.805 1 95.12 61 LYS B C 1
ATOM 3318 O O . LYS B 1 61 ? -13.867 -17.828 -6.762 1 95.12 61 LYS B O 1
ATOM 3323 N N . THR B 1 62 ? -12.391 -16.75 -8.023 1 93.94 62 THR B N 1
ATOM 3324 C CA . THR B 1 62 ? -11.305 -16.891 -7.059 1 93.94 62 THR B CA 1
ATOM 3325 C C . THR B 1 62 ? -11.633 -16.172 -5.758 1 93.94 62 THR B C 1
ATOM 3327 O O . THR B 1 62 ? -11.281 -16.641 -4.672 1 93.94 62 THR B O 1
ATOM 3330 N N . GLU B 1 63 ? -12.297 -15.039 -5.863 1 95.69 63 GLU B N 1
ATOM 3331 C CA . GLU B 1 63 ? -12.484 -14.148 -4.727 1 95.69 63 GLU B CA 1
ATOM 3332 C C . GLU B 1 63 ? -13.898 -14.258 -4.164 1 95.69 63 GLU B C 1
ATOM 3334 O O . GLU B 1 63 ? -14.164 -13.797 -3.051 1 95.69 63 GLU B O 1
ATOM 3339 N N . GLU B 1 64 ? -14.789 -14.898 -4.906 1 94.62 64 GLU B N 1
ATOM 3340 C CA . GLU B 1 64 ? -16.219 -14.859 -4.641 1 94.62 64 GLU B CA 1
ATOM 3341 C C . GLU B 1 64 ? -16.531 -15.375 -3.24 1 94.62 64 GLU B C 1
ATOM 3343 O O . GLU B 1 64 ? -17.203 -14.695 -2.459 1 94.62 64 GLU B O 1
ATOM 3348 N N . ARG B 1 65 ? -16.062 -16.469 -2.92 1 94 65 ARG B N 1
ATOM 3349 C CA . ARG B 1 65 ? -16.422 -17.109 -1.661 1 94 65 ARG B CA 1
ATOM 3350 C C . ARG B 1 65 ? -15.984 -16.281 -0.47 1 94 65 ARG B C 1
ATOM 3352 O O . ARG B 1 65 ? -16.766 -16.047 0.462 1 94 65 ARG B O 1
ATOM 3359 N N . ARG B 1 66 ? -14.758 -15.844 -0.493 1 93.94 66 ARG B N 1
ATOM 3360 C CA . ARG B 1 66 ? -14.258 -15.023 0.607 1 93.94 66 ARG B CA 1
ATOM 3361 C C . ARG B 1 66 ? -15.078 -13.75 0.755 1 93.94 66 ARG B C 1
ATOM 3363 O O . ARG B 1 66 ? -15.469 -13.383 1.866 1 93.94 66 ARG B O 1
ATOM 3370 N N . ILE B 1 67 ? -15.328 -13.078 -0.361 1 94 67 ILE B N 1
ATOM 3371 C CA . ILE B 1 67 ? -16.078 -11.828 -0.344 1 94 67 ILE B CA 1
ATOM 3372 C C . ILE B 1 67 ? -17.469 -12.062 0.238 1 94 67 ILE B C 1
ATOM 3374 O O . ILE B 1 67 ? -17.922 -11.305 1.097 1 94 67 ILE B O 1
ATOM 3378 N N . MET B 1 68 ? -18.078 -13.109 -0.151 1 92.5 68 MET B N 1
ATOM 3379 C CA . MET B 1 68 ? -19.453 -13.398 0.279 1 92.5 68 MET B CA 1
ATOM 3380 C C . MET B 1 68 ? -19.484 -13.812 1.746 1 92.5 68 MET B C 1
ATOM 3382 O O . MET B 1 68 ? -20.312 -13.328 2.518 1 92.5 68 MET B O 1
ATOM 3386 N N . GLU B 1 69 ? -18.562 -14.641 2.129 1 93 69 GLU B N 1
ATOM 3387 C CA . GLU B 1 69 ? -18.641 -15.281 3.439 1 93 69 GLU B CA 1
ATOM 3388 C C . GLU B 1 69 ? -18 -14.414 4.516 1 93 69 GLU B C 1
ATOM 3390 O O . GLU B 1 69 ? -18.453 -14.406 5.664 1 93 69 GLU B O 1
ATOM 3395 N N . GLU B 1 70 ? -16.984 -13.703 4.145 1 90.38 70 GLU B N 1
ATOM 3396 C CA . GLU B 1 70 ? -16.25 -12.969 5.172 1 90.38 70 GLU B CA 1
ATOM 3397 C C . GLU B 1 70 ? -16.594 -11.484 5.12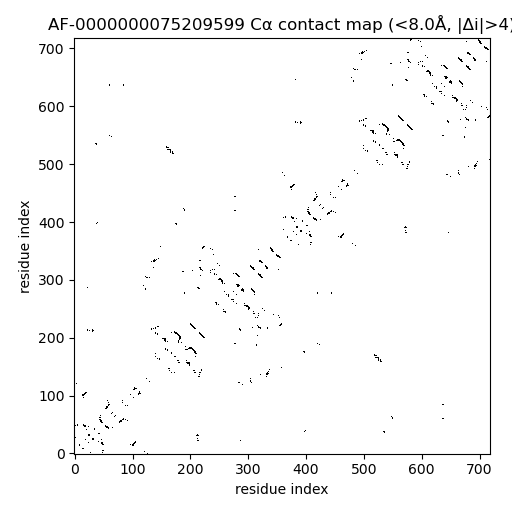9 1 90.38 70 GLU B C 1
ATOM 3399 O O . GLU B 1 70 ? -16.594 -10.812 6.168 1 90.38 70 GLU B O 1
ATOM 3404 N N . GLU B 1 71 ? -16.891 -10.953 3.998 1 87.5 71 GLU B N 1
ATOM 3405 C CA . GLU B 1 71 ? -17.078 -9.516 3.885 1 87.5 71 GLU B CA 1
ATOM 3406 C C .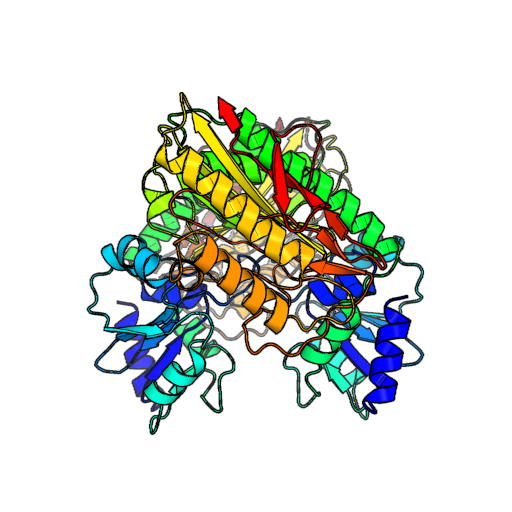 GLU B 1 71 ? -18.562 -9.164 3.859 1 87.5 71 GLU B C 1
ATOM 3408 O O . GLU B 1 71 ? -19.078 -8.492 4.766 1 87.5 71 GLU B O 1
ATOM 3413 N N . LEU B 1 72 ? -19.312 -9.734 3.055 1 85.5 72 LEU B N 1
ATOM 3414 C CA . LEU B 1 72 ? -20.688 -9.312 2.818 1 85.5 72 LEU B CA 1
ATOM 3415 C C . LEU B 1 72 ? -21.641 -9.914 3.859 1 85.5 72 LEU B C 1
ATOM 3417 O O . LEU B 1 72 ? -22.781 -9.469 4 1 85.5 72 LEU B O 1
ATOM 3421 N N . SER B 1 73 ? -21.141 -10.859 4.574 1 79.44 73 SER B N 1
ATOM 3422 C CA . SER B 1 73 ? -22 -11.492 5.574 1 79.44 73 SER B CA 1
ATOM 3423 C C . SER B 1 73 ? -22.484 -10.477 6.602 1 79.44 73 SER B C 1
ATOM 3425 O O . SER B 1 73 ? -23.531 -10.68 7.234 1 79.44 73 SER B O 1
ATOM 3427 N N . ASN B 1 74 ? -21.828 -9.352 6.68 1 75 74 ASN B N 1
ATOM 3428 C CA . ASN B 1 74 ? -22.188 -8.328 7.66 1 75 74 ASN B CA 1
ATOM 3429 C C . ASN B 1 74 ? -22.766 -7.086 6.992 1 75 74 ASN B C 1
ATOM 3431 O O . ASN B 1 74 ? -22.844 -6.027 7.613 1 75 74 ASN B O 1
ATOM 3435 N N . TRP B 1 75 ? -23.078 -7.262 5.676 1 85.69 75 TRP B N 1
ATOM 3436 C CA . TRP B 1 75 ? -23.641 -6.125 4.953 1 85.69 75 TRP B CA 1
ATOM 3437 C C . TRP B 1 75 ? -25.141 -6.285 4.766 1 85.69 75 TRP B C 1
ATOM 3439 O O . TRP B 1 75 ? -25.594 -7.281 4.199 1 85.69 75 TRP B O 1
ATOM 3449 N N . ASP B 1 76 ? -25.922 -5.422 5.242 1 83.19 76 ASP B N 1
ATOM 3450 C CA . ASP B 1 76 ? -27.375 -5.543 5.324 1 83.19 76 ASP B CA 1
ATOM 3451 C C . ASP B 1 76 ? -28.031 -5.242 3.975 1 83.19 76 ASP B C 1
ATOM 3453 O O . ASP B 1 76 ? -29.25 -5.391 3.818 1 83.19 76 ASP B O 1
ATOM 3457 N N . GLU B 1 77 ? -27.312 -5.082 2.947 1 88.5 77 GLU B N 1
ATOM 3458 C CA . GLU B 1 77 ? -27.891 -4.773 1.639 1 88.5 77 GLU B CA 1
ATOM 3459 C C . GLU B 1 77 ? -27.984 -6.027 0.773 1 88.5 77 GLU B C 1
ATOM 3461 O O . GLU B 1 77 ? -27.141 -6.918 0.858 1 88.5 77 GLU B O 1
ATOM 3466 N N . ASN B 1 78 ? -29.109 -6.074 0.043 1 87.94 78 ASN B N 1
ATOM 3467 C CA . ASN B 1 78 ? -29.219 -7.125 -0.964 1 87.94 78 ASN B CA 1
ATOM 3468 C C . ASN B 1 78 ? -28.344 -6.828 -2.182 1 87.94 78 ASN B C 1
ATOM 3470 O O . ASN B 1 78 ? -28.516 -5.801 -2.842 1 87.94 78 ASN B O 1
ATOM 3474 N N . VAL B 1 79 ? -27.422 -7.691 -2.377 1 93.38 79 VAL B N 1
ATOM 3475 C CA . VAL B 1 79 ? -26.469 -7.477 -3.461 1 93.38 79 VAL B CA 1
ATOM 3476 C C . VAL B 1 79 ? -26.5 -8.664 -4.418 1 93.38 79 VAL B C 1
ATOM 3478 O O . VAL B 1 79 ? -26.484 -9.82 -3.984 1 93.38 79 VAL B O 1
ATOM 3481 N N . ARG B 1 80 ? -26.703 -8.344 -5.719 1 95.56 80 ARG B N 1
ATOM 3482 C CA . ARG B 1 80 ? -26.531 -9.367 -6.746 1 95.56 80 ARG B CA 1
ATOM 3483 C C . ARG B 1 80 ? -25.047 -9.602 -7.039 1 95.56 80 ARG B C 1
ATOM 3485 O O . ARG B 1 80 ? -24.312 -8.664 -7.328 1 95.56 80 ARG B O 1
ATOM 3492 N N . ILE B 1 81 ? -24.641 -10.875 -6.945 1 95.56 81 ILE B N 1
ATOM 3493 C CA . ILE B 1 81 ? -23.234 -11.203 -7.18 1 95.56 81 ILE B CA 1
ATOM 3494 C C . ILE B 1 81 ? -23.078 -11.836 -8.562 1 95.56 81 ILE B C 1
ATOM 3496 O O . ILE B 1 81 ? -23.781 -12.781 -8.906 1 95.56 81 ILE B O 1
ATOM 3500 N N . VAL B 1 82 ? -22.25 -11.281 -9.281 1 96.56 82 VAL B N 1
ATOM 3501 C CA . VAL B 1 82 ? -21.906 -11.852 -10.586 1 96.56 82 VAL B CA 1
ATOM 3502 C C . VAL B 1 82 ? -20.406 -12.117 -10.664 1 96.56 82 VAL B C 1
ATOM 3504 O O . VAL B 1 82 ? -19.609 -11.297 -10.219 1 96.56 82 VAL B O 1
ATOM 3507 N N . CYS B 1 83 ? -20.031 -13.25 -11.125 1 95.81 83 CYS B N 1
ATOM 3508 C CA . CYS B 1 83 ? -18.625 -13.664 -11.141 1 95.81 83 CYS B CA 1
ATOM 3509 C C . CYS B 1 83 ? -18.25 -14.266 -12.492 1 95.81 83 CYS B C 1
ATOM 3511 O O . CYS B 1 83 ? -19.125 -14.711 -13.242 1 95.81 83 CYS B O 1
ATOM 3513 N N . GLU B 1 84 ? -17.031 -14.203 -12.805 1 95.94 84 GLU B N 1
ATOM 3514 C CA . GLU B 1 84 ? -16.406 -14.8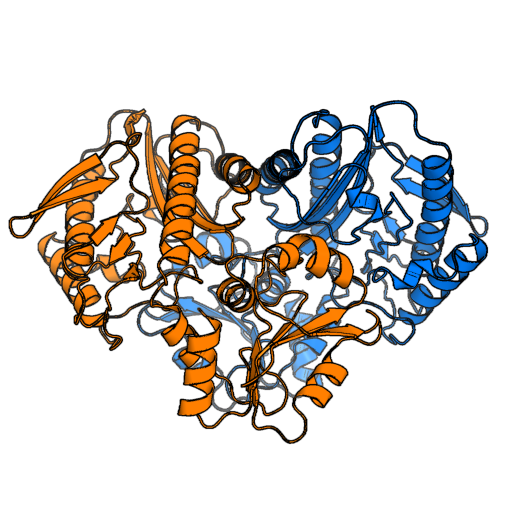59 -13.945 1 95.94 84 GLU B CA 1
ATOM 3515 C C . GLU B 1 84 ? -15.133 -15.586 -13.539 1 95.94 84 GLU B C 1
ATOM 3517 O O . GLU B 1 84 ? -14.594 -15.336 -12.461 1 95.94 84 GLU B O 1
ATOM 3522 N N . ASP B 1 85 ? -14.711 -16.5 -14.414 1 96.56 85 ASP B N 1
ATOM 3523 C CA . ASP B 1 85 ? -13.438 -17.172 -14.18 1 96.56 85 ASP B CA 1
ATOM 3524 C C . ASP B 1 85 ? -12.281 -16.172 -14.195 1 96.56 85 ASP B C 1
ATOM 3526 O O . ASP B 1 85 ? -12.312 -15.195 -14.938 1 96.56 85 ASP B O 1
ATOM 3530 N N . TRP B 1 86 ? -11.242 -16.5 -13.375 1 95.75 86 TRP B N 1
ATOM 3531 C CA . TRP B 1 86 ? -10.125 -15.578 -13.266 1 95.75 86 TRP B CA 1
ATOM 3532 C C . TRP B 1 86 ? -9.445 -15.383 -14.617 1 95.75 86 TRP B C 1
ATOM 3534 O O . TRP B 1 86 ? -8.891 -14.312 -14.883 1 95.75 86 TRP B O 1
ATOM 3544 N N . PHE B 1 87 ? -9.422 -16.328 -15.477 1 95.81 87 PHE B N 1
ATOM 3545 C CA . PHE B 1 87 ? -8.68 -16.266 -16.734 1 95.81 87 PHE B CA 1
ATOM 3546 C C . PHE B 1 87 ? -9.492 -15.539 -17.797 1 95.81 87 PHE B C 1
ATOM 3548 O O . PHE B 1 87 ? -8.961 -15.211 -18.859 1 95.81 87 PHE B O 1
ATOM 3555 N N . THR B 1 88 ? -10.766 -15.203 -17.594 1 93.88 88 THR B N 1
ATOM 3556 C CA . THR B 1 88 ? -11.586 -14.398 -18.5 1 93.88 88 THR B CA 1
ATOM 3557 C C . THR B 1 88 ? -11.602 -12.938 -18.047 1 93.88 88 THR B C 1
ATOM 3559 O O . THR B 1 88 ? -11.656 -12.031 -18.891 1 93.88 88 THR B O 1
ATOM 3562 N N . GLY B 1 89 ? -11.453 -12.727 -16.781 1 92.25 89 GLY B N 1
ATOM 3563 C CA . GLY B 1 89 ? -11.555 -11.383 -16.219 1 92.25 89 GLY B CA 1
ATOM 3564 C C . GLY B 1 89 ? -12.984 -10.898 -16.094 1 92.25 89 GLY B C 1
ATOM 3565 O O . GLY B 1 89 ? -13.922 -11.602 -16.469 1 92.25 89 GLY B O 1
ATOM 3566 N N . THR B 1 90 ? -13.148 -9.648 -15.594 1 96.38 90 THR B N 1
ATOM 3567 C CA . THR B 1 90 ? -14.5 -9.195 -15.273 1 96.38 90 THR B CA 1
ATOM 3568 C C . THR B 1 90 ? -14.906 -8.031 -16.156 1 96.38 90 THR B C 1
ATOM 3570 O O . THR B 1 90 ? -16.047 -7.555 -16.094 1 96.38 90 THR B O 1
ATOM 3573 N N . ASP B 1 91 ? -14.031 -7.523 -17.062 1 96.12 91 ASP B N 1
ATOM 3574 C CA . ASP B 1 91 ? -14.289 -6.312 -17.828 1 96.12 91 ASP B CA 1
ATOM 3575 C C . ASP B 1 91 ? -15.508 -6.48 -18.719 1 96.12 91 ASP B C 1
ATOM 3577 O O . ASP B 1 91 ? -16.344 -5.574 -18.828 1 96.12 91 ASP B O 1
ATOM 3581 N N . ALA B 1 92 ? -15.586 -7.668 -19.375 1 96.25 92 ALA B N 1
ATOM 3582 C CA . ALA B 1 92 ? -16.719 -7.918 -20.266 1 96.25 92 ALA B CA 1
ATOM 3583 C C . ALA B 1 92 ? -18.031 -7.891 -19.484 1 96.25 92 ALA B C 1
ATOM 3585 O O . ALA B 1 92 ? -19.062 -7.414 -20 1 96.25 92 ALA B O 1
ATOM 3586 N N . LEU B 1 93 ? -18.016 -8.43 -18.297 1 97.12 93 LEU B N 1
ATOM 3587 C CA . LEU B 1 93 ? -19.203 -8.414 -17.438 1 97.12 93 LEU B CA 1
ATOM 3588 C C . LEU B 1 93 ? -19.594 -6.988 -17.078 1 97.12 93 LEU B C 1
ATOM 3590 O O . LEU B 1 93 ? -20.781 -6.645 -17.125 1 97.12 93 LEU B O 1
ATOM 3594 N N . LEU B 1 94 ? -18.656 -6.18 -16.719 1 98.12 94 LEU B N 1
ATOM 3595 C CA . LEU B 1 94 ? -18.906 -4.789 -16.359 1 98.12 94 LEU B CA 1
ATOM 3596 C C . LEU B 1 94 ? -19.453 -4.008 -17.547 1 98.12 94 LEU B C 1
ATOM 3598 O O . LEU B 1 94 ? -20.375 -3.197 -17.391 1 98.12 94 LEU B O 1
ATOM 3602 N N . GLU B 1 95 ? -18.875 -4.285 -18.734 1 97.56 95 GLU B N 1
ATOM 3603 C CA . GLU B 1 95 ? -19.359 -3.643 -19.953 1 97.56 95 GLU B CA 1
ATOM 3604 C C . GLU B 1 95 ? -20.828 -3.99 -20.203 1 97.56 95 GLU B C 1
ATOM 3606 O O . GLU B 1 95 ? -21.625 -3.121 -20.562 1 97.56 95 GLU B O 1
ATOM 3611 N N . ASP B 1 96 ? -21.109 -5.211 -20.016 1 97.25 96 ASP B N 1
ATOM 3612 C CA . ASP B 1 96 ? -22.484 -5.676 -20.219 1 97.25 96 ASP B CA 1
ATOM 3613 C C . ASP B 1 96 ? -23.438 -5.02 -19.219 1 97.25 96 ASP B C 1
ATOM 3615 O O . ASP B 1 96 ? -24.531 -4.586 -19.594 1 97.25 96 ASP B O 1
ATOM 3619 N N . LEU B 1 97 ? -23.078 -4.914 -17.969 1 96.75 97 LEU B N 1
ATOM 3620 C CA . LEU B 1 97 ? -23.891 -4.324 -16.906 1 96.75 97 LEU B CA 1
ATOM 3621 C C . LEU B 1 97 ? -24.156 -2.85 -17.188 1 96.75 97 LEU B C 1
ATOM 3623 O O . LEU B 1 97 ? -25.219 -2.322 -16.812 1 96.75 97 LEU B O 1
ATOM 3627 N N . GLY B 1 98 ? -23.234 -2.16 -17.844 1 97.31 98 GLY B N 1
ATOM 3628 C CA . GLY B 1 98 ? -23.359 -0.737 -18.109 1 97.31 98 GLY B CA 1
ATOM 3629 C C . GLY B 1 98 ? -23.938 -0.443 -19.484 1 97.31 98 GLY B C 1
ATOM 3630 O O . GLY B 1 98 ? -24.109 0.721 -19.859 1 97.31 98 GLY B O 1
ATOM 3631 N N . SER B 1 99 ? -24.172 -1.496 -20.297 1 96.94 99 SER B N 1
ATOM 3632 C CA . SER B 1 99 ? -24.609 -1.317 -21.672 1 96.94 99 SER B CA 1
ATOM 3633 C C . SER B 1 99 ? -25.906 -0.524 -21.75 1 96.94 99 SER B C 1
ATOM 3635 O O . SER B 1 99 ? -26.875 -0.839 -21.047 1 96.94 99 SER B O 1
ATOM 3637 N N . GLY B 1 100 ? -25.875 0.526 -22.562 1 96.81 100 GLY B N 1
ATOM 3638 C CA . GLY B 1 100 ? -27.062 1.345 -22.766 1 96.81 100 GLY B CA 1
ATOM 3639 C C . GLY B 1 100 ? -27.312 2.322 -21.625 1 96.81 100 GLY B C 1
ATOM 3640 O O . GLY B 1 100 ? -28.344 3.004 -21.609 1 96.81 100 GLY B O 1
ATOM 3641 N N . ARG B 1 101 ? -26.406 2.404 -20.688 1 97.75 101 ARG B N 1
ATOM 3642 C CA . ARG B 1 101 ? -26.562 3.258 -19.516 1 97.75 101 ARG B CA 1
ATOM 3643 C C . ARG B 1 101 ? -25.531 4.375 -19.516 1 97.75 101 ARG B C 1
ATOM 3645 O O . ARG B 1 101 ? -24.438 4.215 -20.062 1 97.75 101 ARG B O 1
ATOM 3652 N N . LYS B 1 102 ? -25.906 5.477 -19.078 1 98.5 102 LYS B N 1
ATOM 3653 C CA . LYS B 1 102 ? -24.938 6.527 -18.766 1 98.5 102 LYS B CA 1
ATOM 3654 C C . LYS B 1 102 ? -24.25 6.254 -17.422 1 98.5 102 LYS B C 1
ATOM 3656 O O . LYS B 1 102 ? -24.828 6.504 -16.359 1 98.5 102 LYS B O 1
ATOM 3661 N N . MET B 1 103 ? -23.016 5.797 -17.469 1 98.75 103 MET B N 1
ATOM 3662 C CA . MET B 1 103 ? -22.359 5.27 -16.281 1 98.75 103 MET B CA 1
ATOM 3663 C C . MET B 1 103 ? -21.312 6.25 -15.766 1 98.75 103 MET B C 1
ATOM 3665 O O . MET B 1 103 ? -20.609 6.887 -16.547 1 98.75 103 MET B O 1
ATOM 3669 N N . GLY B 1 104 ? -21.219 6.41 -14.422 1 98.75 104 GLY B N 1
ATOM 3670 C CA . GLY B 1 104 ? -20.062 6.988 -13.758 1 98.75 104 GLY B CA 1
ATOM 3671 C C . GLY B 1 104 ? -19.047 5.953 -13.32 1 98.75 104 GLY B C 1
ATOM 3672 O O . GLY B 1 104 ? -19.344 4.758 -13.289 1 98.75 104 GLY B O 1
ATOM 3673 N N . THR B 1 105 ? -17.875 6.309 -13.016 1 98.62 105 THR B N 1
ATOM 3674 C CA . THR B 1 105 ? -16.844 5.402 -12.539 1 98.62 105 THR B CA 1
ATOM 3675 C C . THR B 1 105 ? -15.805 6.152 -11.711 1 98.62 105 THR B C 1
ATOM 3677 O O . THR B 1 105 ? -15.68 7.375 -11.82 1 98.62 105 THR B O 1
ATOM 3680 N N . ASP B 1 106 ? -15.117 5.445 -10.82 1 98.06 106 ASP B N 1
ATOM 3681 C CA . ASP B 1 106 ? -14.062 6.047 -10.008 1 98.06 106 ASP B CA 1
ATOM 3682 C C . ASP B 1 106 ? -12.68 5.676 -10.539 1 98.06 106 ASP B C 1
ATOM 3684 O O . ASP B 1 106 ? -11.672 5.953 -9.891 1 98.06 106 ASP B O 1
ATOM 3688 N N . THR B 1 107 ? -12.57 4.965 -11.57 1 96.06 107 THR B N 1
ATOM 3689 C CA . THR B 1 107 ? -11.359 4.617 -12.32 1 96.06 107 THR B CA 1
ATOM 3690 C C . THR B 1 107 ? -11.609 4.719 -13.82 1 96.06 107 THR B C 1
ATOM 3692 O O . THR B 1 107 ? -12.711 4.449 -14.297 1 96.06 107 THR B O 1
ATOM 3695 N N . PRO B 1 108 ? -10.539 5.117 -14.562 1 92.44 108 PRO B N 1
ATOM 3696 C CA . PRO B 1 108 ? -10.773 5.125 -16.016 1 92.44 108 PRO B CA 1
ATOM 3697 C C . PRO B 1 108 ? -11.273 3.781 -16.531 1 92.44 108 PRO B C 1
ATOM 3699 O O . PRO B 1 108 ? -10.641 2.75 -16.297 1 92.44 108 PRO B O 1
ATOM 3702 N N . PHE B 1 109 ? -12.492 3.752 -17.094 1 95.62 109 PHE B N 1
ATOM 3703 C CA . PHE B 1 109 ? -13.117 2.574 -17.688 1 95.62 109 PHE B CA 1
ATOM 3704 C C . PHE B 1 109 ? -14.039 2.965 -18.828 1 95.62 109 PHE B C 1
ATOM 3706 O O . PHE B 1 109 ? -15.031 3.664 -18.625 1 95.62 109 PHE B O 1
ATOM 3713 N N . LEU B 1 110 ? -13.688 2.525 -20.047 1 95.5 110 LEU B N 1
ATOM 3714 C CA . LEU B 1 110 ? -14.438 2.9 -21.234 1 95.5 110 LEU B CA 1
ATOM 3715 C C . LEU B 1 110 ? -14.641 4.41 -21.297 1 95.5 110 LEU B C 1
ATOM 3717 O O . LEU B 1 110 ? -13.703 5.176 -21.047 1 95.5 110 LEU B O 1
ATOM 3721 N N . ASP B 1 111 ? -15.742 4.879 -21.828 1 95.75 111 ASP B N 1
ATOM 3722 C CA . ASP B 1 111 ? -16.016 6.309 -21.922 1 95.75 111 ASP B CA 1
ATOM 3723 C C . ASP B 1 111 ? -16.906 6.766 -20.766 1 95.75 111 ASP B C 1
ATOM 3725 O O . ASP B 1 111 ? -17.578 7.789 -20.859 1 95.75 111 ASP B O 1
ATOM 3729 N N . TRP B 1 112 ? -16.906 5.957 -19.719 1 98 112 TRP B N 1
ATOM 3730 C CA . TRP B 1 112 ? -17.75 6.285 -18.578 1 98 112 TRP B CA 1
ATOM 3731 C C . TRP B 1 112 ? -17.234 7.543 -17.875 1 98 112 TRP B C 1
ATOM 3733 O O . TRP B 1 112 ? -16.062 7.875 -17.953 1 98 112 TRP B O 1
ATOM 3743 N N . ILE B 1 113 ? -18.094 8.273 -17.219 1 98 113 ILE B N 1
ATOM 3744 C CA . ILE B 1 113 ? -17.828 9.594 -16.656 1 98 113 ILE B CA 1
ATOM 3745 C C . ILE B 1 113 ? -17.094 9.445 -15.328 1 98 113 ILE B C 1
ATOM 3747 O O . ILE B 1 113 ? -17.578 8.773 -14.414 1 98 113 ILE B O 1
ATOM 3751 N N . ASP B 1 114 ? -15.93 10.039 -15.258 1 97.44 114 ASP B N 1
ATOM 3752 C CA . ASP B 1 114 ? -15.188 10.055 -14 1 97.44 114 ASP B CA 1
ATOM 3753 C C . ASP B 1 114 ? -15.914 10.883 -12.938 1 97.44 114 ASP B C 1
ATOM 3755 O O . ASP B 1 114 ? -16.125 12.086 -13.117 1 97.44 114 ASP B O 1
ATOM 3759 N N . VAL B 1 115 ? -16.281 10.273 -11.828 1 98.06 115 VAL B N 1
ATOM 3760 C CA . VAL B 1 115 ? -17.016 10.977 -10.773 1 98.06 115 VAL B CA 1
ATOM 3761 C C . VAL B 1 115 ? -16.219 10.93 -9.477 1 98.06 115 VAL B C 1
ATOM 3763 O O . VAL B 1 115 ? -16.797 10.953 -8.383 1 98.06 115 VAL B O 1
ATOM 3766 N N . THR B 1 116 ? -14.898 10.781 -9.531 1 96.62 116 THR B N 1
ATOM 3767 C CA . THR B 1 116 ? -14.016 10.68 -8.375 1 96.62 116 THR B CA 1
ATOM 3768 C C . THR B 1 116 ? -14.18 11.891 -7.461 1 96.62 116 THR B C 1
ATOM 3770 O O . THR B 1 116 ? -14.281 11.734 -6.242 1 96.62 116 THR B O 1
ATOM 3773 N N . ALA B 1 117 ? -14.156 13.117 -7.984 1 95.31 117 ALA B N 1
ATOM 3774 C CA . ALA B 1 117 ? -14.266 14.336 -7.195 1 95.31 117 ALA B CA 1
ATOM 3775 C C . ALA B 1 117 ? -15.609 14.406 -6.469 1 95.31 117 ALA B C 1
ATOM 3777 O O . ALA B 1 117 ? -15.672 14.812 -5.309 1 95.31 117 ALA B O 1
ATOM 3778 N N . GLU B 1 118 ? -16.688 14.008 -7.172 1 96.94 118 GLU B N 1
ATOM 3779 C CA . GLU B 1 118 ? -18.031 14.008 -6.578 1 96.94 118 GLU B CA 1
ATOM 3780 C C . GLU B 1 118 ? -18.125 12.992 -5.438 1 96.94 118 GLU B C 1
ATOM 3782 O O . GLU B 1 118 ? -18.703 13.281 -4.395 1 96.94 118 GLU B O 1
ATOM 3787 N N . LEU B 1 119 ? -17.531 11.836 -5.68 1 97.62 119 LEU B N 1
ATOM 3788 C CA . LEU B 1 119 ? -17.547 10.812 -4.645 1 97.62 119 LEU B CA 1
ATOM 3789 C C . LEU B 1 119 ? -16.797 11.281 -3.398 1 97.62 119 LEU B C 1
ATOM 3791 O O . LEU B 1 119 ? -17.266 11.062 -2.277 1 97.62 119 LEU B O 1
ATOM 3795 N N . ARG B 1 120 ? -15.672 11.922 -3.594 1 96.19 120 ARG B N 1
ATOM 3796 C CA . ARG B 1 120 ? -14.906 12.477 -2.486 1 96.19 120 ARG B CA 1
ATOM 3797 C C . ARG B 1 120 ? -15.75 13.453 -1.669 1 96.19 120 ARG B C 1
ATOM 3799 O O . ARG B 1 120 ? -15.695 13.445 -0.437 1 96.19 120 ARG B O 1
ATOM 3806 N N . THR B 1 121 ? -16.453 14.242 -2.338 1 95.12 121 THR B N 1
ATOM 3807 C CA . THR B 1 121 ? -17.297 15.242 -1.682 1 95.12 121 THR B CA 1
ATOM 3808 C C . THR B 1 121 ? -18.422 14.57 -0.892 1 95.12 121 THR B C 1
ATOM 3810 O O . THR B 1 121 ? -18.641 14.906 0.272 1 95.12 121 THR B O 1
ATOM 3813 N N . VAL B 1 122 ? -18.984 13.578 -1.482 1 95.31 122 VAL B N 1
ATOM 3814 C CA . VAL B 1 122 ? -20.172 12.961 -0.893 1 95.31 122 VAL B CA 1
ATOM 3815 C C . VAL B 1 122 ? -19.766 12.141 0.331 1 95.31 122 VAL B C 1
ATOM 3817 O O . VAL B 1 122 ? -20.5 12.094 1.325 1 95.31 122 VAL B O 1
ATOM 3820 N N . ARG B 1 123 ? -18.641 11.547 0.254 1 96.5 123 ARG B N 1
ATOM 3821 C CA . ARG B 1 123 ? -18.281 10.664 1.36 1 96.5 123 ARG B CA 1
ATOM 3822 C C . ARG B 1 123 ? -17.562 11.43 2.455 1 96.5 123 ARG B C 1
ATOM 3824 O O . ARG B 1 123 ? -17.188 10.859 3.48 1 96.5 123 ARG B O 1
ATOM 3831 N N . SER B 1 124 ? -17.328 12.727 2.281 1 96.06 124 SER B N 1
ATOM 3832 C CA . SER B 1 124 ? -16.547 13.523 3.215 1 96.06 124 SER B CA 1
ATOM 3833 C C . SER B 1 124 ? -17.328 13.82 4.488 1 96.06 124 SER B C 1
ATOM 3835 O O . SER B 1 124 ? -16.75 14.133 5.527 1 96.06 124 SER B O 1
ATOM 3837 N N . THR B 1 125 ? -18.656 13.906 4.402 1 97.31 125 THR B N 1
ATOM 3838 C CA . THR B 1 125 ? -19.484 14.055 5.586 1 97.31 125 THR B CA 1
ATOM 3839 C C . THR B 1 125 ? -19.891 12.688 6.141 1 97.31 125 THR B C 1
ATOM 3841 O O . THR B 1 125 ? -20.688 11.977 5.539 1 97.31 125 THR B O 1
ATOM 3844 N N . LEU B 1 126 ? -19.406 12.367 7.281 1 98.06 126 LEU B N 1
ATOM 3845 C CA . LEU B 1 126 ? -19.484 11.016 7.812 1 98.06 126 LEU B CA 1
ATOM 3846 C C . LEU B 1 126 ? -20.844 10.766 8.445 1 98.06 126 LEU B C 1
ATOM 3848 O O . LEU B 1 126 ? -21.438 11.664 9.047 1 98.06 126 LEU B O 1
ATOM 3852 N N . LEU B 1 127 ? -21.281 9.57 8.359 1 96.81 127 LEU B N 1
ATOM 3853 C CA . LEU B 1 127 ? -22.469 9.078 9.062 1 96.81 127 LEU B CA 1
ATOM 3854 C C . LEU B 1 127 ? -22.109 8.656 10.484 1 96.81 127 LEU B C 1
ATOM 3856 O O . LEU B 1 127 ? -20.938 8.406 10.781 1 96.81 127 LEU B O 1
ATOM 3860 N N . PRO B 1 128 ? -23.109 8.531 11.375 1 97.25 128 PRO B N 1
ATOM 3861 C CA . PRO B 1 128 ? -22.828 8.188 12.773 1 97.25 128 PRO B CA 1
ATOM 3862 C C . PRO B 1 128 ? -22.047 6.887 12.914 1 97.25 128 PRO B C 1
ATOM 3864 O O . PRO B 1 128 ? -21.109 6.812 13.711 1 97.25 128 PRO B O 1
ATOM 3867 N N . ALA B 1 129 ? -22.391 5.906 12.133 1 95.75 129 ALA B N 1
ATOM 3868 C CA . ALA B 1 129 ? -21.688 4.629 12.203 1 95.75 129 ALA B CA 1
ATOM 3869 C C . ALA B 1 129 ? -20.219 4.781 11.789 1 95.75 129 ALA B C 1
ATOM 3871 O O . ALA B 1 129 ? -19.344 4.117 12.336 1 95.75 129 ALA B O 1
ATOM 3872 N N . GLU B 1 130 ? -19.938 5.574 10.812 1 97.62 130 GLU B N 1
ATOM 3873 C CA . GLU B 1 130 ? -18.578 5.859 10.375 1 97.62 130 GLU B CA 1
ATOM 3874 C C . GLU B 1 130 ? -17.781 6.57 11.461 1 97.62 130 GLU B C 1
ATOM 3876 O O . GLU B 1 130 ? -16.609 6.266 11.672 1 97.62 130 GLU B O 1
ATOM 3881 N N . ILE B 1 131 ? -18.391 7.496 12.102 1 98.44 131 ILE B N 1
ATOM 3882 C CA . ILE B 1 131 ? -17.75 8.242 13.172 1 98.44 131 ILE B CA 1
ATOM 3883 C C . ILE B 1 131 ? -17.344 7.293 14.297 1 98.44 131 ILE B C 1
ATOM 3885 O O . ILE B 1 131 ? -16.234 7.395 14.844 1 98.44 131 ILE B O 1
ATOM 3889 N N . CYS B 1 132 ? -18.203 6.379 14.609 1 98.31 132 CYS B N 1
ATOM 3890 C CA . CYS B 1 132 ? -17.906 5.391 15.641 1 98.31 132 CYS B CA 1
ATOM 3891 C C . CYS B 1 132 ? -16.688 4.551 15.258 1 98.31 132 CYS B C 1
ATOM 3893 O O . CYS B 1 132 ? -15.781 4.363 16.062 1 98.31 132 CYS B O 1
ATOM 3895 N N . ARG B 1 133 ? -16.688 4.043 14.047 1 97.69 133 ARG B N 1
ATOM 3896 C CA . ARG B 1 133 ? -15.555 3.264 13.562 1 97.69 133 ARG B CA 1
ATOM 3897 C C . ARG B 1 133 ? -14.281 4.102 13.562 1 97.69 133 ARG B C 1
ATOM 3899 O O . ARG B 1 133 ? -13.195 3.584 13.836 1 97.69 133 ARG B O 1
ATOM 3906 N N . TYR B 1 134 ? -14.438 5.355 13.219 1 98.62 134 TYR B N 1
ATOM 3907 C CA . TYR B 1 134 ? -13.289 6.254 13.141 1 98.62 134 TYR B CA 1
ATOM 3908 C C . TYR B 1 134 ? -12.68 6.477 14.523 1 98.62 134 TYR B C 1
ATOM 3910 O O . TYR B 1 134 ? -11.461 6.512 14.672 1 98.62 134 TYR B O 1
ATOM 3918 N N . ARG B 1 135 ? -13.523 6.664 15.555 1 98.69 135 ARG B N 1
ATOM 3919 C CA . ARG B 1 135 ? -13.062 6.816 16.938 1 98.69 135 ARG B CA 1
ATOM 3920 C C . ARG B 1 135 ? -12.258 5.602 17.375 1 98.69 135 ARG B C 1
ATOM 3922 O O . ARG B 1 135 ? -11.195 5.742 17.984 1 98.69 135 ARG B O 1
ATOM 3929 N N . GLU B 1 136 ? -12.758 4.469 17.031 1 98.5 136 GLU B N 1
ATOM 3930 C CA . GLU B 1 136 ? -12.07 3.234 17.391 1 98.5 136 GLU B CA 1
ATOM 3931 C C . GLU B 1 136 ? -10.711 3.135 16.703 1 98.5 136 GLU B C 1
ATOM 3933 O O . GLU B 1 136 ? -9.703 2.811 17.328 1 98.5 136 GLU B O 1
ATOM 3938 N N . LEU B 1 137 ? -10.719 3.371 15.391 1 98.75 137 LEU B N 1
ATOM 3939 C CA . LEU B 1 137 ? -9.477 3.346 14.625 1 98.75 137 LEU B CA 1
ATOM 3940 C C . LEU B 1 137 ? -8.469 4.34 15.195 1 98.75 137 LEU B C 1
ATOM 3942 O O . LEU B 1 137 ? -7.289 4.008 15.352 1 98.75 137 LEU B O 1
ATOM 3946 N N . SER B 1 138 ? -8.898 5.551 15.453 1 98.81 138 SER B N 1
ATOM 3947 C CA . SER B 1 138 ? -8.023 6.613 15.93 1 98.81 138 SER B CA 1
ATOM 3948 C C . SER B 1 138 ? -7.426 6.277 17.281 1 98.81 138 SER B C 1
ATOM 3950 O O . SER B 1 138 ? -6.246 6.539 17.531 1 98.81 138 SER B O 1
ATOM 3952 N N . ARG B 1 139 ? -8.25 5.734 18.156 1 98.56 139 ARG B N 1
ATOM 3953 C CA . ARG B 1 139 ? -7.754 5.277 19.453 1 98.56 139 ARG B CA 1
ATOM 3954 C C . ARG B 1 139 ? -6.668 4.227 19.281 1 98.56 139 ARG B C 1
ATOM 3956 O O . ARG B 1 139 ? -5.621 4.297 19.922 1 98.56 139 ARG B O 1
ATOM 3963 N N . ASP B 1 140 ? -6.914 3.256 18.469 1 98.81 140 ASP B N 1
ATOM 3964 C CA . ASP B 1 140 ? -5.949 2.188 18.219 1 98.81 140 ASP B CA 1
ATOM 3965 C C . ASP B 1 140 ? -4.676 2.732 17.578 1 98.81 140 ASP B C 1
ATOM 3967 O O . ASP B 1 140 ? -3.57 2.301 17.906 1 98.81 140 ASP B O 1
ATOM 3971 N N . ALA B 1 141 ? -4.816 3.637 16.594 1 98.88 141 ALA B N 1
ATOM 3972 C CA . ALA B 1 141 ? -3.662 4.242 15.93 1 98.88 141 ALA B CA 1
ATOM 3973 C C . ALA B 1 141 ? -2.801 5.008 16.938 1 98.88 141 ALA B C 1
ATOM 3975 O O . ALA B 1 141 ? -1.571 4.949 16.875 1 98.88 141 ALA B O 1
ATOM 3976 N N . ALA B 1 142 ? -3.449 5.754 17.812 1 98.81 142 ALA B N 1
ATOM 3977 C CA . ALA B 1 142 ? -2.723 6.449 18.859 1 98.81 142 ALA B CA 1
ATOM 3978 C C . ALA B 1 142 ? -1.954 5.465 19.734 1 98.81 142 ALA B C 1
ATOM 3980 O O . ALA B 1 142 ? -0.773 5.672 20.031 1 98.81 142 ALA B O 1
ATOM 3981 N N . TRP B 1 143 ? -2.637 4.449 20.156 1 98.81 143 TRP B N 1
ATOM 3982 C CA . TRP B 1 143 ? -1.981 3.428 20.969 1 98.81 143 TRP B CA 1
ATOM 3983 C C . TRP B 1 143 ? -0.764 2.857 20.25 1 98.81 143 TRP B C 1
ATOM 3985 O O . TRP B 1 143 ? 0.284 2.645 20.859 1 98.81 143 TRP B O 1
ATOM 3995 N N . VAL B 1 144 ? -0.851 2.584 18.984 1 98.81 144 VAL B N 1
ATOM 3996 C CA . VAL B 1 144 ? 0.223 2.006 18.188 1 98.81 144 VAL B CA 1
ATOM 3997 C C . VAL B 1 144 ? 1.469 2.885 18.281 1 98.81 144 VAL B C 1
ATOM 3999 O O . VAL B 1 144 ? 2.543 2.41 18.656 1 98.81 144 VAL B O 1
ATOM 4002 N N . LEU B 1 145 ? 1.406 4.176 18 1 98.56 145 LEU B N 1
ATOM 4003 C CA . LEU B 1 145 ? 2.568 5.059 17.984 1 98.56 145 LEU B CA 1
ATOM 4004 C C . LEU B 1 145 ? 3.084 5.301 19.391 1 98.56 145 LEU B C 1
ATOM 4006 O O . LEU B 1 145 ? 4.293 5.273 19.625 1 98.56 145 LEU B O 1
ATOM 4010 N N . GLU B 1 146 ? 2.123 5.586 20.266 1 98.69 146 GLU B N 1
ATOM 4011 C CA . GLU B 1 146 ? 2.516 5.969 21.625 1 98.69 146 GLU B CA 1
ATOM 4012 C C . GLU B 1 146 ? 3.184 4.805 22.344 1 98.69 146 GLU B C 1
ATOM 4014 O O . GLU B 1 146 ? 4.195 4.992 23.031 1 98.69 146 GLU B O 1
ATOM 4019 N N . SER B 1 147 ? 2.623 3.613 22.203 1 98.62 147 SER B N 1
ATOM 4020 C CA . SER B 1 147 ? 3.244 2.445 22.828 1 98.62 147 SER B CA 1
ATOM 4021 C C . SER B 1 147 ? 4.602 2.145 22.203 1 98.62 147 SER B C 1
ATOM 4023 O O . SER B 1 147 ? 5.535 1.735 22.891 1 98.62 147 SER B O 1
ATOM 4025 N N . ALA B 1 148 ? 4.73 2.295 20.875 1 98.56 148 ALA B N 1
ATOM 4026 C CA . ALA B 1 148 ? 6.023 2.123 20.219 1 98.56 148 ALA B CA 1
ATOM 4027 C C . ALA B 1 148 ? 7.055 3.098 20.781 1 98.56 148 ALA B C 1
ATOM 4029 O O . ALA B 1 148 ? 8.18 2.703 21.094 1 98.56 148 ALA B O 1
ATOM 4030 N N . CYS B 1 149 ? 6.664 4.348 20.891 1 98.56 149 CYS B N 1
ATOM 4031 C CA . CYS B 1 149 ? 7.562 5.379 21.391 1 98.56 149 CYS B CA 1
ATOM 4032 C C . CYS B 1 149 ? 8.031 5.055 22.812 1 98.56 149 CYS B C 1
ATOM 4034 O O . CYS B 1 149 ? 9.172 5.371 23.172 1 98.56 149 CYS B O 1
ATOM 4036 N N . LYS B 1 150 ? 7.211 4.461 23.578 1 98.56 150 LYS B N 1
ATOM 4037 C CA . LYS B 1 150 ? 7.555 4.102 24.953 1 98.56 150 LYS B CA 1
ATOM 4038 C C . LYS B 1 150 ? 8.484 2.893 25 1 98.56 150 LYS B C 1
ATOM 4040 O O . LYS B 1 150 ? 9.117 2.619 26.016 1 98.56 150 LYS B O 1
ATOM 4045 N N . GLU B 1 151 ? 8.531 2.137 23.891 1 98.44 151 GLU B N 1
ATOM 4046 C CA . GLU B 1 151 ? 9.312 0.904 23.844 1 98.44 151 GLU B CA 1
ATOM 4047 C C . GLU B 1 151 ? 10.664 1.13 23.172 1 98.44 151 GLU B C 1
ATOM 4049 O O . GLU B 1 151 ? 11.641 0.436 23.469 1 98.44 151 GLU B O 1
ATOM 4054 N N . ILE B 1 152 ? 10.789 1.991 22.188 1 97.94 152 ILE B N 1
ATOM 4055 C CA . ILE B 1 152 ? 12.008 2.113 21.391 1 97.94 152 ILE B CA 1
ATOM 4056 C C . ILE B 1 152 ? 13.148 2.59 22.281 1 97.94 152 ILE B C 1
ATOM 4058 O O . ILE B 1 152 ? 12.922 3.232 23.312 1 97.94 152 ILE B O 1
ATOM 4062 N N . GLN B 1 153 ? 14.391 2.256 21.922 1 98.38 153 GLN B N 1
ATOM 4063 C CA . GLN B 1 153 ? 15.617 2.57 22.656 1 98.38 153 GLN B CA 1
ATOM 4064 C C . GLN B 1 153 ? 16.688 3.115 21.703 1 98.38 153 GLN B C 1
ATOM 4066 O O . GLN B 1 153 ? 16.75 2.732 20.547 1 98.38 153 GLN B O 1
ATOM 4071 N N . PRO B 1 154 ? 17.531 4.008 22.344 1 98.62 154 PRO B N 1
ATOM 4072 C CA . PRO B 1 154 ? 18.688 4.414 21.547 1 98.62 154 PRO B CA 1
ATOM 4073 C C . PRO B 1 154 ? 19.469 3.225 21 1 98.62 154 PRO B C 1
ATOM 4075 O O . PRO B 1 154 ? 19.625 2.213 21.688 1 98.62 154 PRO B O 1
ATOM 4078 N N . GLY B 1 155 ? 19.984 3.35 19.844 1 98.75 155 GLY B N 1
ATOM 4079 C CA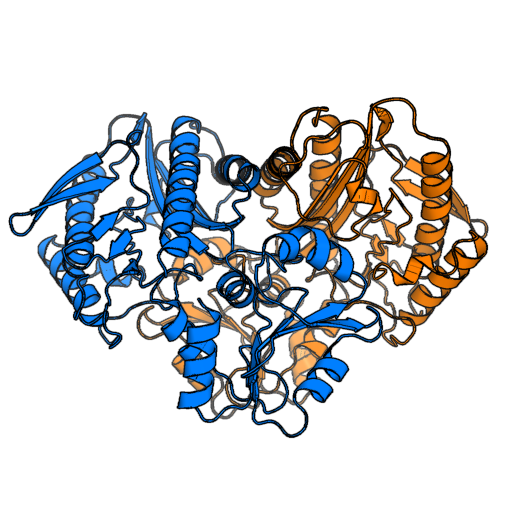 . GLY B 1 155 ? 20.703 2.264 19.203 1 98.75 155 GLY B CA 1
ATOM 4080 C C . GLY B 1 155 ? 19.891 1.532 18.156 1 98.75 155 GLY B C 1
ATOM 4081 O O . GLY B 1 155 ? 20.453 0.94 17.219 1 98.75 155 GLY B O 1
ATOM 4082 N N . GLN B 1 156 ? 18.594 1.521 18.25 1 98.69 156 GLN B N 1
ATOM 4083 C CA . GLN B 1 156 ? 17.734 0.917 17.234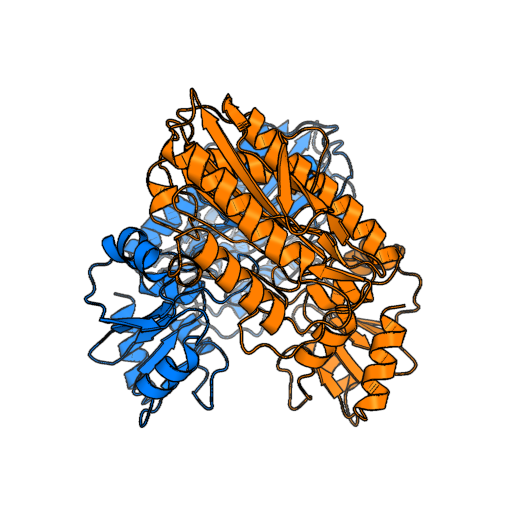 1 98.69 156 GLN B CA 1
ATOM 4084 C C . GLN B 1 156 ? 17.75 1.73 15.938 1 98.69 156 GLN B C 1
ATOM 4086 O O . GLN B 1 156 ? 17.781 2.963 15.977 1 98.69 156 GLN B O 1
ATOM 4091 N N . THR B 1 157 ? 17.734 1.055 14.859 1 98.88 157 THR B N 1
ATOM 4092 C CA . THR B 1 157 ? 17.672 1.75 13.578 1 98.88 157 THR B CA 1
ATOM 4093 C C . THR B 1 157 ? 16.25 2.227 13.289 1 98.88 157 THR B C 1
ATOM 4095 O O . THR B 1 157 ? 15.289 1.738 13.883 1 98.88 157 THR B O 1
ATOM 4098 N N . GLU B 1 158 ? 16.156 3.23 12.375 1 98.88 158 GLU B N 1
ATOM 4099 C CA . GLU B 1 158 ? 14.844 3.676 11.945 1 98.88 158 GLU B CA 1
ATOM 4100 C C . GLU B 1 158 ? 14.031 2.521 11.359 1 98.88 158 GLU B C 1
ATOM 4102 O O . GLU B 1 158 ? 12.812 2.455 11.539 1 98.88 158 GLU B O 1
ATOM 4107 N N . HIS B 1 159 ? 14.672 1.582 10.656 1 98.81 159 HIS B N 1
ATOM 4108 C CA . HIS B 1 159 ? 14 0.401 10.133 1 98.81 159 HIS B CA 1
ATOM 4109 C C . HIS B 1 159 ? 13.43 -0.457 11.258 1 98.81 159 HIS B C 1
ATOM 4111 O O . HIS B 1 159 ? 12.297 -0.945 11.164 1 98.81 159 HIS B O 1
ATOM 4117 N N . GLU B 1 160 ? 14.203 -0.653 12.266 1 98.88 160 GLU B N 1
ATOM 4118 C CA . GLU B 1 160 ? 13.75 -1.443 13.406 1 98.88 160 GLU B CA 1
ATOM 4119 C C . GLU B 1 160 ? 12.57 -0.777 14.102 1 98.88 160 GLU B C 1
ATOM 4121 O O . GLU B 1 160 ? 11.625 -1.451 14.516 1 98.88 160 GLU B O 1
ATOM 4126 N N . ILE B 1 161 ? 12.625 0.554 14.25 1 98.94 161 ILE B N 1
ATOM 4127 C CA . ILE B 1 161 ? 11.531 1.312 14.859 1 98.94 161 ILE B CA 1
ATOM 4128 C C . ILE B 1 161 ? 10.281 1.194 13.992 1 98.94 161 ILE B C 1
ATOM 4130 O O . ILE B 1 161 ? 9.188 0.935 14.5 1 98.94 161 ILE B O 1
ATOM 4134 N N . ALA B 1 162 ? 10.484 1.334 12.703 1 98.88 162 ALA B N 1
ATOM 4135 C CA . ALA B 1 162 ? 9.367 1.158 11.781 1 98.88 162 ALA B CA 1
ATOM 4136 C C . ALA B 1 162 ? 8.781 -0.245 11.891 1 98.88 162 ALA B C 1
ATOM 4138 O O . ALA B 1 162 ? 7.562 -0.422 11.82 1 98.88 162 ALA B O 1
ATOM 4139 N N . GLY B 1 163 ? 9.656 -1.25 12.016 1 98.88 163 GLY B N 1
ATOM 4140 C CA . GLY B 1 163 ? 9.203 -2.619 12.195 1 98.88 163 GLY B CA 1
ATOM 4141 C C . GLY B 1 163 ? 8.359 -2.811 13.43 1 98.88 163 GLY B C 1
ATOM 4142 O O . GLY B 1 163 ? 7.348 -3.518 13.398 1 98.88 163 GLY B O 1
ATOM 4143 N N . LEU B 1 164 ? 8.758 -2.156 14.516 1 98.88 164 LEU B N 1
ATOM 4144 C CA . LEU B 1 164 ? 7.992 -2.213 15.758 1 98.88 164 LEU B CA 1
ATOM 4145 C C . LEU B 1 164 ? 6.602 -1.611 15.57 1 98.88 164 LEU B C 1
ATOM 4147 O O . LEU B 1 164 ? 5.605 -2.191 16.016 1 98.88 164 LEU B O 1
ATOM 4151 N N . ILE B 1 165 ? 6.543 -0.469 14.953 1 98.94 165 ILE B N 1
ATOM 4152 C CA . ILE B 1 165 ? 5.273 0.2 14.703 1 98.94 165 ILE B CA 1
ATOM 4153 C C . ILE B 1 165 ? 4.402 -0.669 13.797 1 98.94 165 ILE B C 1
ATOM 4155 O O . ILE B 1 165 ? 3.207 -0.842 14.055 1 98.94 165 ILE B O 1
ATOM 4159 N N . ALA B 1 166 ? 4.996 -1.267 12.773 1 98.88 166 ALA B N 1
ATOM 4160 C CA . ALA B 1 166 ? 4.273 -2.127 11.844 1 98.88 166 ALA B CA 1
ATOM 4161 C C . ALA B 1 166 ? 3.686 -3.34 12.555 1 98.88 166 ALA B C 1
ATOM 4163 O O . ALA B 1 166 ? 2.545 -3.73 12.297 1 98.88 166 ALA B O 1
ATOM 4164 N N . LYS B 1 167 ? 4.457 -3.918 13.422 1 98.88 167 LYS B N 1
ATOM 4165 C CA . LYS B 1 167 ? 3.969 -5.07 14.172 1 98.88 167 LYS B CA 1
ATOM 4166 C C . LYS B 1 167 ? 2.693 -4.727 14.938 1 98.88 167 LYS B C 1
ATOM 4168 O O . LYS B 1 167 ? 1.695 -5.445 14.844 1 98.88 167 LYS B O 1
ATOM 4173 N N . LYS B 1 168 ? 2.752 -3.627 15.664 1 98.88 168 LYS B N 1
ATOM 4174 C CA . LYS B 1 168 ? 1.622 -3.221 16.5 1 98.88 168 LYS B CA 1
ATOM 4175 C C . LYS B 1 168 ? 0.403 -2.887 15.641 1 98.88 168 LYS B C 1
ATOM 4177 O O . LYS B 1 168 ? -0.713 -3.312 15.945 1 98.88 168 LYS B O 1
ATOM 4182 N N . ALA B 1 169 ? 0.607 -2.174 14.586 1 98.88 169 ALA B N 1
ATOM 4183 C CA . ALA B 1 169 ? -0.488 -1.763 13.711 1 98.88 169 ALA B CA 1
ATOM 4184 C C . ALA B 1 169 ? -1.142 -2.971 13.047 1 98.88 169 ALA B C 1
ATOM 4186 O O . ALA B 1 169 ? -2.354 -3.172 13.156 1 98.88 169 ALA B O 1
ATOM 4187 N N . VAL B 1 170 ? -0.341 -3.852 12.406 1 98.81 170 VAL B N 1
ATOM 4188 C CA . VAL B 1 170 ? -0.841 -4.973 11.617 1 98.81 170 VAL B CA 1
ATOM 4189 C C . VAL B 1 170 ? -1.526 -5.984 12.531 1 98.81 170 VAL B C 1
ATOM 4191 O O . VAL B 1 170 ? -2.523 -6.602 12.148 1 98.81 170 VAL B O 1
ATOM 4194 N N . SER B 1 171 ? -1.059 -6.098 13.75 1 98.81 171 SER B N 1
ATOM 4195 C CA . SER B 1 171 ? -1.678 -6.996 14.711 1 98.81 171 SER B CA 1
ATOM 4196 C C . SER B 1 171 ? -3.088 -6.539 15.07 1 98.81 171 SER B C 1
ATOM 4198 O O . SER B 1 171 ? -3.887 -7.32 15.594 1 98.81 171 SER B O 1
ATOM 4200 N N . LEU B 1 172 ? -3.395 -5.281 14.828 1 98.62 172 LEU B N 1
ATOM 4201 C CA . LEU B 1 172 ? -4.715 -4.723 15.102 1 98.62 172 LEU B CA 1
ATOM 4202 C C . LEU B 1 172 ? -5.504 -4.535 13.805 1 98.62 172 LEU B C 1
ATOM 4204 O O . LEU B 1 172 ? -6.434 -3.727 13.758 1 98.62 172 LEU B O 1
ATOM 4208 N N . ASN B 1 173 ? -5.059 -5.184 12.734 1 97.62 173 ASN B N 1
ATOM 4209 C CA . ASN B 1 173 ? -5.691 -5.098 11.422 1 97.62 173 ASN B CA 1
ATOM 4210 C C . ASN B 1 173 ? -5.602 -3.684 10.852 1 97.62 173 ASN B C 1
ATOM 4212 O O . ASN B 1 173 ? -6.504 -3.242 10.133 1 97.62 173 ASN B O 1
ATOM 4216 N N . ILE B 1 174 ? -4.609 -2.957 11.273 1 98.56 174 ILE B N 1
ATOM 4217 C CA . ILE B 1 174 ? -4.336 -1.627 10.734 1 98.56 174 ILE B CA 1
ATOM 4218 C C . ILE B 1 174 ? -3.287 -1.721 9.633 1 98.56 174 ILE B C 1
ATOM 4220 O O . ILE B 1 174 ? -2.275 -2.41 9.789 1 98.56 174 ILE B O 1
ATOM 4224 N N . LYS B 1 175 ? -3.525 -1.16 8.492 1 97.69 175 LYS B N 1
ATOM 4225 C CA . LYS B 1 175 ? -2.584 -1.076 7.379 1 97.69 175 LYS B CA 1
ATOM 4226 C C . LYS B 1 175 ? -1.942 0.306 7.305 1 97.69 175 LYS B C 1
ATOM 4228 O O . LYS B 1 175 ? -2.611 1.29 6.98 1 97.69 175 LYS B O 1
ATOM 4233 N N . PRO B 1 176 ? -0.696 0.433 7.527 1 97.56 176 PRO B N 1
ATOM 4234 C CA . PRO B 1 176 ? -0.057 1.745 7.406 1 97.56 176 PRO B CA 1
ATOM 4235 C C . PRO B 1 176 ? 0.079 2.203 5.957 1 97.56 176 PRO B C 1
ATOM 4237 O O . PRO B 1 176 ? 0.955 1.722 5.234 1 97.56 176 PRO B O 1
ATOM 4240 N N . GLN B 1 177 ? -0.715 3.168 5.551 1 96.69 177 GLN B N 1
ATOM 4241 C CA . GLN B 1 177 ? -0.553 3.787 4.242 1 96.69 177 GLN B CA 1
ATOM 4242 C C . GLN B 1 177 ? 0.741 4.594 4.168 1 96.69 177 GLN B C 1
ATOM 4244 O O . GLN B 1 177 ? 1.353 4.703 3.104 1 96.69 177 GLN B O 1
ATOM 4249 N N . VAL B 1 178 ? 1.026 5.227 5.25 1 97.81 178 VAL B N 1
ATOM 4250 C CA . VAL B 1 178 ? 2.256 5.988 5.438 1 97.81 178 VAL B CA 1
ATOM 4251 C C . VAL B 1 178 ? 2.918 5.582 6.754 1 97.81 178 VAL B C 1
ATOM 4253 O O . VAL B 1 178 ? 2.24 5.418 7.77 1 97.81 178 VAL B O 1
ATOM 4256 N N . LEU B 1 179 ? 4.137 5.336 6.738 1 98.38 179 LEU B N 1
ATOM 4257 C CA . LEU B 1 179 ? 4.957 5.039 7.91 1 98.38 179 LEU B CA 1
ATOM 4258 C C . LEU B 1 179 ? 6.316 5.723 7.809 1 98.38 179 LEU B C 1
ATOM 4260 O O . LEU B 1 179 ? 7.172 5.301 7.027 1 98.38 179 LEU B O 1
ATOM 4264 N N . LEU B 1 180 ? 6.5 6.812 8.539 1 98.5 180 LEU B N 1
ATOM 4265 C CA . LEU B 1 180 ? 7.73 7.594 8.516 1 98.5 180 LEU B CA 1
ATOM 4266 C C . LEU B 1 180 ? 8.43 7.539 9.867 1 98.5 180 LEU B C 1
ATOM 4268 O O . LEU B 1 180 ? 7.773 7.57 10.914 1 98.5 180 LEU B O 1
ATOM 4272 N N . VAL B 1 181 ? 9.688 7.438 9.844 1 98.75 181 VAL B N 1
ATOM 4273 C CA . VAL B 1 181 ? 10.547 7.473 11.016 1 98.75 181 VAL B CA 1
ATOM 4274 C C . VAL B 1 181 ? 11.812 8.281 10.711 1 98.75 181 VAL B C 1
ATOM 4276 O O . VAL B 1 181 ? 12.492 8.016 9.719 1 98.75 181 VAL B O 1
ATOM 4279 N N . ALA B 1 182 ? 12.102 9.156 11.477 1 98.25 182 ALA B N 1
ATOM 4280 C CA . ALA B 1 182 ? 13.367 9.883 11.391 1 98.25 182 ALA B CA 1
ATOM 4281 C C . ALA B 1 182 ? 14.008 10.031 12.773 1 98.25 182 ALA B C 1
ATOM 4283 O O . ALA B 1 182 ? 13.297 10.211 13.766 1 98.25 182 ALA B O 1
ATOM 4284 N N . THR B 1 183 ? 15.312 9.992 12.797 1 98.56 183 THR B N 1
ATOM 4285 C CA . THR B 1 183 ? 16.016 10.125 14.07 1 98.56 183 THR B CA 1
ATOM 4286 C C . THR B 1 183 ? 17.047 11.258 14.008 1 98.56 183 THR B C 1
ATOM 4288 O O . THR B 1 183 ? 17.641 11.5 12.961 1 98.56 183 THR B O 1
ATOM 4291 N N . ASP B 1 184 ? 17.109 11.992 15.023 1 98.5 184 ASP B N 1
ATOM 4292 C CA . ASP B 1 184 ? 18.172 12.977 15.266 1 98.5 184 ASP B CA 1
ATOM 4293 C C . ASP B 1 184 ? 18.219 14.016 14.141 1 98.5 184 ASP B C 1
ATOM 4295 O O . ASP B 1 184 ? 17.219 14.664 13.844 1 98.5 184 ASP B O 1
ATOM 4299 N N . GLU B 1 185 ? 19.391 14.156 13.445 1 97.81 185 GLU B N 1
ATOM 4300 C CA . GLU B 1 185 ? 19.562 15.242 12.484 1 97.81 185 GLU B CA 1
ATOM 4301 C C . GLU B 1 185 ? 18.594 15.094 11.312 1 97.81 185 GLU B C 1
ATOM 4303 O O . GLU B 1 185 ? 18.234 16.078 10.664 1 97.81 185 GLU B O 1
ATOM 4308 N N . ARG B 1 186 ? 18.109 13.906 10.984 1 98 186 ARG B N 1
ATOM 4309 C CA . ARG B 1 186 ? 17.234 13.672 9.844 1 98 186 ARG B CA 1
ATOM 4310 C C . ARG B 1 186 ? 15.906 14.383 10.016 1 98 186 ARG B C 1
ATOM 4312 O O . ARG B 1 186 ? 15.281 14.789 9.031 1 98 186 ARG B O 1
ATOM 4319 N N . ILE B 1 187 ? 15.477 14.562 11.258 1 97.38 187 ILE B N 1
ATOM 4320 C CA . ILE B 1 187 ? 14.203 15.219 11.555 1 97.38 187 ILE B CA 1
ATOM 4321 C C . ILE B 1 187 ? 14.266 16.688 11.125 1 97.38 187 ILE B C 1
ATOM 4323 O O . ILE B 1 187 ? 13.258 17.25 10.703 1 97.38 187 ILE B O 1
ATOM 4327 N N . TYR B 1 188 ? 15.453 17.25 11.172 1 95.69 188 TYR B N 1
ATOM 4328 C CA . TYR B 1 188 ? 15.641 18.656 10.828 1 95.69 188 TYR B CA 1
ATOM 4329 C C . TYR B 1 188 ? 15.781 18.828 9.32 1 95.69 188 TYR B C 1
ATOM 4331 O O . TYR B 1 188 ? 15.555 19.922 8.797 1 95.69 188 TYR B O 1
ATOM 4339 N N . HIS B 1 189 ? 16.094 17.734 8.688 1 94.31 189 HIS B N 1
ATOM 4340 C CA . HIS B 1 189 ? 16.453 17.859 7.277 1 94.31 189 HIS B CA 1
ATOM 4341 C C . HIS B 1 189 ? 15.281 17.5 6.375 1 94.31 189 HIS B C 1
ATOM 4343 O O . HIS B 1 189 ? 15.133 18.062 5.289 1 94.31 189 HIS B O 1
ATOM 4349 N N . TYR B 1 190 ? 14.469 16.531 6.777 1 95.38 190 TYR B N 1
ATOM 4350 C CA . TYR B 1 190 ? 13.461 15.977 5.875 1 95.38 190 TYR B CA 1
ATOM 4351 C C . TYR B 1 190 ? 12.078 16.031 6.508 1 95.38 190 TYR B C 1
ATOM 4353 O O . TYR B 1 190 ? 11.898 15.648 7.664 1 95.38 190 TYR B O 1
ATOM 4361 N N . ARG B 1 191 ? 11.109 16.469 5.766 1 92.75 191 ARG B N 1
ATOM 4362 C CA . ARG B 1 191 ? 9.742 16.609 6.273 1 92.75 191 ARG B CA 1
ATOM 4363 C C . ARG B 1 191 ? 8.961 15.312 6.094 1 92.75 191 ARG B C 1
ATOM 4365 O O . ARG B 1 191 ? 7.977 15.07 6.801 1 92.75 191 ARG B O 1
ATOM 4372 N N . HIS B 1 192 ? 9.328 14.523 5.121 1 95.12 192 HIS B N 1
ATOM 4373 C CA . HIS B 1 192 ? 8.805 13.18 4.91 1 95.12 192 HIS B CA 1
ATOM 4374 C C . HIS B 1 192 ? 9.93 12.148 4.93 1 95.12 192 HIS B C 1
ATOM 4376 O O . HIS B 1 192 ? 10.258 11.562 3.893 1 95.12 192 HIS B O 1
ATOM 4382 N N . PRO B 1 193 ? 10.414 11.891 6.105 1 95.62 193 PRO B N 1
ATOM 4383 C CA . PRO B 1 193 ? 11.562 10.992 6.219 1 95.62 193 PRO B CA 1
ATOM 4384 C C . PRO B 1 193 ? 11.172 9.516 6.16 1 95.62 193 PRO B C 1
ATOM 4386 O O . PRO B 1 193 ? 10.602 8.992 7.121 1 95.62 193 PRO B O 1
ATOM 4389 N N . ILE B 1 194 ? 11.508 8.883 5.09 1 96.06 194 ILE B N 1
ATOM 4390 C CA . ILE B 1 194 ? 11.344 7.434 5.031 1 96.06 194 ILE B CA 1
ATOM 4391 C C . ILE B 1 194 ? 12.414 6.758 5.883 1 96.06 194 ILE B C 1
ATOM 4393 O O . ILE B 1 194 ? 13.562 7.199 5.906 1 96.06 194 ILE B O 1
ATOM 4397 N N . PRO B 1 195 ? 12.062 5.668 6.594 1 98 195 PRO B N 1
ATOM 4398 C CA . PRO B 1 195 ? 13 5.031 7.52 1 98 195 PRO B CA 1
ATOM 4399 C C . PRO B 1 195 ? 14.289 4.57 6.832 1 98 195 PRO B C 1
ATOM 4401 O O . PRO B 1 195 ? 14.242 4.098 5.691 1 98 195 PRO B O 1
ATOM 4404 N N . THR B 1 196 ? 15.383 4.637 7.562 1 97.38 196 THR B N 1
ATOM 4405 C CA . THR B 1 196 ? 16.688 4.184 7.078 1 97.38 196 THR B CA 1
ATOM 4406 C C . THR B 1 196 ? 17.344 3.27 8.102 1 97.38 196 THR B C 1
ATOM 4408 O O . THR B 1 196 ? 16.719 2.871 9.086 1 97.38 196 THR B O 1
ATOM 4411 N N . ALA B 1 197 ? 18.562 2.918 7.781 1 97.75 197 ALA B N 1
ATOM 4412 C CA . ALA B 1 197 ? 19.328 2.066 8.68 1 97.75 197 ALA B CA 1
ATOM 4413 C C . ALA B 1 197 ? 20.016 2.895 9.766 1 97.75 197 ALA B C 1
ATOM 4415 O O . ALA B 1 197 ? 20.766 2.355 10.586 1 97.75 197 ALA B O 1
ATOM 4416 N N . LYS B 1 198 ? 19.719 4.184 9.82 1 98.12 198 LYS B N 1
ATOM 4417 C CA . LYS B 1 198 ? 20.359 5.051 10.812 1 98.12 198 LYS B CA 1
ATOM 4418 C C . LYS B 1 198 ? 19.891 4.711 12.219 1 98.12 198 LYS B C 1
ATOM 4420 O O . LYS B 1 198 ? 18.688 4.617 12.477 1 98.12 198 LYS B O 1
ATOM 4425 N N . PRO B 1 199 ? 20.812 4.555 13.133 1 98.69 199 PRO B N 1
ATOM 4426 C CA . PRO B 1 199 ? 20.422 4.293 14.523 1 98.69 199 PRO B CA 1
ATOM 4427 C C . PRO B 1 199 ? 19.984 5.555 15.258 1 98.69 199 PRO B C 1
ATOM 4429 O O . PRO B 1 199 ? 20.547 6.633 15.039 1 98.69 199 PRO B O 1
ATOM 4432 N N . LEU B 1 200 ? 19.078 5.414 16.156 1 98.81 200 LEU B N 1
ATOM 4433 C CA . LEU B 1 200 ? 18.578 6.473 17.016 1 98.81 200 LEU B CA 1
ATOM 4434 C C . LEU B 1 200 ? 19.578 6.82 18.109 1 98.81 200 LEU B C 1
ATOM 4436 O O . LEU B 1 200 ? 20.125 5.93 18.75 1 98.81 200 LEU B O 1
ATOM 4440 N N . LYS B 1 201 ? 19.828 8.102 18.328 1 98.69 201 LYS B N 1
ATOM 4441 C CA . LYS B 1 201 ? 20.641 8.555 19.453 1 98.69 201 LYS B CA 1
ATOM 4442 C C . LYS B 1 201 ? 19.766 9.164 20.547 1 98.69 201 LYS B C 1
ATOM 4444 O O . LYS B 1 201 ? 19.656 8.609 21.641 1 98.69 201 LYS B O 1
ATOM 4449 N N . LYS B 1 202 ? 18.984 10.258 20.172 1 98.56 202 LYS B N 1
ATOM 4450 C CA . LYS B 1 202 ? 18.281 10.945 21.25 1 98.56 202 LYS B CA 1
ATOM 4451 C C . LYS B 1 202 ? 16.875 11.328 20.828 1 98.56 202 LYS B C 1
ATOM 4453 O O . LYS B 1 202 ? 15.977 11.469 21.656 1 98.56 202 LYS B O 1
ATOM 4458 N N . HIS B 1 203 ? 16.641 11.586 19.562 1 98.69 203 HIS B N 1
ATOM 4459 C CA . HIS B 1 203 ? 15.438 12.25 19.078 1 98.69 203 HIS B CA 1
ATOM 4460 C C . HIS B 1 203 ? 14.789 11.461 17.953 1 98.69 203 HIS B C 1
ATOM 4462 O O . HIS B 1 203 ? 15.445 11.148 16.953 1 98.69 203 HIS B O 1
ATOM 4468 N N . ALA B 1 204 ? 13.547 11.039 18.141 1 98.81 204 ALA B N 1
ATOM 4469 C CA . ALA B 1 204 ? 12.859 10.273 17.109 1 98.81 204 ALA B CA 1
ATOM 4470 C C . ALA B 1 204 ? 11.477 10.859 16.828 1 98.81 204 ALA B C 1
ATOM 4472 O O . ALA B 1 204 ? 10.773 11.266 17.75 1 98.81 204 ALA B O 1
ATOM 4473 N N . LEU B 1 205 ? 11.133 11.031 15.625 1 98.81 205 LEU B N 1
ATOM 4474 C CA . LEU B 1 205 ? 9.82 11.406 15.117 1 98.81 205 LEU B CA 1
ATOM 4475 C C . LEU B 1 205 ? 9.195 10.266 14.32 1 98.81 205 LEU B C 1
ATOM 4477 O O . LEU B 1 205 ? 9.836 9.703 13.422 1 98.81 205 LEU B O 1
ATOM 4481 N N . VAL B 1 206 ? 8 9.867 14.68 1 98.81 206 VAL B N 1
ATOM 4482 C CA . VAL B 1 206 ? 7.316 8.766 14.008 1 98.81 206 VAL B CA 1
ATOM 4483 C C . VAL B 1 206 ? 5.945 9.227 13.516 1 98.81 206 VAL B C 1
ATOM 4485 O O . VAL B 1 206 ? 5.254 9.977 14.211 1 98.81 206 VAL B O 1
ATOM 4488 N N . VAL B 1 207 ? 5.594 8.906 12.32 1 98.75 207 VAL B N 1
ATOM 4489 C CA . VAL B 1 207 ? 4.34 9.281 11.672 1 98.75 207 VAL B CA 1
ATOM 4490 C C . VAL B 1 207 ? 3.633 8.039 11.148 1 98.75 207 VAL B C 1
ATOM 4492 O O . VAL B 1 207 ? 4.273 7.133 10.602 1 98.75 207 VAL B O 1
ATOM 4495 N N . ILE B 1 208 ? 2.283 7.992 11.281 1 98.75 208 ILE B N 1
ATOM 4496 C CA . ILE B 1 208 ? 1.526 6.918 10.648 1 98.75 208 ILE B CA 1
ATOM 4497 C C . ILE B 1 208 ? 0.232 7.473 10.062 1 98.75 208 ILE B C 1
ATOM 4499 O O . ILE B 1 208 ? -0.394 8.359 10.648 1 98.75 208 ILE B O 1
ATOM 4503 N N . CYS B 1 209 ? -0.115 7.121 8.883 1 98.75 209 CYS B N 1
ATOM 4504 C CA . CYS B 1 209 ? -1.47 7.133 8.344 1 98.75 209 CYS B CA 1
ATOM 4505 C C . CYS B 1 209 ? -2.08 5.734 8.375 1 98.75 209 CYS B C 1
ATOM 4507 O O . CYS B 1 209 ? -1.791 4.906 7.508 1 98.75 209 CYS B O 1
ATOM 4509 N N . ALA B 1 210 ? -2.895 5.523 9.336 1 98.75 210 ALA B N 1
ATOM 4510 C CA . ALA B 1 210 ? -3.375 4.195 9.711 1 98.75 210 ALA B CA 1
ATOM 4511 C C . ALA B 1 210 ? -4.738 3.91 9.086 1 98.75 210 ALA B C 1
ATOM 4513 O O . ALA B 1 210 ? -5.727 4.57 9.414 1 98.75 210 ALA B O 1
ATOM 4514 N N . GLU B 1 211 ? -4.793 2.891 8.297 1 98.44 211 GLU B N 1
ATOM 4515 C CA . GLU B 1 211 ? -6.031 2.564 7.602 1 98.44 211 GLU B CA 1
ATOM 4516 C C . GLU B 1 211 ? -6.688 1.318 8.195 1 98.44 211 GLU B C 1
ATOM 4518 O O . GLU B 1 211 ? -6.004 0.34 8.5 1 98.44 211 GLU B O 1
ATOM 4523 N N . ARG B 1 212 ? -7.934 1.322 8.383 1 97.75 212 ARG B N 1
ATOM 4524 C CA . ARG B 1 212 ? -8.773 0.174 8.695 1 97.75 212 ARG B CA 1
ATOM 4525 C C . ARG B 1 212 ? -10.203 0.389 8.203 1 97.75 212 ARG B C 1
ATOM 4527 O O . ARG B 1 212 ? -10.805 1.428 8.469 1 97.75 212 ARG B O 1
ATOM 4534 N N . GLY B 1 213 ? -10.711 -0.588 7.465 1 94.19 213 GLY B N 1
ATOM 4535 C CA . GLY B 1 213 ? -12.07 -0.456 6.953 1 94.19 213 GLY B CA 1
ATOM 4536 C C . GLY B 1 213 ? -12.242 0.736 6.031 1 94.19 213 GLY B C 1
ATOM 4537 O O . GLY B 1 213 ? -13.289 1.386 6.035 1 94.19 213 GLY B O 1
ATOM 4538 N N . GLY B 1 214 ? -11.203 1.155 5.438 1 96.5 214 GLY B N 1
ATOM 4539 C CA . GLY B 1 214 ? -11.25 2.242 4.469 1 96.5 214 GLY B CA 1
ATOM 4540 C C . GLY B 1 214 ? -10.953 3.598 5.082 1 96.5 214 GLY B C 1
ATOM 4541 O O . GLY B 1 214 ? -10.562 4.531 4.379 1 96.5 214 GLY B O 1
ATOM 4542 N N . LEU B 1 215 ? -11.156 3.711 6.336 1 98.38 215 LEU B N 1
ATOM 4543 C CA . LEU B 1 215 ? -10.898 4.969 7.023 1 98.38 215 LEU B CA 1
ATOM 4544 C C . LEU B 1 215 ? -9.422 5.105 7.367 1 98.38 215 LEU B C 1
ATOM 4546 O O . LEU B 1 215 ? -8.734 4.105 7.59 1 98.38 215 LEU B O 1
ATOM 4550 N N . VAL B 1 216 ? -8.914 6.367 7.441 1 98.69 216 VAL B N 1
ATOM 4551 C CA . VAL B 1 216 ? -7.492 6.59 7.664 1 98.69 216 VAL B CA 1
ATOM 4552 C C . VAL B 1 216 ? -7.293 7.594 8.797 1 98.69 216 VAL B C 1
ATOM 4554 O O . VAL B 1 216 ? -7.75 8.734 8.711 1 98.69 216 VAL B O 1
ATOM 4557 N N . ALA B 1 217 ? -6.641 7.211 9.844 1 98.81 217 ALA B N 1
ATOM 4558 C CA . ALA B 1 217 ? -6.27 8.086 10.953 1 98.81 217 ALA B CA 1
ATOM 4559 C C . ALA B 1 217 ? -4.805 8.508 10.852 1 98.81 217 ALA B C 1
ATOM 4561 O O . ALA B 1 217 ? -3.926 7.672 10.648 1 98.81 217 ALA B O 1
ATOM 4562 N N . ASN B 1 218 ? -4.531 9.781 11.031 1 98.81 218 ASN B N 1
ATOM 4563 C CA . ASN B 1 218 ? -3.199 10.352 10.875 1 98.81 218 ASN B CA 1
ATOM 4564 C C . ASN B 1 218 ? -2.688 10.953 12.18 1 98.81 218 ASN B C 1
ATOM 4566 O O . ASN B 1 218 ? -3.41 11.688 12.859 1 98.81 218 ASN B O 1
ATOM 4570 N N . LEU B 1 219 ? -1.508 10.609 12.539 1 98.69 219 LEU B N 1
ATOM 4571 C CA . LEU B 1 219 ? -0.927 11.242 13.719 1 98.69 219 LEU B CA 1
ATOM 4572 C C . LEU B 1 219 ? 0.595 11.148 13.688 1 98.69 219 LEU B C 1
ATOM 4574 O O . LEU B 1 219 ? 1.155 10.297 13 1 98.69 219 LEU B O 1
ATOM 4578 N N . THR B 1 220 ? 1.255 12.039 14.367 1 98.75 220 THR B N 1
ATOM 4579 C CA . THR B 1 220 ? 2.693 12.125 14.586 1 98.75 220 THR B CA 1
ATOM 4580 C C . THR B 1 220 ? 3.006 12.164 16.078 1 98.75 220 THR B C 1
ATOM 4582 O O . THR B 1 220 ? 2.301 12.828 16.844 1 98.75 220 THR B O 1
ATOM 4585 N N . ARG B 1 221 ? 3.973 11.469 16.5 1 98.81 221 ARG B N 1
ATOM 4586 C CA . ARG B 1 221 ? 4.496 11.547 17.859 1 98.81 221 ARG B CA 1
ATOM 4587 C C . ARG B 1 221 ? 6.016 11.68 17.859 1 98.81 221 ARG B C 1
ATOM 4589 O O . ARG B 1 221 ? 6.684 11.219 16.922 1 98.81 221 ARG B O 1
ATOM 4596 N N . VAL B 1 222 ? 6.535 12.367 18.844 1 98.62 222 VAL B N 1
ATOM 4597 C CA . VAL B 1 222 ? 7.965 12.617 18.984 1 98.62 222 VAL B CA 1
ATOM 4598 C C . VAL B 1 222 ? 8.438 12.156 20.359 1 98.62 222 VAL B C 1
ATOM 4600 O O . VAL B 1 222 ? 7.746 12.367 21.359 1 98.62 222 VAL B O 1
ATOM 4603 N N . VAL B 1 223 ? 9.539 11.516 20.406 1 98.69 223 VAL B N 1
ATOM 4604 C CA . VAL B 1 223 ? 10.156 11.102 21.656 1 98.69 223 VAL B CA 1
ATOM 4605 C C . VAL B 1 223 ? 11.594 11.602 21.734 1 98.69 223 VAL B C 1
ATOM 4607 O O . VAL B 1 223 ? 12.297 11.633 20.719 1 98.69 223 VAL B O 1
ATOM 4610 N N . HIS B 1 224 ? 12.055 12.047 22.844 1 98.75 224 HIS B N 1
ATOM 4611 C CA . HIS B 1 224 ? 13.414 12.531 23.078 1 98.75 224 HIS B CA 1
ATOM 4612 C C . HIS B 1 224 ? 14.023 11.883 24.312 1 98.75 224 HIS B C 1
ATOM 4614 O O . HIS B 1 224 ? 13.391 11.82 25.375 1 98.75 224 HIS B O 1
ATOM 4620 N N . PHE B 1 225 ? 15.25 11.367 24.188 1 98.69 225 PHE B N 1
ATOM 4621 C CA . PHE B 1 225 ? 15.961 10.742 25.297 1 98.69 225 PHE B CA 1
ATOM 4622 C C . PHE B 1 225 ? 16.891 11.742 25.969 1 98.69 225 PHE B C 1
ATOM 4624 O O . PHE B 1 225 ? 17.797 12.281 25.344 1 98.69 225 PHE B O 1
ATOM 4631 N N . GLY B 1 226 ? 16.656 11.969 27.281 1 98 226 GLY B N 1
ATOM 4632 C CA . GLY B 1 226 ? 17.391 12.984 28.016 1 98 226 GLY B CA 1
ATOM 4633 C C . GLY B 1 226 ? 16.719 14.336 28 1 98 226 GLY B C 1
ATOM 4634 O O . GLY B 1 226 ? 15.586 14.469 27.516 1 98 226 GLY B O 1
ATOM 4635 N N . PRO B 1 227 ? 17.344 15.312 28.625 1 97.12 227 PRO B N 1
ATOM 4636 C CA . PRO B 1 227 ? 16.734 16.641 28.672 1 97.12 227 PRO B CA 1
ATOM 4637 C C . PRO B 1 227 ? 16.531 17.25 27.297 1 97.12 227 PRO B C 1
ATOM 4639 O O . PRO B 1 227 ? 17.391 17.109 26.422 1 97.12 227 PRO B O 1
ATOM 4642 N N . LEU B 1 228 ? 15.5 17.891 27.125 1 97.12 228 LEU B N 1
ATOM 4643 C CA . LEU B 1 228 ? 15.156 18.516 25.859 1 97.12 228 LEU B CA 1
ATOM 4644 C C . LEU B 1 228 ? 15.961 19.797 25.641 1 97.12 228 LEU B C 1
ATOM 4646 O O . LEU B 1 228 ? 16 20.672 26.516 1 97.12 228 LEU B O 1
ATOM 4650 N N . PRO B 1 229 ? 16.594 19.922 24.5 1 96.94 229 PRO B N 1
ATOM 4651 C CA . PRO B 1 229 ? 17.25 21.203 24.203 1 96.94 229 PRO B CA 1
ATOM 4652 C C . PRO B 1 229 ? 16.266 22.375 24.203 1 96.94 229 PRO B C 1
ATOM 4654 O O . PRO B 1 229 ? 15.094 22.219 23.875 1 96.94 229 PRO B O 1
ATOM 4657 N N . GLU B 1 230 ? 16.766 23.531 24.531 1 97.69 230 GLU B N 1
ATOM 4658 C CA . GLU B 1 230 ? 15.953 24.734 24.609 1 97.69 230 GLU B CA 1
ATOM 4659 C C . GLU B 1 230 ? 15.258 25.031 23.281 1 97.69 230 GLU B C 1
ATOM 4661 O O . GLU B 1 230 ? 14.094 25.438 23.266 1 97.69 230 GLU B O 1
ATOM 4666 N N . GLU B 1 231 ? 15.945 24.875 22.219 1 97.19 231 GLU B N 1
ATOM 4667 C CA . GLU B 1 231 ? 15.398 25.125 20.891 1 97.19 231 GLU B CA 1
ATOM 4668 C C . GLU B 1 231 ? 14.172 24.266 20.625 1 97.19 231 GLU B C 1
ATOM 4670 O O . GLU B 1 231 ? 13.164 24.75 20.094 1 97.19 231 GLU B O 1
ATOM 4675 N N . LEU B 1 232 ? 14.242 23.016 20.969 1 97.75 232 LEU B N 1
ATOM 4676 C CA . LEU B 1 232 ? 13.125 22.109 20.766 1 97.75 232 LEU B CA 1
ATOM 4677 C C . LEU B 1 232 ? 11.953 22.469 21.672 1 97.75 232 LEU B C 1
ATOM 4679 O O . LEU B 1 232 ? 10.789 22.312 21.281 1 97.75 232 LEU B O 1
ATOM 4683 N N . THR B 1 233 ? 12.297 22.891 22.875 1 97.88 233 THR B N 1
ATOM 4684 C CA . THR B 1 233 ? 11.258 23.344 23.797 1 97.88 233 THR B CA 1
ATOM 4685 C C . THR B 1 233 ? 10.508 24.547 23.219 1 97.88 233 THR B C 1
ATOM 4687 O O . THR B 1 233 ? 9.273 24.578 23.234 1 97.88 233 THR B O 1
ATOM 4690 N N . ASP B 1 234 ? 11.273 25.406 22.75 1 98.25 234 ASP B N 1
ATOM 4691 C CA . ASP B 1 234 ? 10.672 26.594 22.141 1 98.25 234 ASP B CA 1
ATOM 4692 C C . ASP B 1 234 ? 9.82 26.219 20.922 1 98.25 234 ASP B C 1
ATOM 4694 O O . ASP B 1 234 ? 8.68 26.672 20.812 1 98.25 234 ASP B O 1
ATOM 4698 N N . PHE B 1 235 ? 10.383 25.406 20.031 1 98.38 235 PHE B N 1
ATOM 4699 C CA . PHE B 1 235 ? 9.711 25.062 18.781 1 98.38 235 PHE B CA 1
ATOM 4700 C C . PHE B 1 235 ? 8.453 24.25 19.031 1 98.38 235 PHE B C 1
ATOM 4702 O O . PHE B 1 235 ? 7.438 24.438 18.359 1 98.38 235 PHE B O 1
ATOM 4709 N N . LYS B 1 236 ? 8.484 23.297 20 1 98 236 LYS B N 1
ATOM 4710 C CA . LYS B 1 236 ? 7.281 22.5 20.25 1 98 236 LYS B CA 1
ATOM 4711 C C . LYS B 1 236 ? 6.141 23.391 20.766 1 98 236 LYS B C 1
ATOM 4713 O O . LYS B 1 236 ? 4.977 23.156 20.438 1 98 236 LYS B O 1
ATOM 4718 N N . GLU B 1 237 ? 6.43 24.406 21.578 1 98 237 GLU B N 1
ATOM 4719 C CA . GLU B 1 237 ? 5.41 25.297 22.109 1 98 237 GLU B CA 1
ATOM 4720 C C . GLU B 1 237 ? 4.824 26.172 21 1 98 237 GLU B C 1
ATOM 4722 O O . GLU B 1 237 ? 3.605 26.328 20.906 1 98 237 GLU B O 1
ATOM 4727 N N . ARG B 1 238 ? 5.723 26.781 20.203 1 98.19 238 ARG B N 1
ATOM 4728 C CA . ARG B 1 238 ? 5.27 27.578 19.062 1 98.19 238 ARG B CA 1
ATOM 4729 C C . ARG B 1 238 ? 4.41 26.75 18.109 1 98.19 238 ARG B C 1
ATOM 4731 O O . ARG B 1 238 ? 3.369 27.203 17.641 1 98.19 238 ARG B O 1
ATOM 4738 N N . LEU B 1 239 ? 4.848 25.547 17.891 1 98.62 239 LEU B N 1
ATOM 4739 C CA . LEU B 1 239 ? 4.16 24.656 16.953 1 98.62 239 LEU B CA 1
ATOM 4740 C C . LEU B 1 239 ? 2.773 24.297 17.484 1 98.62 239 LEU B C 1
ATOM 4742 O O . LEU B 1 239 ? 1.819 24.203 16.703 1 98.62 239 LEU B O 1
ATOM 4746 N N . ALA B 1 240 ? 2.684 24.047 18.781 1 98.19 240 ALA B N 1
ATOM 4747 C CA . ALA B 1 240 ? 1.392 23.734 19.391 1 98.19 240 ALA B CA 1
ATOM 4748 C C . ALA B 1 240 ? 0.397 24.875 19.172 1 98.19 240 ALA B C 1
ATOM 4750 O O . ALA B 1 240 ? -0.789 24.625 18.938 1 98.19 240 ALA B O 1
ATOM 4751 N N . ARG B 1 241 ? 0.89 26.094 19.25 1 98.38 241 ARG B N 1
ATOM 4752 C CA . ARG B 1 241 ? 0.026 27.234 19.016 1 98.38 241 ARG B CA 1
ATOM 4753 C C . ARG B 1 241 ? -0.395 27.312 17.547 1 98.38 241 ARG B C 1
ATOM 4755 O O . ARG B 1 241 ? -1.548 27.609 17.25 1 98.38 241 ARG B O 1
ATOM 4762 N N . ILE B 1 242 ? 0.494 27.016 16.625 1 98.69 242 ILE B N 1
ATOM 4763 C CA . ILE B 1 242 ? 0.19 27.016 15.188 1 98.69 242 ILE B CA 1
ATOM 4764 C C . ILE B 1 242 ? -0.859 25.953 14.883 1 98.69 242 ILE B C 1
ATOM 4766 O O . ILE B 1 242 ? -1.859 26.234 14.219 1 98.69 242 ILE B O 1
ATOM 4770 N N . ASP B 1 243 ? -0.634 24.75 15.398 1 98.56 243 ASP B N 1
ATOM 4771 C CA . ASP B 1 243 ? -1.577 23.656 15.227 1 98.56 243 ASP B CA 1
ATOM 4772 C C . ASP B 1 243 ? -2.949 24.016 15.789 1 98.56 243 ASP B C 1
ATOM 4774 O O . ASP B 1 243 ? -3.975 23.766 15.148 1 98.56 243 ASP B O 1
ATOM 4778 N N . SER B 1 244 ? -2.941 24.578 16.953 1 98.38 244 SER B N 1
ATOM 4779 C CA . SER B 1 244 ? -4.18 24.969 17.609 1 98.38 244 SER B CA 1
ATOM 4780 C C . SER B 1 244 ? -4.934 26.016 16.797 1 98.38 244 SER B C 1
ATOM 4782 O O . SER B 1 244 ? -6.16 25.969 16.703 1 98.38 244 SER B O 1
ATOM 4784 N N . ALA B 1 245 ? -4.207 27 16.266 1 98.62 245 ALA B N 1
ATOM 4785 C CA . ALA B 1 245 ? -4.836 28.031 15.438 1 98.62 245 ALA B CA 1
ATOM 4786 C C . ALA B 1 245 ? -5.57 27.406 14.258 1 98.62 245 ALA B C 1
ATOM 4788 O O . ALA B 1 245 ? -6.68 27.828 13.914 1 98.62 245 ALA B O 1
ATOM 4789 N N . MET B 1 246 ? -4.98 26.438 13.633 1 98.69 246 MET B N 1
ATOM 4790 C CA . MET B 1 246 ? -5.59 25.766 12.484 1 98.69 246 MET B CA 1
ATOM 4791 C C . MET B 1 246 ? -6.816 24.969 12.906 1 98.69 246 MET B C 1
ATOM 4793 O O . MET B 1 246 ? -7.852 25.016 12.242 1 98.69 246 MET B O 1
ATOM 4797 N N . ILE B 1 247 ? -6.707 24.219 14.016 1 98.56 247 ILE B N 1
ATOM 4798 C CA . ILE B 1 247 ? -7.824 23.422 14.516 1 98.56 247 ILE B CA 1
ATOM 4799 C C . ILE B 1 247 ? -9 24.344 14.859 1 98.56 247 ILE B C 1
ATOM 4801 O O . ILE B 1 247 ? -10.133 24.078 14.453 1 98.56 247 ILE B O 1
ATOM 4805 N N . LEU B 1 248 ? -8.719 25.469 15.539 1 97.88 248 LEU B N 1
ATOM 4806 C CA . LEU B 1 248 ? -9.758 26.391 15.977 1 97.88 248 LEU B CA 1
ATOM 4807 C C . LEU B 1 248 ? -10.43 27.047 14.773 1 97.88 248 LEU B C 1
ATOM 4809 O O . LEU B 1 248 ? -11.617 27.375 14.828 1 97.88 248 LEU B O 1
ATOM 4813 N N . ALA B 1 249 ? -9.68 27.219 13.695 1 98.12 249 ALA B N 1
ATOM 4814 C CA . ALA B 1 249 ? -10.211 27.875 12.5 1 98.12 249 ALA B CA 1
ATOM 4815 C C . ALA B 1 249 ? -11.055 26.891 11.68 1 98.12 249 ALA B C 1
ATOM 4817 O O . ALA B 1 249 ? -11.789 27.312 10.781 1 98.12 249 ALA B O 1
ATOM 4818 N N . THR B 1 250 ? -10.961 25.609 11.914 1 98.62 250 THR B N 1
ATOM 4819 C CA . THR B 1 250 ? -11.695 24.594 11.18 1 98.62 250 THR B CA 1
ATOM 4820 C C . THR B 1 250 ? -13.102 24.406 11.742 1 98.62 250 THR B C 1
ATOM 4822 O O . THR B 1 250 ? -13.344 23.5 12.539 1 98.62 250 THR B O 1
ATOM 4825 N N . VAL B 1 251 ? -13.992 25.25 11.344 1 98.25 251 VAL B N 1
ATOM 4826 C CA . VAL B 1 251 ? -15.367 25.25 11.836 1 98.25 251 VAL B CA 1
ATOM 4827 C C . VAL B 1 251 ? -16.328 25.188 10.656 1 98.25 251 VAL B C 1
ATOM 4829 O O . VAL B 1 251 ? -16 25.625 9.547 1 98.25 251 VAL B O 1
ATOM 4832 N N . PRO B 1 252 ? -17.531 24.594 10.93 1 98.5 252 PRO B N 1
ATOM 4833 C CA . PRO B 1 252 ? -18.516 24.562 9.836 1 98.5 252 PRO B CA 1
ATOM 4834 C C . PRO B 1 252 ? -18.75 25.922 9.211 1 98.5 252 PRO B C 1
ATOM 4836 O O . PRO B 1 252 ? -18.953 26.906 9.938 1 98.5 252 PRO B O 1
ATOM 4839 N N . GLY B 1 253 ? -18.656 25.922 7.863 1 98.31 253 GLY B N 1
ATOM 4840 C CA . GLY B 1 253 ? -18.875 27.188 7.16 1 98.31 253 GLY B CA 1
ATOM 4841 C C . GLY B 1 253 ? -17.594 27.859 6.73 1 98.31 253 GLY B C 1
ATOM 4842 O O . GLY B 1 253 ? -17.609 28.703 5.824 1 98.31 253 GLY B O 1
ATOM 4843 N N . ALA B 1 254 ? -16.5 27.562 7.344 1 98.38 254 ALA B N 1
ATOM 4844 C CA . ALA B 1 254 ? -15.219 28.141 6.961 1 98.38 254 ALA B CA 1
ATOM 4845 C C . ALA B 1 254 ? -14.727 27.562 5.637 1 98.38 254 ALA B C 1
ATOM 4847 O O . ALA B 1 254 ? -15.023 26.406 5.309 1 98.38 254 ALA B O 1
ATOM 4848 N N . ARG B 1 255 ? -14.086 28.375 4.906 1 97.81 255 ARG B N 1
ATOM 4849 C CA . ARG B 1 255 ? -13.336 27.891 3.752 1 97.81 255 ARG B CA 1
ATOM 4850 C C . ARG B 1 255 ? -12.047 27.203 4.184 1 97.81 255 ARG B C 1
ATOM 4852 O O . ARG B 1 255 ? -11.328 27.719 5.051 1 97.81 255 ARG B O 1
ATOM 4859 N N . THR B 1 256 ? -11.695 26.062 3.598 1 98.56 256 THR B N 1
ATOM 4860 C CA . THR B 1 256 ? -10.469 25.359 3.953 1 98.56 256 THR B CA 1
ATOM 4861 C C . THR B 1 256 ? -9.242 26.234 3.701 1 98.56 256 THR B C 1
ATOM 4863 O O . THR B 1 256 ? -8.273 26.188 4.457 1 98.56 256 THR B O 1
ATOM 4866 N N . GLY B 1 257 ? -9.289 27.016 2.615 1 98.56 257 GLY B N 1
ATOM 4867 C CA . GLY B 1 257 ? -8.219 27.969 2.344 1 98.56 257 GLY B CA 1
ATOM 4868 C C . GLY B 1 257 ? -8.016 28.969 3.455 1 98.56 257 GLY B C 1
ATOM 4869 O O . GLY B 1 257 ? -6.883 29.391 3.73 1 98.56 257 GLY B O 1
ATOM 4870 N N . ASP B 1 258 ? -9.094 29.406 4.082 1 98.62 258 ASP B N 1
ATOM 4871 C CA . ASP B 1 258 ? -9.008 30.344 5.195 1 98.62 258 ASP B CA 1
ATOM 4872 C C . ASP B 1 258 ? -8.312 29.703 6.398 1 98.62 258 ASP B C 1
ATOM 4874 O O . ASP B 1 258 ? -7.621 30.391 7.156 1 98.62 258 ASP B O 1
ATOM 4878 N N . VAL B 1 259 ? -8.516 28.453 6.57 1 98.75 259 VAL B N 1
ATOM 4879 C CA . VAL B 1 259 ? -7.84 27.734 7.648 1 98.75 259 VAL B CA 1
ATOM 4880 C C . VAL B 1 259 ? -6.332 27.766 7.418 1 98.75 259 VAL B C 1
ATOM 4882 O O . VAL B 1 259 ? -5.559 28.016 8.344 1 98.75 259 VAL B O 1
ATOM 4885 N N . ILE B 1 260 ? -5.934 27.5 6.148 1 98.75 260 ILE B N 1
ATOM 4886 C CA . ILE B 1 260 ? -4.523 27.547 5.793 1 98.75 260 ILE B CA 1
ATOM 4887 C C . ILE B 1 260 ? -3.975 28.953 6.043 1 98.75 260 ILE B C 1
ATOM 4889 O O . ILE B 1 260 ? -2.896 29.109 6.621 1 98.75 260 ILE B O 1
ATOM 4893 N N . SER B 1 261 ? -4.734 29.953 5.617 1 98.69 261 SER B N 1
ATOM 4894 C CA . SER B 1 261 ? -4.32 31.344 5.82 1 98.69 261 SER B CA 1
ATOM 4895 C C . SER B 1 261 ? -4.156 31.656 7.301 1 98.69 261 SER B C 1
ATOM 4897 O O . SER B 1 261 ? -3.217 32.344 7.691 1 98.69 261 SER B O 1
ATOM 4899 N N . ARG B 1 262 ? -5.059 31.188 8.102 1 98.56 262 ARG B N 1
ATOM 4900 C CA . ARG B 1 262 ? -4.965 31.375 9.539 1 98.56 262 ARG B CA 1
ATOM 4901 C C . ARG B 1 262 ? -3.699 30.734 10.102 1 98.56 262 ARG B C 1
ATOM 4903 O O . ARG B 1 262 ? -3.061 31.297 11 1 98.56 262 ARG B O 1
ATOM 4910 N N . GLY B 1 263 ? -3.375 29.531 9.672 1 98.5 263 GLY B N 1
ATOM 4911 C CA . GLY B 1 263 ? -2.121 28.891 10.039 1 98.5 263 GLY B CA 1
ATOM 4912 C C . GLY B 1 263 ? -0.902 29.703 9.672 1 98.5 263 GLY B C 1
ATOM 4913 O O . GLY B 1 263 ? 0.001 29.891 10.484 1 98.5 263 GLY B O 1
ATOM 4914 N N . ILE B 1 264 ? -0.927 30.219 8.438 1 98.56 264 ILE B N 1
ATOM 4915 C CA . ILE B 1 264 ? 0.175 31.047 7.938 1 98.56 264 ILE B CA 1
ATOM 4916 C C . ILE B 1 264 ? 0.34 32.281 8.812 1 98.56 264 ILE B C 1
ATOM 4918 O O . ILE B 1 264 ? 1.459 32.625 9.188 1 98.56 264 ILE B O 1
ATOM 4922 N N . GLN B 1 265 ? -0.756 32.906 9.164 1 98.56 265 GLN B N 1
ATOM 4923 C CA . GLN B 1 265 ? -0.722 34.062 10.055 1 98.56 265 GLN B CA 1
ATOM 4924 C C . GLN B 1 265 ? -0.1 33.688 11.398 1 98.56 265 GLN B C 1
ATOM 4926 O O . GLN B 1 265 ? 0.655 34.5 11.969 1 98.56 265 GLN B O 1
ATOM 4931 N N . GLN B 1 266 ? -0.445 32.531 11.891 1 98.62 266 GLN B N 1
ATOM 4932 C CA . GLN B 1 266 ? 0.112 32.125 13.172 1 98.62 266 GLN B CA 1
ATOM 4933 C C . GLN B 1 266 ? 1.604 31.828 13.055 1 98.62 266 GLN B C 1
ATOM 4935 O O . GLN B 1 266 ? 2.371 32.125 13.977 1 98.62 266 GLN B O 1
ATOM 4940 N N . TYR B 1 267 ? 2.037 31.172 11.953 1 98.69 267 TYR B N 1
ATOM 4941 C CA . TYR B 1 267 ? 3.467 31.031 11.703 1 98.69 267 TYR B CA 1
ATOM 4942 C C . TYR B 1 267 ? 4.18 32.375 11.82 1 98.69 267 TYR B C 1
ATOM 4944 O O . TYR B 1 267 ? 5.234 32.469 12.453 1 98.69 267 TYR B O 1
ATOM 4952 N N . GLU B 1 268 ? 3.637 33.375 11.172 1 98.62 268 GLU B N 1
ATOM 4953 C CA . GLU B 1 268 ? 4.211 34.719 11.203 1 98.62 268 GLU B CA 1
ATOM 4954 C C . GLU B 1 268 ? 4.277 35.25 12.625 1 98.62 268 GLU B C 1
ATOM 4956 O O . GLU B 1 268 ? 5.301 35.812 13.039 1 98.62 268 GLU B O 1
ATOM 4961 N N . ALA B 1 269 ? 3.229 35.094 13.352 1 98.06 269 ALA B N 1
ATOM 4962 C CA . ALA B 1 269 ? 3.158 35.594 14.727 1 98.06 269 ALA B CA 1
ATOM 4963 C C . ALA B 1 269 ? 4.211 34.906 15.602 1 98.06 269 ALA B C 1
ATOM 4965 O O . ALA B 1 269 ? 4.684 35.5 16.578 1 98.06 269 ALA B O 1
ATOM 4966 N N . GLU B 1 270 ? 4.594 33.656 15.203 1 98.06 270 GLU B N 1
ATOM 4967 C CA . GLU B 1 270 ? 5.582 32.906 15.961 1 98.06 270 GLU B CA 1
ATOM 4968 C C . GLU B 1 270 ? 7 33.219 15.508 1 98.06 270 GLU B C 1
ATOM 4970 O O . GLU B 1 270 ? 7.961 32.594 15.961 1 98.06 270 GLU B O 1
ATOM 4975 N N . GLY B 1 271 ? 7.156 34.125 14.57 1 98.38 271 GLY B N 1
ATOM 4976 C CA . GLY B 1 271 ? 8.461 34.531 14.078 1 98.38 271 GLY B CA 1
ATOM 4977 C C . GLY B 1 271 ? 9.039 33.562 13.055 1 98.38 271 GLY B C 1
ATOM 4978 O O . GLY B 1 271 ? 10.258 33.5 12.883 1 98.38 271 GLY B O 1
ATOM 4979 N N . ARG B 1 272 ? 8.203 32.75 12.492 1 98 272 ARG B N 1
ATOM 4980 C CA . ARG B 1 272 ? 8.617 31.734 11.5 1 98 272 ARG B CA 1
ATOM 4981 C C . ARG B 1 272 ? 7.805 31.875 10.219 1 98 272 ARG B C 1
ATOM 4983 O O . ARG B 1 272 ? 7.184 30.906 9.773 1 98 272 ARG B O 1
ATOM 4990 N N . PRO B 1 273 ? 7.836 33.031 9.516 1 97.88 273 PRO B N 1
ATOM 4991 C CA . PRO B 1 273 ? 6.891 33.312 8.438 1 97.88 273 PRO B CA 1
ATOM 4992 C C . PRO B 1 273 ? 7.086 32.406 7.219 1 97.88 273 PRO B C 1
ATOM 4994 O O . PRO B 1 273 ? 6.16 32.25 6.418 1 97.88 273 PRO B O 1
ATOM 4997 N N . GLU B 1 274 ? 8.258 31.766 7.062 1 96.88 274 GLU B N 1
ATOM 4998 C CA . GLU B 1 274 ? 8.531 31.031 5.832 1 96.88 274 GLU B CA 1
ATOM 4999 C C . GLU B 1 274 ? 8.406 29.531 6.047 1 96.88 274 GLU B C 1
ATOM 5001 O O . GLU B 1 274 ? 8.383 28.75 5.086 1 96.88 274 GLU B O 1
ATOM 5006 N N . ASP B 1 275 ? 8.258 29.047 7.242 1 97.25 275 ASP B N 1
ATOM 5007 C CA . ASP B 1 275 ? 8.391 27.625 7.562 1 97.25 275 ASP B CA 1
ATOM 5008 C C . ASP B 1 275 ? 7.227 26.828 6.98 1 97.25 275 ASP B C 1
ATOM 5010 O O . ASP B 1 275 ? 7.375 25.641 6.688 1 97.25 275 ASP B O 1
ATOM 5014 N N . TRP B 1 276 ? 6.059 27.484 6.793 1 97.75 276 TRP B N 1
ATOM 5015 C CA . TRP B 1 276 ? 4.891 26.781 6.262 1 97.75 276 TRP B CA 1
ATOM 5016 C C . TRP B 1 276 ? 5.145 26.312 4.832 1 97.75 276 TRP B C 1
ATOM 5018 O O . TRP B 1 276 ? 4.453 25.422 4.332 1 97.75 276 TRP B O 1
ATOM 5028 N N . LYS B 1 277 ? 6.117 26.844 4.16 1 96.38 277 LYS B N 1
ATOM 5029 C CA . LYS B 1 277 ? 6.383 26.531 2.758 1 96.38 277 LYS B CA 1
ATOM 5030 C C . LYS B 1 277 ? 7.102 25.203 2.615 1 96.38 277 LYS B C 1
ATOM 5032 O O . LYS B 1 277 ? 7.156 24.625 1.523 1 96.38 277 LYS B O 1
ATOM 5037 N N . PHE B 1 278 ? 7.621 24.688 3.684 1 94.69 278 PHE B N 1
ATOM 5038 C CA . PHE B 1 278 ? 8.523 23.547 3.6 1 94.69 278 PHE B CA 1
ATOM 5039 C C . PHE B 1 278 ? 7.746 22.234 3.711 1 94.69 278 PHE B C 1
ATOM 5041 O O . PHE B 1 278 ? 8.305 21.156 3.488 1 94.69 278 PHE B O 1
ATOM 5048 N N . LEU B 1 279 ? 6.508 22.297 4.012 1 95.75 279 LEU B N 1
ATOM 5049 C CA . LEU B 1 279 ? 5.641 21.125 4.129 1 95.75 279 LEU B CA 1
ATOM 5050 C C . LEU B 1 279 ? 4.18 21.516 3.938 1 95.75 279 LEU B C 1
ATOM 5052 O O . LEU B 1 279 ? 3.719 22.516 4.488 1 95.75 279 LEU B O 1
ATOM 5056 N N . HIS B 1 280 ? 3.518 20.688 3.145 1 96.69 280 HIS B N 1
ATOM 5057 C CA . HIS B 1 280 ? 2.078 20.922 3.105 1 96.69 280 HIS B CA 1
ATOM 5058 C C . HIS B 1 280 ? 1.469 20.844 4.5 1 96.69 280 HIS B C 1
ATOM 5060 O O . HIS B 1 280 ? 1.957 20.094 5.355 1 96.69 280 HIS B O 1
ATOM 5066 N N . GLN B 1 281 ? 0.358 21.484 4.746 1 97.88 281 GLN B N 1
ATOM 5067 C CA . GLN B 1 281 ? -0.159 21.672 6.098 1 97.88 281 GLN B CA 1
ATOM 5068 C C . GLN B 1 281 ? -1.272 20.672 6.402 1 97.88 281 GLN B C 1
ATOM 5070 O O . GLN B 1 281 ? -1.819 20.656 7.504 1 97.88 281 GLN B O 1
ATOM 5075 N N . GLY B 1 282 ? -1.664 19.875 5.461 1 97.88 282 GLY B N 1
ATOM 5076 C CA . GLY B 1 282 ? -2.705 18.891 5.676 1 97.88 282 GLY B CA 1
ATOM 5077 C C . GLY B 1 282 ? -3.994 19.203 4.941 1 97.88 282 GLY B C 1
ATOM 5078 O O . GLY B 1 282 ? -3.965 19.75 3.832 1 97.88 282 GLY B O 1
ATOM 5079 N N . GLY B 1 283 ? -5.094 18.719 5.438 1 98.38 283 GLY B N 1
ATOM 5080 C CA . GLY B 1 283 ? -6.406 18.859 4.828 1 98.38 283 GLY B CA 1
ATOM 5081 C C . GLY B 1 283 ? -7.418 17.859 5.352 1 98.38 283 GLY B C 1
ATOM 5082 O O . GLY B 1 283 ? -7.191 17.219 6.379 1 98.38 283 GLY B O 1
ATOM 5083 N N . PRO B 1 284 ? -8.531 17.828 4.645 1 98.44 284 PRO B N 1
ATOM 5084 C CA . PRO B 1 284 ? -9.531 16.828 5.027 1 98.44 284 PRO B CA 1
ATOM 5085 C C . PRO B 1 284 ? -9.031 15.398 4.828 1 98.44 284 PRO B C 1
ATOM 5087 O O . PRO B 1 284 ? -8.266 15.125 3.904 1 98.44 284 PRO B O 1
ATOM 5090 N N . THR B 1 285 ? -9.461 14.578 5.75 1 98.25 285 THR B N 1
ATOM 5091 C CA . THR B 1 285 ? -9.211 13.148 5.652 1 98.25 285 THR B CA 1
ATOM 5092 C C . THR B 1 285 ? -10.5 12.352 5.848 1 98.25 285 THR B C 1
ATOM 5094 O O . THR B 1 285 ? -11.578 12.93 5.938 1 98.25 285 THR B O 1
ATOM 5097 N N . GLY B 1 286 ? -10.414 11.078 5.809 1 97.81 286 GLY B N 1
ATOM 5098 C CA . GLY B 1 286 ? -11.516 10.141 5.883 1 97.81 286 GLY B CA 1
ATOM 5099 C C . GLY B 1 286 ? -11.203 8.797 5.25 1 97.81 286 GLY B C 1
ATOM 5100 O O . GLY B 1 286 ? -10.664 7.902 5.91 1 97.81 286 GLY B O 1
ATOM 5101 N N . TYR B 1 287 ? -11.484 8.75 3.912 1 97.56 287 TYR B N 1
ATOM 5102 C CA . TYR B 1 287 ? -11.258 7.488 3.213 1 97.56 287 TYR B CA 1
ATOM 5103 C C . TYR B 1 287 ? -9.977 7.555 2.383 1 97.56 287 TYR B C 1
ATOM 5105 O O . TYR B 1 287 ? -9.695 6.645 1.601 1 97.56 287 TYR B O 1
ATOM 5113 N N . ASP B 1 288 ? -9.242 8.617 2.543 1 96.25 288 ASP B N 1
ATOM 5114 C CA . ASP B 1 288 ? -7.852 8.812 2.139 1 96.25 288 ASP B CA 1
ATOM 5115 C C . ASP B 1 288 ? -7.062 9.539 3.225 1 96.25 288 ASP B C 1
ATOM 5117 O O . ASP B 1 288 ? -7.637 10.266 4.035 1 96.25 288 ASP B O 1
ATOM 5121 N N . SER B 1 289 ? -5.742 9.305 3.223 1 95.81 289 SER B N 1
ATOM 5122 C CA . SER B 1 289 ? -4.938 10.016 4.207 1 95.81 289 SER B CA 1
ATOM 5123 C C . SER B 1 289 ? -5.098 11.523 4.066 1 95.81 289 SER B C 1
ATOM 5125 O O . SER B 1 289 ? -5.082 12.258 5.059 1 95.81 289 SER B O 1
ATOM 5127 N N . ARG B 1 290 ? -5.191 11.977 2.826 1 95.88 290 ARG B N 1
ATOM 5128 C CA . ARG B 1 290 ? -5.617 13.32 2.453 1 95.88 290 ARG B CA 1
ATOM 5129 C C . ARG B 1 290 ? -6.605 13.281 1.291 1 95.88 290 ARG B C 1
ATOM 5131 O O . ARG B 1 290 ? -6.23 12.938 0.166 1 95.88 290 ARG B O 1
ATOM 5138 N N . GLU B 1 291 ? -7.82 13.68 1.592 1 96.38 291 GLU B N 1
ATOM 5139 C CA . GLU B 1 291 ? -8.758 13.797 0.476 1 96.38 291 GLU B CA 1
ATOM 5140 C C . GLU B 1 291 ? -8.258 14.797 -0.562 1 96.38 291 GLU B C 1
ATOM 5142 O O . GLU B 1 291 ? -8.414 14.578 -1.766 1 96.38 291 GLU B O 1
ATOM 5147 N N . PHE B 1 292 ? -7.734 15.805 -0.111 1 94.81 292 PHE B N 1
ATOM 5148 C CA . PHE B 1 292 ? -6.922 16.734 -0.882 1 94.81 292 PHE B CA 1
ATOM 5149 C C . PHE B 1 292 ? -5.992 17.531 0.03 1 94.81 292 PHE B C 1
ATOM 5151 O O . PHE B 1 292 ? -6.234 17.625 1.235 1 94.81 292 PHE B O 1
ATOM 5158 N N . ILE B 1 293 ? -4.914 18.016 -0.517 1 96.44 293 ILE B N 1
ATOM 5159 C CA . ILE B 1 293 ? -4.012 18.891 0.208 1 96.44 293 ILE B CA 1
ATOM 5160 C C . ILE B 1 293 ? -4.547 20.328 0.161 1 96.44 293 ILE B C 1
ATOM 5162 O O . ILE B 1 293 ? -4.629 20.938 -0.912 1 96.44 293 ILE B O 1
ATOM 5166 N N . ALA B 1 294 ? -4.867 20.859 1.256 1 98.06 294 ALA B N 1
ATOM 5167 C CA . ALA B 1 294 ? -5.449 22.188 1.319 1 98.06 294 ALA B CA 1
ATOM 5168 C C . ALA B 1 294 ? -4.387 23.266 1.093 1 98.06 294 ALA B C 1
ATOM 5170 O O . ALA B 1 294 ? -3.262 23.141 1.589 1 98.06 294 ALA B O 1
ATOM 5171 N N . THR B 1 295 ? -4.723 24.234 0.315 1 97.94 295 THR B N 1
ATOM 5172 C CA . THR B 1 295 ? -3.916 25.438 0.102 1 97.94 295 THR B CA 1
ATOM 5173 C C . THR B 1 295 ? -4.711 26.688 0.446 1 97.94 295 THR B C 1
ATOM 5175 O O . THR B 1 295 ? -5.906 26.609 0.744 1 97.94 295 THR B O 1
ATOM 5178 N N . ALA B 1 296 ? -4.023 27.781 0.399 1 97.5 296 ALA B N 1
ATOM 5179 C CA . ALA B 1 296 ? -4.699 29.047 0.697 1 97.5 296 ALA B CA 1
ATOM 5180 C C . ALA B 1 296 ? -5.781 29.344 -0.336 1 97.5 296 ALA B C 1
ATOM 5182 O O . ALA B 1 296 ? -6.688 30.141 -0.08 1 97.5 296 ALA B O 1
ATOM 5183 N N . SER B 1 297 ? -5.758 28.688 -1.463 1 97.06 297 SER B N 1
ATOM 5184 C CA . SER B 1 297 ? -6.699 28.938 -2.549 1 97.06 297 SER B CA 1
ATOM 5185 C C . SER B 1 297 ? -7.836 27.922 -2.547 1 97.06 297 SER B C 1
ATOM 5187 O O . SER B 1 297 ? -8.734 28 -3.387 1 97.06 297 SER B O 1
ATOM 5189 N N . SER B 1 298 ? -7.781 26.984 -1.621 1 97.38 298 SER B N 1
ATOM 5190 C CA . SER B 1 298 ? -8.836 25.969 -1.578 1 97.38 298 SER B CA 1
ATOM 5191 C C . SER B 1 298 ? -10.172 26.578 -1.18 1 97.38 298 SER B C 1
ATOM 5193 O O . SER B 1 298 ? -10.258 27.312 -0.188 1 97.38 298 SER B O 1
ATOM 5195 N N . ASP B 1 299 ? -11.266 26.219 -1.896 1 97.38 299 ASP B N 1
ATOM 5196 C CA . ASP B 1 299 ? -12.562 26.875 -1.705 1 97.38 299 ASP B CA 1
ATOM 5197 C C . ASP B 1 299 ? -13.547 25.938 -1.011 1 97.38 299 ASP B C 1
ATOM 5199 O O . ASP B 1 299 ? -14.672 26.328 -0.689 1 97.38 299 ASP B O 1
ATOM 5203 N N . GLU B 1 300 ? -13.133 24.719 -0.78 1 97.56 300 GLU B N 1
ATOM 5204 C CA . GLU B 1 300 ? -14.031 23.766 -0.139 1 97.56 300 GLU B CA 1
ATOM 5205 C C . GLU B 1 300 ? -14.477 24.266 1.232 1 97.56 300 GLU B C 1
ATOM 5207 O O . GLU B 1 300 ? -13.68 24.828 1.983 1 97.56 300 GLU B O 1
ATOM 5212 N N . ILE B 1 301 ? -15.75 24.109 1.53 1 98.25 301 ILE B N 1
ATOM 5213 C CA . ILE B 1 301 ? -16.328 24.594 2.775 1 98.25 301 ILE B CA 1
ATOM 5214 C C . ILE B 1 301 ? -16.359 23.469 3.807 1 98.25 301 ILE B C 1
ATOM 5216 O O . ILE B 1 301 ? -16.812 22.359 3.508 1 98.25 301 ILE B O 1
ATOM 5220 N N . VAL B 1 302 ? -15.852 23.75 4.984 1 98.62 302 VAL B N 1
ATOM 5221 C CA . VAL B 1 302 ? -15.859 22.812 6.098 1 98.62 302 VAL B CA 1
ATOM 5222 C C . VAL B 1 302 ? -17.297 22.547 6.539 1 98.62 302 VAL B C 1
ATOM 5224 O O . VAL B 1 302 ? -18.109 23.469 6.648 1 98.62 302 VAL B O 1
ATOM 5227 N N . LYS B 1 303 ? -17.625 21.328 6.766 1 98.31 303 LYS B N 1
ATOM 5228 C CA . LYS B 1 303 ? -18.953 20.938 7.23 1 98.31 303 LYS B CA 1
ATOM 5229 C C . LYS B 1 303 ? -18.859 20.141 8.531 1 98.31 303 LYS B C 1
ATOM 5231 O O . LYS B 1 303 ? -17.828 19.547 8.828 1 98.31 303 LYS B O 1
ATOM 5236 N N . GLU B 1 304 ? -20.016 20.203 9.281 1 98.38 304 GLU B N 1
ATOM 5237 C CA . GLU B 1 304 ? -20.156 19.312 10.438 1 98.38 304 GLU B CA 1
ATOM 5238 C C . GLU B 1 304 ? -19.984 17.859 10.031 1 98.38 304 GLU B C 1
ATOM 5240 O O . GLU B 1 304 ? -20.438 17.438 8.969 1 98.38 304 GLU B O 1
ATOM 5245 N N . ASN B 1 305 ? -19.25 17.047 10.859 1 98.62 305 ASN B N 1
ATOM 5246 C CA . ASN B 1 305 ? -19.062 15.609 10.711 1 98.62 305 ASN B CA 1
ATOM 5247 C C . ASN B 1 305 ? -18.016 15.297 9.641 1 98.62 305 ASN B C 1
ATOM 5249 O O . ASN B 1 305 ? -17.984 14.18 9.109 1 98.62 305 ASN B O 1
ATOM 5253 N N . GLN B 1 306 ? -17.25 16.297 9.227 1 98.69 306 GLN B N 1
ATOM 5254 C CA . GLN B 1 306 ? -16.031 16.047 8.461 1 98.69 306 GLN B CA 1
ATOM 5255 C C . GLN B 1 306 ? -14.828 15.844 9.391 1 98.69 306 GLN B C 1
ATOM 5257 O O . GLN B 1 306 ? -14.875 16.203 10.562 1 98.69 306 GLN B O 1
ATOM 5262 N N . VAL B 1 307 ? -13.859 15.219 8.883 1 98.88 307 VAL B N 1
ATOM 5263 C CA . VAL B 1 307 ? -12.641 14.961 9.641 1 98.88 307 VAL B CA 1
ATOM 5264 C C . VAL B 1 307 ? -11.453 15.633 8.953 1 98.88 307 VAL B C 1
ATOM 5266 O O . VAL B 1 307 ? -11.359 15.641 7.723 1 98.88 307 VAL B O 1
ATOM 5269 N N . PHE B 1 308 ? -10.57 16.188 9.742 1 98.88 308 PHE B N 1
ATOM 5270 C CA . PHE B 1 308 ? -9.383 16.875 9.25 1 98.88 308 PHE B CA 1
ATOM 5271 C C . PHE B 1 308 ? -8.141 16.422 10.008 1 98.88 308 PHE B C 1
ATOM 5273 O O . PHE B 1 308 ? -8.242 15.859 11.102 1 98.88 308 PHE B O 1
ATOM 5280 N N . THR B 1 309 ? -7.035 16.594 9.406 1 98.81 309 THR B N 1
ATOM 5281 C CA . THR B 1 309 ? -5.719 16.453 10.008 1 98.81 309 THR B CA 1
ATOM 5282 C C . THR B 1 309 ? -4.754 17.5 9.461 1 98.81 309 THR B C 1
ATOM 5284 O O . THR B 1 309 ? -4.383 17.453 8.289 1 98.81 309 THR B O 1
ATOM 5287 N N . TRP B 1 310 ? -4.418 18.422 10.266 1 98.75 310 TRP B N 1
ATOM 5288 C CA . TRP B 1 310 ? -3.336 19.344 9.953 1 98.75 310 TRP B CA 1
ATOM 5289 C C . TRP B 1 310 ? -1.997 18.812 10.445 1 98.75 310 TRP B C 1
ATOM 5291 O O . TRP B 1 310 ? -1.955 17.906 11.289 1 98.75 310 TRP B O 1
ATOM 5301 N N . ASN B 1 311 ? -0.939 19.266 9.828 1 98.12 311 ASN B N 1
ATOM 5302 C CA . ASN B 1 311 ? 0.356 18.734 10.234 1 98.12 311 ASN B CA 1
ATOM 5303 C C . ASN B 1 311 ? 1.453 19.781 10.141 1 98.12 311 ASN B C 1
ATOM 5305 O O . ASN B 1 311 ? 2.488 19.547 9.508 1 98.12 311 ASN B O 1
ATOM 5309 N N . PRO B 1 312 ? 1.28 20.906 10.797 1 98.56 312 PRO B N 1
ATOM 5310 C CA . PRO B 1 312 ? 2.363 21.891 10.805 1 98.56 312 PRO B CA 1
ATOM 5311 C C . PRO B 1 312 ? 3.658 21.344 11.398 1 98.56 312 PRO B C 1
ATOM 5313 O O . PRO B 1 312 ? 3.627 20.391 12.18 1 98.56 312 PRO B O 1
ATOM 5316 N N . SER B 1 313 ? 4.719 21.969 10.969 1 98 313 SER B N 1
ATOM 5317 C CA . SER B 1 313 ? 6.031 21.5 11.406 1 98 313 SER B CA 1
ATOM 5318 C C . SER B 1 313 ? 7.012 22.656 11.555 1 98 313 SER B C 1
ATOM 5320 O O . SER B 1 313 ? 6.883 23.672 10.875 1 98 313 SER B O 1
ATOM 5322 N N . LEU B 1 314 ? 7.91 22.594 12.469 1 98 314 LEU B N 1
ATOM 5323 C CA . LEU B 1 314 ? 9.109 23.391 12.672 1 98 314 LEU B CA 1
ATOM 5324 C C . LEU B 1 314 ? 10.344 22.516 12.781 1 98 314 LEU B C 1
ATOM 5326 O O . LEU B 1 314 ? 10.227 21.281 12.906 1 98 314 LEU B O 1
ATOM 5330 N N . PRO B 1 315 ? 11.5 23.062 12.641 1 96.38 315 PRO B N 1
ATOM 5331 C CA . PRO B 1 315 ? 12.695 22.203 12.688 1 96.38 315 PRO B CA 1
ATOM 5332 C C . PRO B 1 315 ? 12.719 21.297 13.922 1 96.38 315 PRO B C 1
ATOM 5334 O O . PRO B 1 315 ? 12.703 21.797 15.055 1 96.38 315 PRO B O 1
ATOM 5337 N N . GLY B 1 316 ? 12.664 20.062 13.656 1 97 316 GLY B N 1
ATOM 5338 C CA . GLY B 1 316 ? 12.844 19.078 14.711 1 97 316 GLY B CA 1
ATOM 5339 C C . GLY B 1 316 ? 11.539 18.594 15.297 1 97 316 GLY B C 1
ATOM 5340 O O . GLY B 1 316 ? 11.523 17.641 16.078 1 97 316 GLY B O 1
ATOM 5341 N N . VAL B 1 317 ? 10.406 19.25 14.945 1 97.88 317 VAL B N 1
ATOM 5342 C CA . VAL B 1 317 ? 9.141 18.875 15.555 1 97.88 317 VAL B CA 1
ATOM 5343 C C . VAL B 1 317 ? 8.023 18.953 14.523 1 97.88 317 VAL B C 1
ATOM 5345 O O . VAL B 1 317 ? 8.133 19.672 13.531 1 97.88 317 VAL B O 1
ATOM 5348 N N . LYS B 1 318 ? 6.996 18.188 14.758 1 98.19 318 LYS B N 1
ATOM 5349 C CA . LYS B 1 318 ? 5.762 18.141 13.984 1 98.19 318 LYS B CA 1
ATOM 5350 C C . LYS B 1 318 ? 4.559 17.859 14.875 1 98.19 318 LYS B C 1
ATOM 5352 O O . LYS B 1 318 ? 4.66 17.094 15.844 1 98.19 318 LYS B O 1
ATOM 5357 N N . SER B 1 319 ? 3.5 18.562 14.703 1 98.25 319 SER B N 1
ATOM 5358 C CA . SER B 1 319 ? 2.262 18.328 15.438 1 98.25 319 SER B CA 1
ATOM 5359 C C . SER B 1 319 ? 1.143 17.875 14.508 1 98.25 319 SER B C 1
ATOM 5361 O O . SER B 1 319 ? 0.827 18.547 13.531 1 98.25 319 SER B O 1
ATOM 5363 N N . GLU B 1 320 ? 0.578 16.719 14.828 1 98.62 320 GLU B N 1
ATOM 5364 C CA . GLU B 1 320 ? -0.44 16.156 13.945 1 98.62 320 GLU B CA 1
ATOM 5365 C C . GLU B 1 320 ? -1.382 15.234 14.719 1 98.62 320 GLU B C 1
ATOM 5367 O O . GLU B 1 320 ? -0.937 14.289 15.367 1 98.62 320 GLU B O 1
ATOM 5372 N N . ASP B 1 321 ? -2.664 15.469 14.617 1 98.75 321 ASP B N 1
ATOM 5373 C CA . ASP B 1 321 ? -3.754 14.617 15.086 1 98.75 321 ASP B CA 1
ATOM 5374 C C . ASP B 1 321 ? -4.922 14.633 14.109 1 98.75 321 ASP B C 1
ATOM 5376 O O . ASP B 1 321 ? -5.027 15.531 13.266 1 98.75 321 ASP B O 1
ATOM 5380 N N . THR B 1 322 ? -5.668 13.656 14.18 1 98.88 322 THR B N 1
ATOM 5381 C CA . THR B 1 322 ? -6.934 13.578 13.461 1 98.88 322 THR B CA 1
ATOM 5382 C C . THR B 1 322 ? -8.086 14.07 14.336 1 98.88 322 THR B C 1
ATOM 5384 O O . THR B 1 322 ? -8.195 13.68 15.508 1 98.88 322 THR B O 1
ATOM 5387 N N . PHE B 1 323 ? -8.953 14.922 13.734 1 98.88 323 PHE B N 1
ATOM 5388 C CA . PHE B 1 323 ? -10.023 15.414 14.586 1 98.88 323 PHE B CA 1
ATOM 5389 C C . PHE B 1 323 ? -11.32 15.562 13.797 1 98.88 323 PHE B C 1
ATOM 5391 O O . PHE B 1 323 ? -11.297 15.773 12.586 1 98.88 323 PHE B O 1
ATOM 5398 N N . LEU B 1 324 ? -12.414 15.375 14.492 1 98.88 324 LEU B N 1
ATOM 5399 C CA . LEU B 1 324 ? -13.781 15.469 13.977 1 98.88 324 LEU B CA 1
ATOM 5400 C C . LEU B 1 324 ? -14.344 16.875 14.18 1 98.88 324 LEU B C 1
ATOM 5402 O O . LEU B 1 324 ? -14.281 17.406 15.289 1 98.88 324 LEU B O 1
ATOM 5406 N N . VAL B 1 325 ? -14.867 17.453 13.094 1 98.88 325 VAL B N 1
ATOM 5407 C CA . VAL B 1 325 ? -15.539 18.75 13.18 1 98.88 325 VAL B CA 1
ATOM 5408 C C . VAL B 1 325 ? -16.953 18.547 13.703 1 98.88 325 VAL B C 1
ATOM 5410 O O . VAL B 1 325 ? -17.734 17.75 13.164 1 98.88 325 VAL B O 1
ATOM 5413 N N . LYS B 1 326 ? -17.297 19.219 14.758 1 98.31 326 LYS B N 1
ATOM 5414 C CA . LYS B 1 326 ? -18.625 19.219 15.336 1 98.31 326 LYS B CA 1
ATOM 5415 C C . LYS B 1 326 ? -19.344 20.531 15.07 1 98.31 326 LYS B C 1
ATOM 5417 O O . LYS B 1 326 ? -18.734 21.5 14.609 1 98.31 326 LYS B O 1
ATOM 5422 N N . LYS B 1 327 ? -20.656 20.469 15.344 1 97.06 327 LYS B N 1
ATOM 5423 C CA . LYS B 1 327 ? -21.438 21.688 15.172 1 97.06 327 LYS B CA 1
ATOM 5424 C C . LYS B 1 327 ? -20.844 22.844 15.961 1 97.06 327 LYS B C 1
ATOM 5426 O O . LYS B 1 327 ? -20.703 23.953 15.445 1 97.06 327 LYS B O 1
ATOM 5431 N N . ASP B 1 328 ? -20.609 22.469 17.219 1 94.06 328 ASP B N 1
ATOM 5432 C CA . ASP B 1 328 ? -19.984 23.438 18.109 1 94.06 328 ASP B CA 1
ATOM 5433 C C . ASP B 1 328 ? -18.641 22.938 18.625 1 94.06 328 ASP B C 1
ATOM 5435 O O . ASP B 1 328 ? -18.562 22.328 19.703 1 94.06 328 ASP B O 1
ATOM 5439 N N . GLY B 1 329 ? -17.641 23.188 17.812 1 95.56 329 GLY B N 1
ATOM 5440 C CA . GLY B 1 329 ? -16.312 22.797 18.25 1 95.56 329 GLY B CA 1
ATOM 5441 C C . GLY B 1 329 ? -15.742 21.625 17.484 1 95.56 329 GLY B C 1
ATOM 5442 O O . GLY B 1 329 ? -16 21.469 16.281 1 95.56 329 GLY B O 1
ATOM 5443 N N . PHE B 1 330 ? -14.867 20.844 18.125 1 97.88 330 PHE B N 1
ATOM 5444 C CA . PHE B 1 330 ? -14.172 19.719 17.516 1 97.88 330 PHE B CA 1
ATOM 5445 C C . PHE B 1 330 ? -13.883 18.625 18.531 1 97.88 330 PHE B C 1
ATOM 5447 O O . PHE B 1 330 ? -14.031 18.844 19.734 1 97.88 330 PHE B O 1
ATOM 5454 N N . GLU B 1 331 ? -13.586 17.469 18.094 1 98.31 331 GLU B N 1
ATOM 5455 C CA . GLU B 1 331 ? -13.141 16.328 18.875 1 98.31 331 GLU B CA 1
ATOM 5456 C C . GLU B 1 331 ? -11.836 15.742 18.328 1 98.31 331 GLU B C 1
ATOM 5458 O O . GLU B 1 331 ? -11.797 15.266 17.203 1 98.31 331 GLU B O 1
ATOM 5463 N N . ILE B 1 332 ? -10.789 15.844 19.109 1 98.62 332 ILE B N 1
ATOM 5464 C CA . ILE B 1 332 ? -9.547 15.211 18.688 1 98.62 332 ILE B CA 1
ATOM 5465 C C . ILE B 1 332 ? -9.656 13.695 18.859 1 98.62 332 ILE B C 1
ATOM 5467 O O . ILE B 1 332 ? -9.664 13.188 19.984 1 98.62 332 ILE B O 1
ATOM 5471 N N . LEU B 1 333 ? -9.633 12.969 17.797 1 98.75 333 LEU B N 1
ATOM 5472 C CA . LEU B 1 333 ? -9.922 11.539 17.812 1 98.75 333 LEU B CA 1
ATOM 5473 C C . LEU B 1 333 ? -8.688 10.742 18.234 1 98.75 333 LEU B C 1
ATOM 5475 O O . LEU B 1 333 ? -8.82 9.672 18.844 1 98.75 333 LEU B O 1
ATOM 5479 N N . THR B 1 334 ? -7.492 11.234 17.969 1 98.69 334 THR B N 1
ATOM 5480 C CA . THR B 1 334 ? -6.266 10.484 18.203 1 98.69 334 THR B CA 1
ATOM 5481 C C . THR B 1 334 ? -5.625 10.898 19.516 1 98.69 334 THR B C 1
ATOM 5483 O O . THR B 1 334 ? -4.469 10.562 19.797 1 98.69 334 THR B O 1
ATOM 5486 N N . GLN B 1 335 ? -6.277 11.672 20.328 1 97.38 335 GLN B N 1
ATOM 5487 C CA . GLN B 1 335 ? -5.789 12.039 21.656 1 97.38 335 GLN B CA 1
ATOM 5488 C C . GLN B 1 335 ? -6.047 10.922 22.656 1 97.38 335 GLN B C 1
ATOM 5490 O O . GLN B 1 335 ? -7.137 10.344 22.688 1 97.38 335 GLN B O 1
ATOM 5495 N N . SER B 1 336 ? -5 10.594 23.359 1 94.88 336 SER B N 1
ATOM 5496 C CA . SER B 1 336 ? -5.133 9.562 24.375 1 94.88 336 SER B CA 1
ATOM 5497 C C . SER B 1 336 ? -4.738 10.086 25.75 1 94.88 336 SER B C 1
ATOM 5499 O O . SER B 1 336 ? -4.176 11.18 25.875 1 94.88 336 SER B O 1
ATOM 5501 N N . ASP B 1 337 ? -5.031 9.258 26.828 1 92.44 337 ASP B N 1
ATOM 5502 C CA . ASP B 1 337 ? -4.656 9.602 28.188 1 92.44 337 ASP B CA 1
ATOM 5503 C C . ASP B 1 337 ? -3.254 9.094 28.516 1 92.44 337 ASP B C 1
ATOM 5505 O O . ASP B 1 337 ? -2.773 9.273 29.641 1 92.44 337 ASP B O 1
ATOM 5509 N N . ASN B 1 338 ? -2.6 8.602 27.562 1 94.56 338 ASN B N 1
ATOM 5510 C CA . ASN B 1 338 ? -1.333 7.93 27.844 1 94.56 338 ASN B CA 1
ATOM 5511 C C . ASN B 1 338 ? -0.163 8.656 27.172 1 94.56 338 ASN B C 1
ATOM 5513 O O . ASN B 1 338 ? 0.884 8.055 26.922 1 94.56 338 ASN B O 1
ATOM 5517 N N . TRP B 1 339 ? -0.381 9.859 26.812 1 98.31 339 TRP B N 1
ATOM 5518 C CA . TRP B 1 339 ? 0.652 10.648 26.141 1 98.31 339 TRP B CA 1
ATOM 5519 C C . TRP B 1 339 ? 0.773 12.031 26.781 1 98.31 339 TRP B C 1
ATOM 5521 O O . TRP B 1 339 ? -0.234 12.648 27.141 1 98.31 339 TRP B O 1
ATOM 5531 N N . PRO B 1 340 ? 2.016 12.484 26.984 1 98.25 340 PRO B N 1
ATOM 5532 C CA . PRO B 1 340 ? 2.119 13.844 27.531 1 98.25 340 PRO B CA 1
ATOM 5533 C C . PRO B 1 340 ? 1.465 14.891 26.641 1 98.25 340 PRO B C 1
ATOM 5535 O O . PRO B 1 340 ? 1.565 14.812 25.406 1 98.25 340 PRO B O 1
ATOM 5538 N N . LEU B 1 341 ? 0.794 15.781 27.25 1 98.12 341 LEU B N 1
ATOM 5539 C CA . LEU B 1 341 ? 0.121 16.875 26.547 1 98.12 341 LEU B CA 1
ATOM 5540 C C . LEU B 1 341 ? 0.643 18.219 27.016 1 98.12 341 LEU B C 1
ATOM 5542 O O . LEU B 1 341 ? 1.15 18.344 28.125 1 98.12 341 LEU B O 1
ATOM 5546 N N . GLN B 1 342 ? 0.613 19.141 26.203 1 97.38 342 GLN B N 1
ATOM 5547 C CA . GLN B 1 342 ? 0.889 20.531 26.562 1 97.38 342 GLN B CA 1
ATOM 5548 C C . GLN B 1 342 ? -0.34 21.406 26.359 1 97.38 342 GLN B C 1
ATOM 5550 O O . GLN B 1 342 ? -1.104 21.203 25.406 1 97.38 342 GLN B O 1
ATOM 5555 N N . ARG B 1 343 ? -0.496 22.328 27.219 1 96.62 343 ARG B N 1
ATOM 5556 C CA . ARG B 1 343 ? -1.639 23.25 27.219 1 96.62 343 ARG B CA 1
ATOM 5557 C C . ARG B 1 343 ? -1.32 24.516 26.438 1 96.62 343 ARG B C 1
ATOM 5559 O O . ARG B 1 343 ? -0.276 25.141 26.656 1 96.62 343 ARG B O 1
ATOM 5566 N N . VAL B 1 344 ? -2.188 24.797 25.562 1 95.75 344 VAL B N 1
ATOM 5567 C CA . VAL B 1 344 ? -2.037 25.984 24.734 1 95.75 344 VAL B CA 1
ATOM 5568 C C . VAL B 1 344 ? -3.229 26.922 24.938 1 95.75 344 VAL B C 1
ATOM 5570 O O . VAL B 1 344 ? -4.383 26.484 24.875 1 95.75 344 VAL B O 1
ATOM 5573 N N . MET B 1 345 ? -2.926 28.125 25.266 1 93.81 345 MET B N 1
ATOM 5574 C CA . MET B 1 345 ? -3.965 29.141 25.312 1 93.81 345 MET B CA 1
ATOM 5575 C C . MET B 1 345 ? -3.949 30 24.047 1 93.81 345 MET B C 1
ATOM 5577 O O . MET B 1 345 ? -2.945 30.656 23.75 1 93.81 345 MET B O 1
ATOM 5581 N N . LEU B 1 346 ? -5.027 29.969 23.312 1 92.19 346 LEU B N 1
ATOM 5582 C CA . LEU B 1 346 ? -5.145 30.75 22.078 1 92.19 346 LEU B CA 1
ATOM 5583 C C . LEU B 1 346 ? -6.559 31.281 21.922 1 92.19 346 LEU B C 1
ATOM 5585 O O . LEU B 1 346 ? -7.531 30.531 21.984 1 92.19 346 LEU B O 1
ATOM 5589 N N . GLU B 1 347 ? -6.695 32.594 21.719 1 87.75 347 GLU B N 1
ATOM 5590 C CA . GLU B 1 347 ? -7.984 33.25 21.5 1 87.75 347 GLU B CA 1
ATOM 5591 C C . GLU B 1 347 ? -8.969 32.938 22.625 1 87.75 347 GLU B C 1
ATOM 5593 O O . GLU B 1 347 ? -10.125 32.594 22.359 1 87.75 347 GLU B O 1
ATOM 5598 N N . GLY B 1 348 ? -8.484 32.875 23.781 1 89.38 348 GLY B N 1
ATOM 5599 C CA . GLY B 1 348 ? -9.312 32.688 24.969 1 89.38 348 GLY B CA 1
ATOM 5600 C C . GLY B 1 348 ? -9.75 31.25 25.156 1 89.38 348 GLY B C 1
ATOM 5601 O O . GLY B 1 348 ? -10.586 30.969 26.016 1 89.38 348 GLY B O 1
ATOM 5602 N N . ARG B 1 349 ? -9.203 30.391 24.391 1 92.06 349 ARG B N 1
ATOM 5603 C CA . ARG B 1 349 ? -9.547 28.984 24.5 1 92.06 349 ARG B CA 1
ATOM 5604 C C . ARG B 1 349 ? -8.32 28.141 24.844 1 92.06 349 ARG B C 1
ATOM 5606 O O . ARG B 1 349 ? -7.211 28.438 24.375 1 92.06 349 ARG B O 1
ATOM 5613 N N . GLU B 1 350 ? -8.555 27.172 25.609 1 94.44 350 GLU B N 1
ATOM 5614 C CA . GLU B 1 350 ? -7.496 26.219 25.953 1 94.44 350 GLU B CA 1
ATOM 5615 C C . GLU B 1 350 ? -7.578 24.969 25.078 1 94.44 350 GLU B C 1
ATOM 5617 O O . GLU B 1 350 ? -8.648 24.391 24.922 1 94.44 350 GLU B O 1
ATOM 5622 N N . LEU B 1 351 ? -6.5 24.625 24.469 1 96.25 351 LEU B N 1
ATOM 5623 C CA . LEU B 1 351 ? -6.395 23.375 23.719 1 96.25 351 LEU B CA 1
ATOM 5624 C C . LEU B 1 351 ? -5.242 22.531 24.234 1 96.25 351 LEU B C 1
ATOM 5626 O O . LEU B 1 351 ? -4.25 23.047 24.734 1 96.25 351 LEU B O 1
ATOM 5630 N N . LEU B 1 352 ? -5.41 21.25 24.219 1 97.31 352 LEU B N 1
ATOM 5631 C CA . LEU B 1 352 ? -4.352 20.297 24.516 1 97.31 352 LEU B CA 1
ATOM 5632 C C . LEU B 1 352 ? -3.758 19.719 23.234 1 97.31 352 LEU B C 1
ATOM 5634 O O . LEU B 1 352 ? -4.492 19.281 22.344 1 97.31 352 LEU B O 1
ATOM 5638 N N . ARG B 1 353 ? -2.471 19.828 23.141 1 98.06 353 ARG B N 1
ATOM 5639 C CA . ARG B 1 353 ? -1.773 19.266 21.984 1 98.06 353 ARG B CA 1
ATOM 5640 C C . ARG B 1 353 ? -0.718 18.25 22.438 1 98.06 353 ARG B C 1
ATOM 5642 O O . ARG B 1 353 ? -0.239 18.297 23.562 1 98.06 353 ARG B O 1
ATOM 5649 N N . PRO B 1 354 ? -0.404 17.312 21.531 1 98.19 354 PRO B N 1
ATOM 5650 C CA . PRO B 1 354 ? 0.616 16.328 21.922 1 98.19 354 PRO B CA 1
ATOM 5651 C C . PRO B 1 354 ? 1.967 16.969 22.219 1 98.19 354 PRO B C 1
ATOM 5653 O O . PRO B 1 354 ? 2.398 17.875 21.5 1 98.19 354 PRO B O 1
ATOM 5656 N N . ASP B 1 355 ? 2.545 16.578 23.328 1 98.38 355 ASP B N 1
ATOM 5657 C CA . ASP B 1 355 ? 3.883 17.016 23.703 1 98.38 355 ASP B CA 1
ATOM 5658 C C . ASP B 1 355 ? 4.93 15.969 23.344 1 98.38 355 ASP B C 1
ATOM 5660 O O . ASP B 1 355 ? 4.598 14.914 22.797 1 98.38 355 ASP B O 1
ATOM 5664 N N . ILE B 1 356 ? 6.203 16.344 23.484 1 98.62 356 ILE B N 1
ATOM 5665 C CA . ILE B 1 356 ? 7.301 15.414 23.266 1 98.62 356 ILE B CA 1
ATOM 5666 C C . ILE B 1 356 ? 7.43 14.484 24.469 1 98.62 356 ILE B C 1
ATOM 5668 O O . ILE B 1 356 ? 7.43 14.93 25.625 1 98.62 356 ILE B O 1
ATOM 5672 N N . LEU B 1 357 ? 7.402 13.164 24.25 1 98.62 357 LEU B N 1
ATOM 5673 C CA . LEU B 1 357 ? 7.68 12.219 25.328 1 98.62 357 LEU B CA 1
ATOM 5674 C C . LEU B 1 357 ? 9.156 12.234 25.703 1 98.62 357 LEU B C 1
ATOM 5676 O O . LEU B 1 357 ? 10.016 11.953 24.859 1 98.62 357 LEU B O 1
ATOM 5680 N N . ILE B 1 358 ? 9.43 12.586 26.922 1 98.25 358 ILE B N 1
ATOM 5681 C CA . ILE B 1 358 ? 10.805 12.594 27.406 1 98.25 358 ILE B CA 1
ATOM 5682 C C . ILE B 1 358 ? 11.102 11.297 28.156 1 98.25 358 ILE B C 1
ATOM 5684 O O . ILE B 1 358 ? 10.375 10.922 29.078 1 98.25 358 ILE B O 1
ATOM 5688 N N . ARG B 1 359 ? 12.117 10.648 27.734 1 97.44 359 ARG B N 1
ATOM 5689 C CA . ARG B 1 359 ? 12.508 9.375 28.344 1 97.44 359 ARG B CA 1
ATOM 5690 C C . ARG B 1 359 ? 13.953 9.43 28.844 1 97.44 359 ARG B C 1
ATOM 5692 O O . ARG B 1 359 ? 14.797 10.094 28.234 1 97.44 359 ARG B O 1
#

InterPro domains:
  IPR000587 Creatinase, N-terminal [PF01321] (3-107)
  IPR000994 Peptidase M24 [PF00557] (135-326)
  IPR029149 Creatinase/Aminopeptidase P/Spt16, N-terminal [G3DSA:3.40.350.10] (3-130)
  IPR029149 Creatinase/Aminopeptidase P/Spt16, N-terminal [SSF53092] (3-110)
  IPR036005 Creatinase/aminopeptidase-like [G3DSA:3.90.230.10] (131-339)
  IPR036005 Creatinase/aminopeptidase-like [SSF55920] (128-337)
  IPR050659 Peptidase M24B family [PTHR46112] (3-337)

Foldseek 3Di:
DLLVLVLVVCVVVVFQKEKEFFQLVVLLVQVQFGQDDDPVDRGGQWMWIRGNVAIEIEHAPVCVVCCVPPGCVPGPDDYHYDYYHPVVDGLVVVCVVCPPTQYEYCDDHDPHHDCVVVSLVSSQFDDPSLVVVLLVQLQQLLCLLLVLLVPDDFFAFQVRSQVSSCVSQVVVVKDWPAKAKDADQVLQVDVGHHTDRDTHDFKMKIWTFIDGSLWTWTWIAMAGEDDDDPVVVLFQQLQVQLQVQLQQQQAAFHFNLVSQVSSLVSCVVSVNNCQCVRDQFWAWGTSHSGSDGDHNPGGDGHHARGKIWTWGDDRRDIFIFIWGHHNPHIGGSNDDPSFDWDWDADPNDIDTTGDHHYD/DLLVLVLVVCVVVVFFKEKEFFQLVVLLSQVQFGQDDDPVDRGGQWMWIRGNVAIEIEHAPVCVVCCVPPGCVPGPDDYHYDYYHPVVDGLVVVCVVCPPTQYEYCDDHDPHHDCVVVSLVSSQFDDPSLVVVLLVQLQQLLCLLLVLLVPDDFFAFQVRSQVSSCVSQVVVVKDWPAKAKDADQVLQVDPGHHTDRDTHDFKMKIWTFIDGSLWTWTWIAMAGEDDDDPVVVLFQQLQVQLQVQLQQQQAAFHFNLVSQVSSLVSCVVSVNNCQCVRDQFWAWGTSHSGSDGDHNPGGDGHHARGKIWTWGDDRRDIFIFIWGHHNPHIGGSNDDPSFDWDWDADPNDIDTTGDYHYD

Organism: NCBI:txid2021314

Sequence (718 aa):
MPLNKIRKLLQDKGLDGVLLRKKNNFSWVTGGLENHIVRSAPEGVADLVVLPDEVVLVTTKTEERRIMEEELSNWDENVRIVCEDWFTGTDALLEDLGSGRKMGTDTPFLDWIDVTAELRTVRSTLLPAEICRYRELSRDAAWVLESACKEIQPGQTEHEIAGLIAKKAVSLNIKPQVLLVATDERIYHYRHPIPTAKPLKKHALVVICAERGGLVANLTRVVHFGPLPEELTDFKERLARIDSAMILATVPGARTGDVISRGIQQYEAEGRPEDWKFLHQGGPTGYDSREFIATASSDEIVKENQVFTWNPSLPGVKSEDTFLVKKDGFEILTQSDNWPLQRVMLEGRELLRPDILIRMPLNKIRKLLQDKGLDGVLLRKKNNFSWVTGGLENHIVRSAPEGVADLVVLPDEVVLVTTKTEERRIMEEELSNWDENVRIVCEDWFTGTDALLEDLGSGRKMGTDTPFLDWIDVTAELRTVRSTLLPAEICRYRELSRDAAWVLESACKEIQPGQTEHEIAGLIAKKAVSLNIKPQVLLVATDERIYHYRHPIPTAKPLKKHALVVICAERGGLVANLTRVVHFGPLPEELTDFKERLARIDSAMILATVPGARTGDVISRGIQQYEAEGRPEDWKFLHQGGPTGYDSREFIATASSDEIVKENQVFTWNPSLPGVKSEDTFLVKKDGFEILTQSDNWPLQRVMLEGRELLRPDILIR

Nearest PDB structures (foldseek):
  5giu-assembly1_A-2  TM=7.915E-01  e=1.644E-23  Deinococcus radiodurans R1 = ATCC 13939 = DSM 20539
  2zsg-assembly1_A  TM=7.775E-01  e=5.297E-22  Thermotoga maritima
  1wn1-assembly1_A  TM=7.835E-01  e=3.954E-21  Pyrococcus horikoshii OT3
  2zsg-assembly1_B  TM=7.875E-01  e=1.114E-20  Thermotoga maritima
  5fch-assembly1_B  TM=8.314E-01  e=1.305E-17  Xanthomonas campestris pv. campestris str. ATCC 33913

Radius of gyration: 25.55 Å; Cα contacts (8 Å, |Δi|>4): 1664; chains: 2; bounding box: 58×74×61 Å

Secondary structure (DSSP, 8-state):
-HHHHHHHHHHHHT-SEEEEEEHHHHHHHHTS----S-TTSSEEEEEEEE-SS-EEEEEEHHHHHHIIIIIGGG--S-EEEEEE-TTT-SHHHHHHHHTTS-EEESS--TTPEE-HHHHHHHHTS--HHHHHHHHHHHHHHHHHHHHHHHH--TT-BHHHHHHHHHHHHHHTT-EEEEEEEEETHHHHH-SS----SPBPSSEEEEEEEEEETTEEEEEEEEEESSSPPHHHHHHHHHHHHHHHHHHHH--TT-BHHHHHHHHHHHHHHTT-TTGGGGS--EEEESSSS-SS---TT--PBP-TT-EEEE--EETTEE----EEEETTEEEETT--TTS-EEEEEETTEEEEEEPPEE-/-HHHHHHHHHHHHT-SEEEEEEHHHHHHHHTS----S-TTSSEEEEEEEE-SS-EEEEEEHHHHHHIIIIIGGG--S-EEEEEE-TTT-SHHHHHHHHTTS-EEESS--TTPEE-HHHHHHHHTS--HHHHHHHHHHHHHHHHHHHHHHHH--TT-BHHHHHHHHHHHHHHTT-EEEEEEEEETHHHHH-SS----SPBPSSEEEEEEEEEETTEEEEEEEEEESSSPPHHHHHHHHHHHHHHHHHHHH--TT-BHHHHHHHHHHHHHHTT-TTGGGGS--EEEESSSS-SS---TT--PBP-TT-EEEE--EETTEE----EEEETTEEEETT--TTS-EEEEEETTEEEEEEPPEE-

Solvent-accessible surface area (backbone atoms only — not comparable to full-atom values): 36453 Å² total; per-residue (Å²): 108,56,60,57,56,49,46,50,51,26,60,75,68,70,35,55,29,34,41,37,39,35,33,35,59,47,3,55,60,54,72,30,35,72,38,67,64,48,50,39,40,52,50,34,61,45,30,39,37,44,38,86,88,47,36,35,37,43,30,27,57,41,45,43,57,46,44,49,65,70,36,45,66,80,39,94,66,81,64,50,77,46,67,31,53,60,85,75,46,53,64,69,58,53,51,60,75,41,59,97,48,51,36,30,19,59,56,100,50,89,89,42,42,77,41,49,70,58,50,53,59,62,64,39,52,50,50,72,71,52,49,53,54,46,42,53,50,15,43,53,49,34,49,29,54,52,53,39,59,73,65,63,56,68,65,42,23,24,17,45,52,48,5,51,36,37,20,51,30,26,38,66,61,30,46,66,35,24,68,33,23,29,38,46,72,47,39,58,67,29,79,76,34,64,49,42,82,56,55,28,71,39,32,39,42,42,36,38,27,34,26,46,45,32,33,33,37,42,37,42,52,40,36,32,52,52,84,76,54,66,66,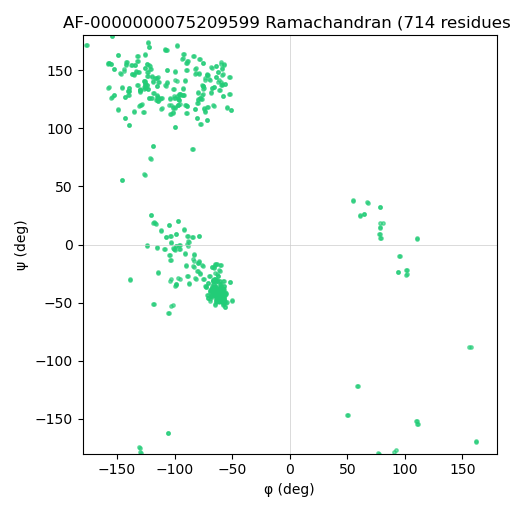52,54,52,43,51,54,51,44,43,48,28,46,46,46,28,56,72,46,53,35,60,71,30,38,47,5,54,22,45,47,47,26,51,52,39,28,40,75,66,74,40,68,66,50,66,65,51,41,74,45,32,27,42,24,39,59,32,76,53,71,46,79,51,31,64,81,36,72,56,62,38,47,55,42,23,33,35,31,48,40,46,58,48,78,65,43,64,50,32,45,23,30,38,26,32,87,87,51,70,43,66,38,37,68,63,95,83,54,56,64,40,82,37,81,54,95,92,38,80,46,78,35,86,38,68,41,72,86,109,55,61,57,56,50,45,50,50,26,60,75,69,70,35,56,29,36,40,38,40,36,32,37,59,46,3,54,58,55,73,31,36,74,40,68,64,47,51,38,40,52,50,35,61,45,30,39,38,44,39,86,88,49,36,35,37,41,30,27,58,42,48,42,58,46,44,48,65,70,37,45,67,78,40,94,67,80,62,49,77,47,69,30,52,60,85,75,46,53,64,68,58,52,50,58,76,42,59,98,47,51,36,29,19,62,57,99,51,89,90,43,43,78,40,48,71,59,48,54,58,63,64,38,53,50,51,74,71,54,49,54,53,48,42,52,51,15,43,51,50,34,48,28,53,51,53,38,60,73,63,64,56,68,63,42,23,25,17,44,52,48,5,52,37,37,21,51,30,27,39,69,62,28,46,65,34,25,68,32,23,27,38,46,73,46,39,57,67,28,78,76,33,64,50,42,82,55,55,28,70,39,35,40,42,41,37,38,27,34,26,46,46,32,34,33,36,43,38,42,51,39,35,33,52,52,84,78,53,66,68,54,54,52,42,51,54,51,44,44,48,29,47,46,46,28,56,70,46,53,34,58,72,32,39,47,5,54,22,44,45,46,26,50,53,40,29,40,74,66,74,40,68,66,50,65,65,51,41,73,45,33,28,43,24,40,60,32,77,53,70,44,78,52,31,66,80,35,73,56,62,39,48,54,42,22,35,36,30,48,40,45,58,50,79,64,45,62,48,32,44,23,29,38,26,31,86,85,52,69,42,68,37,38,68,64,94,84,54,56,63,40,83,36,81,54,96,92,38,79,45,79,36,86,40,69,41,72,86

pLDDT: mean 96.92, std 2.8, range [75.0, 98.94]